Protein AF-0000000067930142 (afdb_homodimer)

Structure (mmCIF, N/CA/C/O backbone):
data_AF-0000000067930142-model_v1
#
loop_
_entity.id
_entity.type
_entity.pdbx_description
1 polymer 'Sugar ABC transporter, permease protein RbsC-2'
#
loop_
_atom_site.group_PDB
_atom_site.id
_atom_site.type_symbol
_atom_site.label_atom_id
_atom_site.label_alt_id
_atom_site.label_comp_id
_atom_site.label_asym_id
_atom_site.label_entity_id
_atom_site.label_seq_id
_atom_site.pdbx_PDB_ins_code
_atom_site.Cartn_x
_atom_site.Cartn_y
_atom_site.Cartn_z
_atom_site.occupancy
_atom_site.B_iso_or_equiv
_atom_site.auth_seq_id
_atom_site.auth_comp_id
_atom_site.auth_asym_id
_atom_site.auth_atom_id
_atom_site.pdbx_PDB_model_num
ATOM 1 N N . MET A 1 1 ? -19.399 26.118 -20.574 1 36.94 1 MET A N 1
ATOM 2 C CA . MET A 1 1 ? -18.032 26.537 -20.277 1 36.94 1 MET A CA 1
ATOM 3 C C . MET A 1 1 ? -18.01 27.556 -19.143 1 36.94 1 MET A C 1
ATOM 5 O O . MET A 1 1 ? -17.141 27.502 -18.271 1 36.94 1 MET A O 1
ATOM 9 N N . SER A 1 2 ? -19.06 28.448 -19.196 1 45.48 2 SER A N 1
ATOM 10 C CA . SER A 1 2 ? -19.175 29.546 -18.242 1 45.48 2 SER A CA 1
ATOM 11 C C . SER A 1 2 ? -19.59 29.04 -16.865 1 45.48 2 SER A C 1
ATOM 13 O O . SER A 1 2 ? -19.082 29.512 -15.845 1 45.48 2 SER A O 1
ATOM 15 N N . ALA A 1 3 ? -20.542 28.18 -16.907 1 46.44 3 ALA A N 1
ATOM 16 C CA . ALA A 1 3 ? -21.111 27.695 -15.652 1 46.44 3 ALA A CA 1
ATOM 17 C C . ALA A 1 3 ? -20.083 26.894 -14.858 1 46.44 3 ALA A C 1
ATOM 19 O O . ALA A 1 3 ? -20.02 26.997 -13.63 1 46.44 3 ALA A O 1
ATOM 20 N N . VAL A 1 4 ? -19.358 26.142 -15.58 1 47.72 4 VAL A N 1
ATOM 21 C CA . VAL A 1 4 ? -18.278 25.393 -14.946 1 47.72 4 VAL A CA 1
ATOM 22 C C . VAL A 1 4 ? -17.254 26.36 -14.357 1 47.72 4 VAL A C 1
ATOM 24 O O . VAL A 1 4 ? -16.775 26.161 -13.239 1 47.72 4 VAL A O 1
ATOM 27 N N . PHE A 1 5 ? -16.918 27.305 -15.131 1 48.71 5 PHE A N 1
ATOM 28 C CA . PHE A 1 5 ? -15.98 28.321 -14.67 1 48.71 5 PHE A CA 1
ATOM 29 C C . PHE A 1 5 ? -16.546 29.077 -13.474 1 48.71 5 PHE A C 1
ATOM 31 O O . PHE A 1 5 ? -15.817 29.391 -12.531 1 48.71 5 PHE A O 1
ATOM 38 N N . GLU A 1 6 ? -17.697 29.313 -13.568 1 51.81 6 GLU A N 1
ATOM 39 C CA . GLU A 1 6 ? -18.322 30.025 -12.457 1 51.81 6 GLU A CA 1
ATOM 40 C C . GLU A 1 6 ? -18.375 29.154 -11.205 1 51.81 6 GLU A C 1
ATOM 42 O O . GLU A 1 6 ? -18.284 29.662 -10.085 1 51.81 6 GLU A O 1
ATOM 47 N N . GLN A 1 7 ? -18.594 27.926 -11.43 1 51.37 7 GLN A N 1
ATOM 48 C CA . GLN A 1 7 ? -18.677 27.008 -10.298 1 51.37 7 GLN A CA 1
ATOM 49 C C . GLN A 1 7 ? -17.304 26.783 -9.672 1 51.37 7 GLN A C 1
ATOM 51 O O . GLN A 1 7 ? -17.188 26.633 -8.453 1 51.37 7 GLN A O 1
ATOM 56 N N . ILE A 1 8 ? -16.281 26.683 -10.484 1 53.83 8 ILE A N 1
ATOM 57 C CA . ILE A 1 8 ? -14.905 26.513 -10.032 1 53.83 8 ILE A CA 1
ATOM 58 C C . ILE A 1 8 ? -14.495 27.703 -9.167 1 53.83 8 ILE A C 1
ATOM 60 O O . ILE A 1 8 ? -13.808 27.536 -8.156 1 53.83 8 ILE A O 1
ATOM 64 N N . PHE A 1 9 ? -14.971 28.857 -9.594 1 55.3 9 PHE A N 1
ATOM 65 C CA . PHE A 1 9 ? -14.555 30.072 -8.905 1 55.3 9 PHE A CA 1
ATOM 66 C C . PHE A 1 9 ? -15.485 30.378 -7.737 1 55.3 9 PHE A C 1
ATOM 68 O O . PHE A 1 9 ? -15.381 31.437 -7.114 1 55.3 9 PHE A O 1
ATOM 75 N N . GLN A 1 10 ? -16.272 29.383 -7.467 1 60.59 10 GLN A N 1
ATOM 76 C CA . GLN A 1 10 ? -17.146 29.659 -6.332 1 60.59 10 GLN A CA 1
ATOM 77 C C . GLN A 1 10 ? -16.432 29.388 -5.01 1 60.59 10 GLN A C 1
ATOM 79 O O . GLN A 1 10 ? -15.533 28.548 -4.945 1 60.59 10 GLN A O 1
ATOM 84 N N . VAL A 1 11 ? -16.489 30.402 -4.135 1 63.43 11 VAL A N 1
ATOM 85 C CA . VAL A 1 11 ? -15.968 30.382 -2.772 1 63.43 11 VAL A CA 1
ATOM 86 C C . VAL A 1 11 ? -16.069 28.969 -2.201 1 63.43 11 VAL A C 1
ATOM 88 O O . VAL A 1 11 ? -15.158 28.506 -1.51 1 63.43 11 VAL A O 1
ATOM 91 N N . GLY A 1 12 ? -16.996 28.338 -2.648 1 74.54 12 GLY A N 1
ATOM 92 C CA . GLY A 1 12 ? -17.227 26.985 -2.168 1 74.54 12 GLY A CA 1
ATOM 93 C C . GLY A 1 12 ? -16.218 25.983 -2.696 1 74.54 12 GLY A C 1
ATOM 94 O O . GLY A 1 12 ? -15.816 25.063 -1.98 1 74.54 12 GLY A O 1
ATOM 95 N N . PHE A 1 13 ? -15.764 26.346 -3.854 1 80.44 13 PHE A N 1
ATOM 96 C CA . PHE A 1 13 ? -14.802 25.445 -4.478 1 80.44 13 PHE A CA 1
ATOM 97 C C . PHE A 1 13 ? -13.438 25.563 -3.81 1 80.44 13 PHE A C 1
ATOM 99 O O . PHE A 1 13 ? -12.81 24.552 -3.486 1 80.44 13 PHE A O 1
ATOM 106 N N . LEU A 1 14 ? -12.984 26.724 -3.551 1 81.77 14 LEU A N 1
ATOM 107 C CA . LEU A 1 14 ? -11.694 26.949 -2.908 1 81.77 14 LEU A CA 1
ATOM 108 C C . LEU A 1 14 ? -11.688 26.385 -1.491 1 81.77 14 LEU A C 1
ATOM 110 O O . LEU A 1 14 ? -10.684 25.822 -1.047 1 81.77 14 LEU A O 1
ATOM 114 N N . ALA A 1 15 ? -12.759 26.574 -0.812 1 83.63 15 ALA A N 1
ATOM 115 C CA . ALA A 1 15 ? -12.875 26.032 0.539 1 83.63 15 ALA A CA 1
ATOM 116 C C . ALA A 1 15 ? -12.783 24.509 0.529 1 83.63 15 ALA A C 1
ATOM 118 O O . ALA A 1 15 ? -12.163 23.912 1.413 1 83.63 15 ALA A O 1
ATOM 119 N N . ALA A 1 16 ? -13.386 23.982 -0.47 1 86.06 16 ALA A N 1
ATOM 120 C CA . ALA A 1 16 ? -13.356 22.527 -0.595 1 86.06 16 ALA A CA 1
ATOM 121 C C . ALA A 1 16 ? -11.939 22.028 -0.862 1 86.06 16 ALA A C 1
ATOM 123 O O . ALA A 1 16 ? -11.525 20.997 -0.325 1 86.06 16 ALA A O 1
ATOM 124 N N . ILE A 1 17 ? -11.205 22.714 -1.663 1 88.92 17 ILE A N 1
ATOM 125 C CA . ILE A 1 17 ? -9.83 22.346 -1.982 1 88.92 17 ILE A CA 1
ATOM 126 C C . ILE A 1 17 ? -8.992 22.328 -0.705 1 88.92 17 ILE A C 1
ATOM 128 O O . ILE A 1 17 ? -8.242 21.38 -0.461 1 88.92 17 ILE A O 1
ATOM 132 N N . ILE A 1 18 ? -9.169 23.292 0.079 1 91.04 18 ILE A N 1
ATOM 133 C CA . ILE A 1 18 ? -8.374 23.427 1.295 1 91.04 18 ILE A CA 1
ATOM 134 C C . ILE A 1 18 ? -8.74 22.316 2.276 1 91.04 18 ILE A C 1
ATOM 136 O O . ILE A 1 18 ? -7.864 21.739 2.925 1 91.04 18 ILE A O 1
ATOM 140 N N . ARG A 1 19 ? -9.991 22.024 2.332 1 91.36 19 ARG A N 1
ATOM 141 C CA . ARG A 1 19 ? -10.442 20.975 3.24 1 91.36 19 ARG A CA 1
ATOM 142 C C . ARG A 1 19 ? -9.926 19.61 2.799 1 91.36 19 ARG A C 1
ATOM 144 O O . ARG A 1 19 ? -9.516 18.797 3.63 1 91.36 19 ARG A O 1
ATOM 151 N N . ILE A 1 20 ? -9.909 19.416 1.517 1 91.85 20 ILE A N 1
ATOM 152 C CA . ILE A 1 20 ? -9.437 18.144 0.981 1 91.85 20 ILE A CA 1
ATOM 153 C C . ILE A 1 20 ? -7.92 18.052 1.13 1 91.85 20 ILE A C 1
ATOM 155 O O . ILE A 1 20 ? -7.38 16.977 1.402 1 91.85 20 ILE A O 1
ATOM 159 N N . ALA A 1 21 ? -7.279 19.136 1.064 1 95.39 21 ALA A N 1
ATOM 160 C CA . ALA A 1 21 ? -5.82 19.184 1.108 1 95.39 21 ALA A CA 1
ATOM 161 C C . ALA A 1 21 ? -5.307 18.98 2.53 1 95.39 21 ALA A C 1
ATOM 163 O O . ALA A 1 21 ? -4.163 18.565 2.73 1 95.39 21 ALA A O 1
ATOM 164 N N . THR A 1 22 ? -6.103 19.251 3.486 1 96.94 22 THR A N 1
ATOM 165 C CA . THR A 1 22 ? -5.647 19.34 4.869 1 96.94 22 THR A CA 1
ATOM 166 C C . THR A 1 22 ? -5.126 17.99 5.354 1 96.94 22 THR A C 1
ATOM 168 O O . THR A 1 22 ? -3.976 17.882 5.786 1 96.94 22 THR A O 1
ATOM 171 N N . PRO A 1 23 ? -5.928 16.897 5.302 1 97.89 23 PRO A N 1
ATOM 172 C CA . PRO A 1 23 ? -5.371 15.62 5.755 1 97.89 23 PRO A CA 1
ATOM 173 C C . PRO A 1 23 ? -4.191 15.155 4.904 1 97.89 23 PRO A C 1
ATOM 175 O O . PRO A 1 23 ? -3.264 14.526 5.419 1 97.89 23 PRO A O 1
ATOM 178 N N . LEU A 1 24 ? -4.195 15.509 3.665 1 96.72 24 LEU A N 1
ATOM 179 C CA . LEU A 1 24 ? -3.082 15.167 2.786 1 96.72 24 LEU A CA 1
ATOM 180 C C . LEU A 1 24 ? -1.812 15.899 3.207 1 96.72 24 LEU A C 1
ATOM 182 O O . LEU A 1 24 ? -0.723 15.321 3.189 1 96.72 24 LEU A O 1
ATOM 186 N N . ALA A 1 25 ? -2.01 17.122 3.521 1 98.11 25 ALA A N 1
ATOM 187 C CA . ALA A 1 25 ? -0.857 17.92 3.929 1 98.11 25 ALA A CA 1
ATOM 188 C C . ALA A 1 25 ? -0.226 17.361 5.202 1 98.11 25 ALA A C 1
ATOM 190 O O . ALA A 1 25 ? 0.996 17.218 5.285 1 98.11 25 ALA A O 1
ATOM 191 N N . PHE A 1 26 ? -1.035 17.036 6.208 1 98.74 26 PHE A N 1
ATOM 192 C CA . PHE A 1 26 ? -0.524 16.466 7.449 1 98.74 26 PHE A CA 1
ATOM 193 C C . PHE A 1 26 ? 0.233 15.171 7.178 1 98.74 26 PHE A C 1
ATOM 195 O O . PHE A 1 26 ? 1.371 15.007 7.622 1 98.74 26 PHE A O 1
ATOM 202 N N . ALA A 1 27 ? -0.401 14.284 6.47 1 98.5 27 ALA A N 1
ATOM 203 C CA . ALA A 1 27 ? 0.186 12.976 6.191 1 98.5 27 ALA A CA 1
ATOM 204 C C . ALA A 1 27 ? 1.47 13.114 5.377 1 98.5 27 ALA A C 1
ATOM 206 O O . ALA A 1 27 ? 2.458 12.425 5.643 1 98.5 27 ALA A O 1
ATOM 207 N N . THR A 1 28 ? 1.452 14.006 4.409 1 97.99 28 THR A N 1
ATOM 208 C CA . THR A 1 28 ? 2.608 14.203 3.541 1 97.99 28 THR A CA 1
ATOM 209 C C . THR A 1 28 ? 3.78 14.786 4.326 1 97.99 28 THR A C 1
ATOM 211 O O . THR A 1 28 ? 4.92 14.341 4.17 1 97.99 28 THR A O 1
ATOM 214 N N . LEU A 1 29 ? 3.481 15.767 5.124 1 98.69 29 LEU A N 1
ATOM 215 C CA . LEU A 1 29 ? 4.535 16.336 5.957 1 98.69 29 LEU A CA 1
ATOM 216 C C . LEU A 1 29 ? 5.115 15.282 6.895 1 98.69 29 LEU A C 1
ATOM 218 O O . LEU A 1 29 ? 6.331 15.224 7.094 1 98.69 29 LEU A O 1
ATOM 222 N N . GLY A 1 30 ? 4.226 14.516 7.508 1 98.65 30 GLY A N 1
ATOM 223 C CA . GLY A 1 30 ? 4.697 13.447 8.374 1 98.65 30 GLY A CA 1
ATOM 224 C C . GLY A 1 30 ? 5.615 12.467 7.668 1 98.65 30 GLY A C 1
ATOM 225 O O . GLY A 1 30 ? 6.698 12.154 8.166 1 98.65 30 GLY A O 1
ATOM 226 N N . GLU A 1 31 ? 5.186 11.991 6.559 1 98.22 31 GLU A N 1
ATOM 227 C CA . GLU A 1 31 ? 5.987 11.048 5.784 1 98.22 31 GLU A CA 1
ATOM 228 C C . GLU A 1 31 ? 7.283 11.692 5.299 1 98.22 31 GLU A C 1
ATOM 230 O O . GLU A 1 31 ? 8.313 11.024 5.194 1 98.22 31 GLU A O 1
ATOM 235 N N . MET A 1 32 ? 7.24 12.973 4.983 1 98.06 32 MET A N 1
ATOM 236 C CA . MET A 1 32 ? 8.422 13.702 4.533 1 98.06 32 MET A CA 1
ATOM 237 C C . MET A 1 32 ? 9.517 13.672 5.593 1 98.06 32 MET A C 1
ATOM 239 O O . MET A 1 32 ? 10.68 13.405 5.284 1 98.06 32 MET A O 1
ATOM 243 N N . PHE A 1 33 ? 9.164 13.916 6.828 1 98.68 33 PHE A N 1
ATOM 244 C CA . PHE A 1 33 ? 10.15 13.876 7.902 1 98.68 33 PHE A CA 1
ATOM 245 C C . PHE A 1 33 ? 10.772 12.489 8.014 1 98.68 33 PHE A C 1
ATOM 247 O O . PHE A 1 33 ? 11.985 12.359 8.189 1 98.68 33 PHE A O 1
ATOM 254 N N . SER A 1 34 ? 9.941 11.489 7.934 1 98.43 34 SER A N 1
ATOM 255 C CA . SER A 1 34 ? 10.428 10.116 8.011 1 98.43 34 SER A CA 1
ATOM 256 C C . SER A 1 34 ? 11.396 9.807 6.874 1 98.43 34 SER A C 1
ATOM 258 O O . SER A 1 34 ? 12.486 9.281 7.105 1 98.43 34 SER A O 1
ATOM 260 N N . GLU A 1 35 ? 10.997 10.188 5.707 1 97.4 35 GLU A N 1
ATOM 261 C CA . GLU A 1 35 ? 11.821 9.871 4.544 1 97.4 35 GLU A CA 1
ATOM 262 C C . GLU A 1 35 ? 13.099 10.705 4.529 1 97.4 35 GLU A C 1
ATOM 264 O O . GLU A 1 35 ? 14.153 10.228 4.103 1 97.4 35 GLU A O 1
ATOM 269 N N . ARG A 1 36 ? 12.983 11.924 4.966 1 97.8 36 ARG A N 1
ATOM 270 C CA . ARG A 1 36 ? 14.172 12.768 5.022 1 97.8 36 ARG A CA 1
ATOM 271 C C . ARG A 1 36 ? 15.216 12.183 5.966 1 97.8 36 ARG A C 1
ATOM 273 O O . ARG A 1 36 ? 16.414 12.423 5.802 1 97.8 36 ARG A O 1
ATOM 280 N N . ALA A 1 37 ? 14.732 11.418 6.887 1 98.32 37 ALA A N 1
ATOM 281 C CA . ALA A 1 37 ? 15.643 10.78 7.834 1 98.32 37 ALA A CA 1
ATOM 282 C C . ALA A 1 37 ? 16.135 9.437 7.301 1 98.32 37 ALA A C 1
ATOM 284 O O . ALA A 1 37 ? 16.974 8.785 7.926 1 98.32 37 ALA A O 1
ATOM 285 N N . GLY A 1 38 ? 15.582 9.031 6.199 1 96.92 38 GLY A N 1
ATOM 286 C CA . GLY A 1 38 ? 16.037 7.798 5.578 1 96.92 38 GLY A CA 1
ATOM 287 C C . GLY A 1 38 ? 15.099 6.629 5.814 1 96.92 38 GLY A C 1
ATOM 288 O O . GLY A 1 38 ? 15.444 5.482 5.524 1 96.92 38 GLY A O 1
ATOM 289 N N . VAL A 1 39 ? 13.901 6.879 6.299 1 97.22 39 VAL A N 1
ATOM 290 C CA . VAL A 1 39 ? 12.995 5.793 6.655 1 97.22 39 VAL A CA 1
ATOM 291 C C . VAL A 1 39 ? 11.668 5.964 5.919 1 97.22 39 VAL A C 1
ATOM 293 O O . VAL A 1 39 ? 10.985 6.977 6.086 1 97.22 39 VAL A O 1
ATOM 296 N N . LEU A 1 40 ? 11.336 5.035 5.078 1 96.03 40 LEU A N 1
ATOM 297 C CA . LEU A 1 40 ? 10.038 5.014 4.412 1 96.03 40 LEU A CA 1
ATOM 298 C C . LEU A 1 40 ? 8.988 4.344 5.291 1 96.03 40 LEU A C 1
ATOM 300 O O . LEU A 1 40 ? 9.171 3.204 5.724 1 96.03 40 LEU A O 1
ATOM 304 N N . ASN A 1 41 ? 7.936 5.038 5.563 1 96.95 41 ASN A N 1
ATOM 305 C CA . ASN A 1 41 ? 6.884 4.484 6.409 1 96.95 41 ASN A CA 1
ATOM 306 C C . ASN A 1 41 ? 5.648 4.113 5.595 1 96.95 41 ASN A C 1
ATOM 308 O O . ASN A 1 41 ? 4.694 4.889 5.519 1 96.95 41 ASN A O 1
ATOM 312 N N . LEU A 1 42 ? 5.59 2.861 5.16 1 94.17 42 LEU A N 1
ATOM 313 C CA . LEU A 1 42 ? 4.433 2.37 4.42 1 94.17 42 LEU A CA 1
ATOM 314 C C . LEU A 1 42 ? 3.29 2.021 5.366 1 94.17 42 LEU A C 1
ATOM 316 O O . LEU A 1 42 ? 2.269 1.476 4.94 1 94.17 42 LEU A O 1
ATOM 320 N N . GLY A 1 43 ? 3.467 2.276 6.622 1 95.44 43 GLY A N 1
ATOM 321 C CA . GLY A 1 43 ? 2.403 2.102 7.598 1 95.44 43 GLY A CA 1
ATOM 322 C C . GLY A 1 43 ? 1.409 3.248 7.607 1 95.44 43 GLY A C 1
ATOM 323 O O . GLY A 1 43 ? 0.382 3.18 8.285 1 95.44 43 GLY A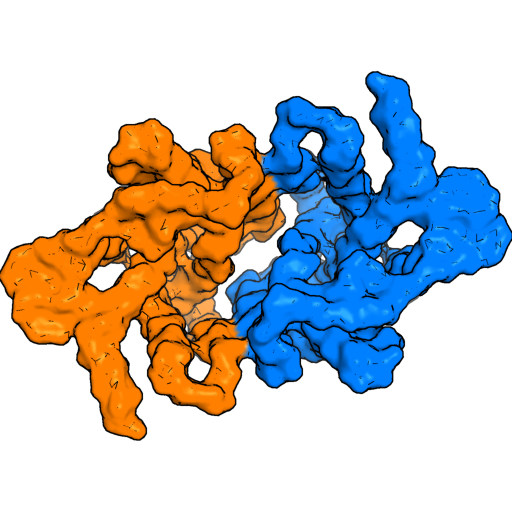 O 1
ATOM 324 N N . ILE A 1 44 ? 1.626 4.187 6.809 1 97.47 44 ILE A N 1
ATOM 325 C CA . ILE A 1 44 ? 0.957 5.482 6.88 1 97.47 44 ILE A CA 1
ATOM 326 C C . ILE A 1 44 ? -0.549 5.294 6.71 1 97.47 44 ILE A C 1
ATOM 328 O O . ILE A 1 44 ? -1.342 5.901 7.433 1 97.47 44 ILE A O 1
ATOM 332 N N . GLU A 1 45 ? -0.968 4.498 5.806 1 94.25 45 GLU A N 1
ATOM 333 C CA . GLU A 1 45 ? -2.393 4.282 5.577 1 94.25 45 GLU A CA 1
ATOM 334 C C . GLU A 1 45 ? -3.07 3.705 6.816 1 94.25 45 GLU A C 1
ATOM 336 O O . GLU A 1 45 ? -4.131 4.179 7.229 1 94.25 45 GLU A O 1
ATOM 341 N N . GLY A 1 46 ? -2.474 2.692 7.373 1 94.61 46 GLY A N 1
ATOM 342 C CA . GLY A 1 46 ? -3.018 2.061 8.565 1 94.61 46 GLY A CA 1
ATOM 343 C C . GLY A 1 46 ? -2.936 2.942 9.797 1 94.61 46 GLY A C 1
ATOM 344 O O . GLY A 1 46 ? -3.851 2.95 10.623 1 94.61 46 GLY A O 1
ATOM 345 N N . ILE A 1 47 ? -1.838 3.621 9.928 1 98.2 47 ILE A N 1
ATOM 346 C CA . ILE A 1 47 ? -1.655 4.507 11.073 1 98.2 47 ILE A CA 1
ATOM 347 C C . ILE A 1 47 ? -2.711 5.609 11.046 1 98.2 47 ILE A C 1
ATOM 349 O O . ILE A 1 47 ? -3.337 5.903 12.067 1 98.2 47 ILE A O 1
ATOM 353 N N . MET A 1 48 ? -2.945 6.185 9.903 1 98.6 48 MET A N 1
ATOM 354 C CA . MET A 1 48 ? -3.989 7.198 9.779 1 98.6 48 MET A CA 1
ATOM 355 C C . MET A 1 48 ? -5.346 6.633 10.183 1 98.6 48 MET A C 1
ATOM 357 O O . MET A 1 48 ? -6.114 7.292 10.886 1 98.6 48 MET A O 1
ATOM 361 N N . LEU A 1 49 ? -5.62 5.429 9.756 1 97.08 49 LEU A N 1
ATOM 362 C CA . LEU A 1 49 ? -6.905 4.804 10.048 1 97.08 49 LEU A CA 1
ATOM 363 C C . LEU A 1 49 ? -7.068 4.571 11.547 1 97.08 49 LEU A C 1
ATOM 365 O O . LEU A 1 49 ? -8.119 4.875 12.115 1 97.08 49 LEU A O 1
ATOM 369 N N . LEU A 1 50 ? -6.054 4.006 12.119 1 97.35 50 LEU A N 1
ATOM 370 C CA . LEU A 1 50 ? -6.11 3.742 13.552 1 97.35 50 LEU A CA 1
ATOM 371 C C . LEU A 1 50 ? -6.274 5.039 14.338 1 97.35 50 LEU A C 1
ATOM 373 O O . LEU A 1 50 ? -7.009 5.081 15.327 1 97.35 50 LEU A O 1
ATOM 377 N N . CYS A 1 51 ? -5.576 6.041 13.909 1 98.87 51 CYS A N 1
ATOM 378 C CA . CYS A 1 51 ? -5.668 7.333 14.579 1 98.87 51 CYS A CA 1
ATOM 379 C C . CYS A 1 51 ? -7.055 7.939 14.406 1 98.87 51 CYS A C 1
ATOM 381 O O . CYS A 1 51 ? -7.594 8.542 15.336 1 98.87 51 CYS A O 1
ATOM 383 N N . ALA A 1 52 ? -7.609 7.822 13.197 1 98.67 52 ALA A N 1
ATOM 384 C CA . ALA A 1 52 ? -8.978 8.274 12.962 1 98.67 52 ALA A CA 1
ATOM 385 C C . ALA A 1 52 ? -9.952 7.593 13.919 1 98.67 52 ALA A C 1
ATOM 387 O O . ALA A 1 52 ? -10.811 8.25 14.512 1 98.67 52 ALA A O 1
ATOM 388 N N . MET A 1 53 ? -9.797 6.318 14.08 1 97.6 53 MET A N 1
ATOM 389 C CA . MET A 1 53 ? -10.664 5.544 14.965 1 97.6 53 MET A CA 1
ATOM 390 C C . MET A 1 53 ? -10.466 5.957 16.419 1 97.6 53 MET A C 1
ATOM 392 O O . MET A 1 53 ? -11.436 6.196 17.139 1 97.6 53 MET A O 1
ATOM 396 N N . ALA A 1 54 ? -9.207 6.018 16.839 1 98.68 54 ALA A N 1
ATOM 397 C CA . ALA A 1 54 ? -8.89 6.321 18.232 1 98.68 54 ALA A CA 1
ATOM 398 C C . ALA A 1 54 ? -9.342 7.731 18.603 1 98.68 54 ALA A C 1
ATOM 400 O O . ALA A 1 54 ? -9.905 7.946 19.679 1 98.68 54 ALA A O 1
ATOM 401 N N . GLY A 1 55 ? -9.046 8.688 17.74 1 98.67 55 GLY A N 1
ATOM 402 C CA . GLY A 1 55 ? -9.495 10.048 17.992 1 98.67 55 GLY A CA 1
ATOM 403 C C . GLY A 1 55 ? -11.005 10.175 18.057 1 98.67 55 GLY A C 1
ATOM 404 O O . GLY A 1 55 ? -11.541 10.813 18.966 1 98.67 55 GLY A O 1
ATOM 405 N N . PHE A 1 56 ? -11.667 9.567 17.106 1 98.34 56 PHE A N 1
ATOM 406 C CA . PHE A 1 56 ? -13.124 9.573 17.077 1 98.34 56 PHE A CA 1
ATOM 407 C C . PHE A 1 56 ? -13.694 8.979 18.359 1 98.34 56 PHE A C 1
ATOM 409 O O . PHE A 1 56 ? -14.623 9.536 18.948 1 98.34 56 PHE A O 1
ATOM 416 N N . THR A 1 57 ? -13.142 7.836 18.736 1 97.93 57 THR A N 1
ATOM 417 C CA . THR A 1 57 ? -13.607 7.136 19.928 1 97.93 57 THR A CA 1
ATOM 418 C C . THR A 1 57 ? -13.431 8.006 21.169 1 97.93 57 THR A C 1
ATOM 420 O O . THR A 1 57 ? -14.349 8.127 21.984 1 97.93 57 THR A O 1
ATOM 423 N N . ALA A 1 58 ? -12.277 8.578 21.289 1 98.43 58 ALA A N 1
ATOM 424 C CA . ALA A 1 58 ? -12.02 9.436 22.442 1 98.43 58 ALA A CA 1
ATOM 425 C C . ALA A 1 58 ? -12.969 10.632 22.458 1 98.43 58 ALA A C 1
ATOM 427 O O . ALA A 1 58 ? -13.481 11.012 23.513 1 98.43 58 ALA A O 1
ATOM 428 N N . ALA A 1 59 ? -13.196 11.228 21.304 1 98.22 59 ALA A N 1
ATOM 429 C CA . ALA A 1 59 ? -14.118 12.357 21.21 1 98.22 59 ALA A CA 1
ATOM 430 C C . ALA A 1 59 ? -15.548 11.925 21.519 1 98.22 59 ALA A C 1
ATOM 432 O O . ALA A 1 59 ? -16.284 12.637 22.206 1 98.22 59 ALA A O 1
ATOM 433 N N . SER A 1 60 ? -15.913 10.803 21.006 1 96.91 60 SER A N 1
ATOM 434 C CA . SER A 1 60 ? -17.265 10.288 21.194 1 96.91 60 SER A CA 1
ATOM 435 C C . SER A 1 60 ? -17.54 9.977 22.661 1 96.91 60 SER A C 1
ATOM 437 O O . SER A 1 60 ? -18.626 10.263 23.169 1 96.91 60 SER A O 1
ATOM 439 N N . LEU A 1 61 ? -16.614 9.424 23.33 1 96.08 61 LEU A N 1
ATOM 440 C CA . LEU A 1 61 ? -16.813 8.975 24.704 1 96.08 61 LEU A CA 1
ATOM 441 C C . LEU A 1 61 ? -16.657 10.134 25.682 1 96.08 61 LEU A C 1
ATOM 443 O O . LEU A 1 61 ? -17.312 10.163 26.727 1 96.08 61 LEU A O 1
ATOM 447 N N . SER A 1 62 ? -15.803 11.078 25.381 1 96.77 62 SER A N 1
ATOM 448 C CA . SER A 1 62 ? -15.506 12.153 26.323 1 96.77 62 SER A CA 1
ATOM 449 C C . SER A 1 62 ? -16.311 13.407 26.001 1 96.77 62 SER A C 1
ATOM 451 O O . SER A 1 62 ? -16.467 14.286 26.852 1 96.77 62 SER A O 1
ATOM 453 N N . GLY A 1 63 ? -16.717 13.56 24.739 1 96.03 63 GLY A N 1
ATOM 454 C CA . GLY A 1 63 ? -17.375 14.778 24.293 1 96.03 63 GLY A CA 1
ATOM 455 C C . GLY A 1 63 ? -16.402 15.894 23.962 1 96.03 63 GLY A C 1
ATOM 456 O O . GLY A 1 63 ? -16.813 16.981 23.55 1 96.03 63 GLY A O 1
ATOM 457 N N . SER A 1 64 ? -15.122 15.601 24.082 1 98.08 64 SER A N 1
ATOM 458 C CA . SER A 1 64 ? -14.114 16.624 23.826 1 98.08 64 SER A CA 1
ATOM 459 C C . SER A 1 64 ? -13.365 16.35 22.526 1 98.08 64 SER A C 1
ATOM 461 O O . SER A 1 64 ? -12.656 15.347 22.412 1 98.08 64 SER A O 1
ATOM 463 N N . LEU A 1 65 ? -13.416 17.249 21.639 1 97.98 65 LEU A N 1
ATOM 464 C CA . LEU A 1 65 ? -12.741 17.109 20.354 1 97.98 65 LEU A CA 1
ATOM 465 C C . LEU A 1 65 ? -11.228 17.216 20.519 1 97.98 65 LEU A C 1
ATOM 467 O O . LEU A 1 65 ? -10.475 16.491 19.866 1 97.98 65 LEU A O 1
ATOM 471 N N . TRP A 1 66 ? -10.785 18.036 21.434 1 98.28 66 TRP A N 1
ATOM 472 C CA . TRP A 1 66 ? -9.351 18.248 21.602 1 98.28 66 TRP A CA 1
ATOM 473 C C . TRP A 1 66 ? -8.7 17.052 22.289 1 98.28 66 TRP A C 1
ATOM 475 O O . TRP A 1 66 ? -7.544 16.722 22.012 1 98.28 66 TRP A O 1
ATOM 485 N N . LEU A 1 67 ? -9.46 16.417 23.167 1 98.52 67 LEU A N 1
ATOM 486 C CA . LEU A 1 67 ? -8.953 15.154 23.692 1 98.52 67 LEU A CA 1
ATOM 487 C C . LEU A 1 67 ? -8.836 14.112 22.585 1 98.52 67 LEU A C 1
ATOM 489 O O . LEU A 1 67 ? -7.902 13.307 22.58 1 98.52 67 LEU A O 1
ATOM 493 N N . GLY A 1 68 ? -9.822 14.091 21.693 1 98.76 68 GLY A N 1
ATOM 494 C CA . GLY A 1 68 ? -9.728 13.22 20.533 1 98.76 68 GLY A CA 1
ATOM 495 C C . GLY A 1 68 ? -8.482 13.464 19.702 1 98.76 68 GLY A C 1
ATOM 496 O O . GLY A 1 68 ? -7.801 12.517 19.302 1 98.76 68 GLY A O 1
ATOM 497 N N . VAL A 1 69 ? -8.183 14.733 19.48 1 98.78 69 VAL A N 1
ATOM 498 C CA . VAL A 1 69 ? -7.002 15.097 18.703 1 98.78 69 VAL A CA 1
ATOM 499 C C . VAL A 1 69 ? -5.742 14.623 19.424 1 98.78 69 VAL A C 1
ATOM 501 O O . VAL A 1 69 ? -4.839 14.058 18.803 1 98.78 69 VAL A O 1
ATOM 504 N N . LEU A 1 70 ? -5.673 14.832 20.718 1 98.83 70 LEU A N 1
ATOM 505 C CA . LEU A 1 70 ? -4.516 14.418 21.504 1 98.83 70 LEU A CA 1
ATOM 506 C C . LEU A 1 70 ? -4.315 12.909 21.423 1 98.83 70 LEU A C 1
ATOM 508 O O . LEU A 1 70 ? -3.19 12.437 21.242 1 98.83 70 LEU A O 1
ATOM 512 N N . VAL A 1 71 ? -5.396 12.166 21.554 1 98.88 71 VAL A N 1
ATOM 513 C CA . VAL A 1 71 ? -5.322 10.71 21.493 1 98.88 71 VAL A CA 1
ATOM 514 C C . VAL A 1 71 ? -4.846 10.274 20.109 1 98.88 71 VAL A C 1
ATOM 516 O O . VAL A 1 71 ? -4.004 9.382 19.987 1 98.88 71 VAL A O 1
ATOM 519 N N . A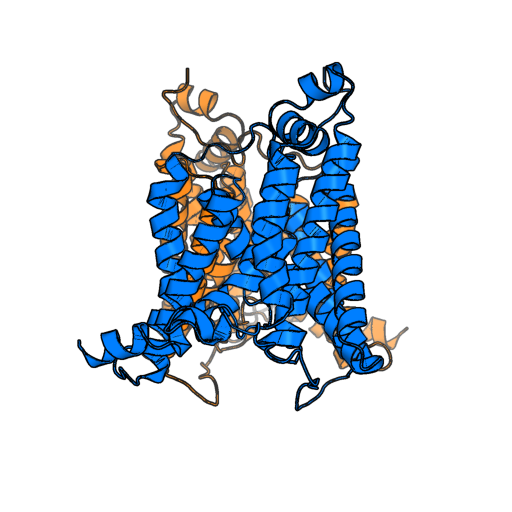LA A 1 72 ? -5.408 10.868 19.051 1 98.9 72 ALA A N 1
ATOM 520 C CA . ALA A 1 72 ? -4.99 10.543 17.689 1 98.9 72 ALA A CA 1
ATOM 521 C C . ALA A 1 72 ? -3.495 10.782 17.502 1 98.9 72 ALA A C 1
ATOM 523 O O . ALA A 1 72 ? -2.791 9.941 16.939 1 98.9 72 ALA A O 1
ATOM 524 N N . VAL A 1 73 ? -3.016 11.907 18.008 1 98.9 73 VAL A N 1
ATOM 525 C CA . VAL A 1 73 ? -1.611 12.274 17.872 1 98.9 73 VAL A CA 1
ATOM 526 C C . VAL A 1 73 ? -0.741 11.285 18.643 1 98.9 73 VAL A C 1
ATOM 528 O O . VAL A 1 73 ? 0.286 10.825 18.137 1 98.9 73 VAL A O 1
ATOM 531 N N . LEU A 1 74 ? -1.111 10.917 19.817 1 98.91 74 LEU A N 1
ATOM 532 C CA . LEU A 1 74 ? -0.339 10.004 20.654 1 98.91 74 LEU A CA 1
ATOM 533 C C . LEU A 1 74 ? -0.32 8.602 20.056 1 98.91 74 LEU A C 1
ATOM 535 O O . LEU A 1 74 ? 0.715 7.932 20.064 1 98.91 74 LEU A O 1
ATOM 539 N N . VAL A 1 75 ? -1.462 8.151 19.584 1 98.91 75 VAL A N 1
ATOM 540 C CA . VAL A 1 75 ? -1.533 6.84 18.948 1 98.91 75 VAL A CA 1
ATOM 541 C C . VAL A 1 75 ? -0.659 6.826 17.695 1 98.91 75 VAL A C 1
ATOM 543 O O . VAL A 1 75 ? 0.055 5.853 17.44 1 98.91 75 VAL A O 1
ATOM 546 N N . GLY A 1 76 ? -0.763 7.913 16.924 1 98.89 76 GLY A N 1
ATOM 547 C CA . GLY A 1 76 ? 0.103 8.027 15.76 1 98.89 76 GLY A CA 1
ATOM 548 C C . GLY A 1 76 ? 1.578 7.991 16.109 1 98.89 76 GLY A C 1
ATOM 549 O O . GLY A 1 76 ? 2.362 7.31 15.445 1 98.89 76 GLY A O 1
ATOM 550 N N . ALA A 1 77 ? 1.93 8.691 17.144 1 98.89 77 ALA A N 1
ATOM 551 C CA . ALA A 1 77 ? 3.313 8.693 17.615 1 98.89 77 ALA A CA 1
ATOM 552 C C . ALA A 1 77 ? 3.743 7.298 18.06 1 98.89 77 ALA A C 1
ATOM 554 O O . ALA A 1 77 ? 4.86 6.864 17.77 1 98.89 77 ALA A O 1
ATOM 555 N N . LEU A 1 78 ? 2.909 6.637 18.728 1 98.8 78 LEU A N 1
ATOM 556 C CA . LEU A 1 78 ? 3.202 5.295 19.217 1 98.8 78 LEU A CA 1
ATOM 557 C C . LEU A 1 78 ? 3.413 4.327 18.057 1 98.8 78 LEU A C 1
ATOM 559 O O . LEU A 1 78 ? 4.34 3.515 18.082 1 98.8 78 LEU A O 1
ATOM 563 N N . MET A 1 79 ? 2.563 4.406 17.094 1 97.9 79 MET A N 1
ATOM 564 C CA . MET A 1 79 ? 2.694 3.516 15.944 1 97.9 79 MET A CA 1
ATOM 565 C C . MET A 1 79 ? 3.921 3.876 15.114 1 97.9 79 MET A C 1
ATOM 567 O O . MET A 1 79 ? 4.557 2.999 14.526 1 97.9 79 MET A O 1
ATOM 571 N N . GLY A 1 80 ? 4.167 5.198 15.046 1 98.52 80 GLY A N 1
ATOM 572 C CA . GLY A 1 80 ? 5.442 5.582 14.46 1 98.52 80 GLY A CA 1
ATOM 573 C C . GLY A 1 80 ? 6.634 4.973 15.174 1 98.52 80 GLY A C 1
ATOM 574 O O . GLY A 1 80 ? 7.573 4.498 14.532 1 98.52 80 GLY A O 1
ATOM 575 N N . ALA A 1 81 ? 6.583 4.955 16.474 1 98.49 81 ALA A N 1
ATOM 576 C CA . ALA A 1 81 ? 7.647 4.344 17.267 1 98.49 81 ALA A CA 1
ATOM 577 C C . ALA A 1 81 ? 7.757 2.85 16.978 1 98.49 81 ALA A C 1
ATOM 579 O O . ALA A 1 81 ? 8.86 2.304 16.906 1 98.49 81 ALA A O 1
ATOM 580 N N . LEU A 1 82 ? 6.677 2.245 16.845 1 94.55 82 LEU A N 1
ATOM 581 C CA . LEU A 1 82 ? 6.663 0.822 16.524 1 94.55 82 LEU A CA 1
ATOM 582 C C . LEU A 1 82 ? 7.325 0.562 15.175 1 94.55 82 LEU A C 1
ATOM 584 O O . LEU A 1 82 ? 8.127 -0.365 15.04 1 94.55 82 LEU A O 1
ATOM 588 N N . HIS A 1 83 ? 6.926 1.319 14.222 1 95.2 83 HIS A N 1
ATOM 589 C CA . HIS A 1 83 ? 7.538 1.195 12.904 1 95.2 83 HIS A CA 1
ATOM 590 C C . HIS A 1 83 ? 9.048 1.396 12.976 1 95.2 83 HIS A C 1
ATOM 592 O O . HIS A 1 83 ? 9.808 0.654 12.35 1 95.2 83 HIS A O 1
ATOM 598 N N . ALA A 1 84 ? 9.449 2.404 13.749 1 97.06 84 ALA A N 1
ATOM 599 C CA . ALA A 1 84 ? 10.873 2.695 13.899 1 97.06 84 ALA A CA 1
ATOM 600 C C . ALA A 1 84 ? 11.591 1.562 14.626 1 97.06 84 ALA A C 1
ATOM 602 O O . ALA A 1 84 ? 12.755 1.272 14.339 1 97.06 84 ALA A O 1
ATOM 603 N N . LEU A 1 85 ? 10.91 0.99 15.559 1 93.62 85 LEU A N 1
ATOM 604 C CA . LEU A 1 85 ? 11.503 -0.145 16.258 1 93.62 85 LEU A CA 1
ATOM 605 C C . LEU A 1 85 ? 11.889 -1.247 15.277 1 93.62 85 LEU A C 1
ATOM 607 O O . LEU A 1 85 ? 12.99 -1.795 15.354 1 93.62 85 LEU A O 1
ATOM 611 N N . PHE A 1 86 ? 11.019 -1.491 14.345 1 89.33 86 PHE A N 1
ATOM 612 C CA . PHE A 1 86 ? 11.251 -2.57 13.391 1 89.33 86 PHE A CA 1
ATOM 613 C C . PHE A 1 86 ? 12.295 -2.163 12.358 1 89.33 86 PHE A C 1
ATOM 615 O O . PHE A 1 86 ? 13.204 -2.936 12.05 1 89.33 86 PHE A O 1
ATOM 622 N N . THR A 1 87 ? 12.265 -0.969 11.876 1 91.91 87 THR A N 1
ATOM 623 C CA . THR A 1 87 ? 13.053 -0.59 10.709 1 91.91 87 THR A CA 1
ATOM 624 C C . THR A 1 87 ? 14.393 0.006 11.131 1 91.91 87 THR A C 1
ATOM 626 O O . THR A 1 87 ? 15.411 -0.211 10.469 1 91.91 87 THR A O 1
ATOM 629 N N . VAL A 1 88 ? 14.393 0.745 12.253 1 94.11 88 VAL A N 1
ATOM 630 C CA . VAL A 1 88 ? 15.593 1.474 12.65 1 94.11 88 VAL A CA 1
ATOM 631 C C . VAL A 1 88 ? 16.399 0.64 13.643 1 94.11 88 VAL A C 1
ATOM 633 O O . VAL A 1 88 ? 17.598 0.423 13.451 1 94.11 88 VAL A O 1
ATOM 636 N N . ALA A 1 89 ? 15.739 0.198 14.621 1 91.69 89 ALA A N 1
ATOM 637 C CA . ALA A 1 89 ? 16.447 -0.546 15.66 1 91.69 89 ALA A CA 1
ATOM 638 C C . ALA A 1 89 ? 16.79 -1.956 15.188 1 91.69 89 ALA A C 1
ATOM 640 O O . ALA A 1 89 ? 17.927 -2.409 15.342 1 91.69 89 ALA A O 1
ATOM 641 N N . LEU A 1 90 ? 15.844 -2.597 14.561 1 87.22 90 LEU A N 1
ATOM 642 C CA . LEU A 1 90 ? 16.049 -3.995 14.2 1 87.22 90 LEU A CA 1
ATOM 643 C C . LEU A 1 90 ? 16.561 -4.118 12.769 1 87.22 90 LEU A C 1
ATOM 645 O O . LEU A 1 90 ? 16.992 -5.195 12.349 1 87.22 90 LEU A O 1
ATOM 649 N N . GLY A 1 91 ? 16.422 -3.022 12.022 1 87.01 91 GLY A N 1
ATOM 650 C CA . GLY A 1 91 ? 17 -2.989 10.688 1 87.01 91 GLY A CA 1
ATOM 651 C C . GLY A 1 91 ? 16.248 -3.849 9.69 1 87.01 91 GLY A C 1
ATOM 652 O O . GLY A 1 91 ? 16.834 -4.347 8.726 1 87.01 91 GLY A O 1
ATOM 653 N N . LEU A 1 92 ? 14.969 -4.056 9.979 1 83.83 92 LEU A N 1
ATOM 654 C CA . LEU A 1 92 ? 14.151 -4.866 9.081 1 83.83 92 LEU A CA 1
ATOM 655 C C . LEU A 1 92 ? 13.775 -4.078 7.831 1 83.83 92 LEU A C 1
ATOM 657 O O . LEU A 1 92 ? 13.937 -2.856 7.789 1 83.83 92 LEU A O 1
ATOM 661 N N . SER A 1 93 ? 13.315 -4.783 6.765 1 83.92 93 SER A N 1
ATOM 662 C CA . SER A 1 93 ? 12.9 -4.155 5.515 1 83.92 93 SER A CA 1
ATOM 663 C C . SER A 1 93 ? 11.78 -3.146 5.748 1 83.92 93 SER A C 1
ATOM 665 O O . SER A 1 93 ? 10.76 -3.473 6.358 1 83.92 93 SER A O 1
ATOM 667 N N . GLN A 1 94 ? 11.975 -1.989 5.338 1 88.54 94 GLN A N 1
ATOM 668 C CA . GLN A 1 94 ? 11.023 -0.907 5.569 1 88.54 94 GLN A CA 1
ATOM 669 C C . GLN A 1 94 ? 9.714 -1.159 4.826 1 88.54 94 GLN A C 1
ATOM 671 O O . GLN A 1 94 ? 8.641 -0.783 5.303 1 88.54 94 GLN A O 1
ATOM 676 N N . HIS A 1 95 ? 9.738 -1.809 3.676 1 84.79 95 HIS A N 1
ATOM 677 C CA . HIS A 1 95 ? 8.522 -2.077 2.918 1 84.79 95 HIS A CA 1
ATOM 678 C C . HIS A 1 95 ? 7.664 -3.132 3.607 1 84.79 95 HIS A C 1
ATOM 680 O O . HIS A 1 95 ? 6.448 -2.966 3.731 1 84.79 95 HIS A O 1
ATOM 686 N N . VAL A 1 96 ? 8.309 -4.138 4.036 1 81.32 96 VAL A N 1
ATOM 687 C CA . VAL A 1 96 ? 7.59 -5.233 4.679 1 81.32 96 VAL A CA 1
ATOM 688 C C . VAL A 1 96 ? 7.01 -4.758 6.01 1 81.32 96 VAL A C 1
ATOM 690 O O . VAL A 1 96 ? 5.838 -5.003 6.306 1 81.32 96 VAL A O 1
ATOM 693 N N . CYS A 1 97 ? 7.873 -4.109 6.758 1 86.51 97 CYS A N 1
ATOM 694 C CA . CYS A 1 97 ? 7.437 -3.623 8.062 1 86.51 97 CYS A CA 1
ATOM 695 C C . CYS A 1 97 ? 6.336 -2.579 7.916 1 86.51 97 CYS A C 1
ATOM 697 O O . CYS A 1 97 ? 5.379 -2.567 8.692 1 86.51 97 CYS A O 1
ATOM 699 N N . GLY A 1 98 ? 6.531 -1.714 6.976 1 90.49 98 GLY A N 1
ATOM 700 C CA . GLY A 1 98 ? 5.507 -0.708 6.739 1 90.49 98 GLY A CA 1
ATOM 701 C C . GLY A 1 98 ? 4.154 -1.302 6.396 1 90.49 98 GLY A C 1
ATOM 702 O O . GLY A 1 98 ? 3.131 -0.889 6.946 1 90.49 98 GLY A O 1
ATOM 703 N N . ILE A 1 99 ? 4.159 -2.233 5.508 1 86.36 99 ILE A N 1
ATOM 704 C CA . ILE A 1 99 ? 2.925 -2.91 5.125 1 86.36 99 ILE A CA 1
ATOM 705 C C . ILE A 1 99 ? 2.354 -3.659 6.327 1 86.36 99 ILE A C 1
ATOM 707 O O . ILE A 1 99 ? 1.144 -3.631 6.566 1 86.36 99 ILE A O 1
ATOM 711 N N . GLY A 1 100 ? 3.233 -4.364 7.03 1 84.98 100 GLY A N 1
ATOM 712 C CA . GLY A 1 100 ? 2.805 -5.019 8.255 1 84.98 100 GLY A CA 1
ATOM 713 C C . GLY A 1 100 ? 2.12 -4.078 9.228 1 84.98 100 GLY A C 1
ATOM 714 O O . GLY A 1 100 ? 1.075 -4.412 9.791 1 84.98 100 GLY A O 1
ATOM 715 N N . VAL A 1 101 ? 2.715 -2.95 9.397 1 90.58 101 VAL A N 1
ATOM 716 C CA . VAL A 1 101 ? 2.152 -1.955 10.304 1 90.58 101 VAL A CA 1
ATOM 717 C C . VAL A 1 101 ? 0.804 -1.474 9.771 1 90.58 101 VAL A C 1
ATOM 719 O O . VAL A 1 101 ? -0.13 -1.247 10.544 1 90.58 101 VAL A O 1
ATOM 722 N N . THR A 1 102 ? 0.722 -1.257 8.511 1 91.31 102 THR A N 1
ATOM 723 C CA . THR A 1 102 ? -0.552 -0.87 7.914 1 91.31 102 THR A CA 1
ATOM 724 C C . THR A 1 102 ? -1.626 -1.914 8.207 1 91.31 102 THR A C 1
ATOM 726 O O . THR A 1 102 ? -2.727 -1.574 8.645 1 91.31 102 THR A O 1
ATOM 729 N N . LEU A 1 103 ? -1.345 -3.138 7.953 1 84.25 103 LEU A N 1
ATOM 730 C CA . LEU A 1 103 ? -2.313 -4.21 8.16 1 84.25 103 LEU A CA 1
ATOM 731 C C . LEU A 1 103 ? -2.674 -4.339 9.636 1 84.25 103 LEU A C 1
ATOM 733 O O . LEU A 1 103 ? -3.846 -4.507 9.98 1 84.25 103 LEU A O 1
ATOM 737 N N . PHE A 1 104 ? -1.667 -4.254 10.444 1 85.91 104 PHE A N 1
ATOM 738 C CA . PHE A 1 104 ? -1.882 -4.341 11.883 1 85.91 104 PHE A CA 1
ATOM 739 C C . PHE A 1 104 ? -2.763 -3.197 12.37 1 85.91 104 PHE A C 1
ATOM 741 O O . PHE A 1 104 ? -3.722 -3.418 13.113 1 85.91 104 PHE A O 1
ATOM 748 N N . SER A 1 105 ? -2.367 -2.01 12.026 1 91.76 105 SER A N 1
ATOM 749 C CA . SER A 1 105 ? -3.114 -0.832 12.457 1 91.76 105 SER A CA 1
ATOM 750 C C . SER A 1 105 ? -4.551 -0.873 11.95 1 91.76 105 SER A C 1
ATOM 752 O O . SER A 1 105 ? -5.479 -0.493 12.667 1 91.76 105 SER A O 1
ATOM 754 N N . SER A 1 106 ? -4.78 -1.237 10.742 1 87.8 106 SER A N 1
ATOM 755 C CA . SER A 1 106 ? -6.126 -1.353 10.191 1 87.8 106 SER A CA 1
ATOM 756 C C . SER A 1 106 ? -6.947 -2.389 10.952 1 87.8 106 SER A C 1
ATOM 758 O O . SER A 1 106 ? -8.093 -2.128 11.324 1 87.8 106 SER A O 1
ATOM 760 N N . GLY A 1 107 ? -6.374 -3.591 11.143 1 83.21 107 GLY A N 1
ATOM 761 C CA . GLY A 1 107 ? -7.056 -4.62 11.912 1 83.21 107 GLY A CA 1
ATOM 762 C C . GLY A 1 107 ? -7.397 -4.182 13.324 1 83.21 107 GLY A C 1
ATOM 763 O O . GLY A 1 107 ? -8.489 -4.464 13.82 1 83.21 107 GLY A O 1
ATOM 764 N N . LEU A 1 108 ? -6.426 -3.526 13.926 1 87.63 108 LEU A N 1
ATOM 765 C CA . LEU A 1 108 ? -6.638 -3.043 15.287 1 87.63 108 LEU A CA 1
ATOM 766 C C . LEU A 1 108 ? -7.756 -2.007 15.328 1 87.63 108 LEU A C 1
ATOM 768 O O . LEU A 1 108 ? -8.561 -1.993 16.262 1 87.63 108 LEU A O 1
ATOM 772 N N . ALA A 1 109 ? -7.77 -1.122 14.344 1 91.08 109 ALA A N 1
ATOM 773 C CA . ALA A 1 109 ? -8.822 -0.112 14.265 1 91.08 109 ALA A CA 1
ATOM 774 C C . ALA A 1 109 ? -10.197 -0.761 14.142 1 91.08 109 ALA A C 1
ATOM 776 O O . ALA A 1 109 ? -11.132 -0.388 14.854 1 91.08 109 ALA A O 1
ATOM 777 N N . TYR A 1 110 ? -10.294 -1.672 13.279 1 82.84 110 TYR A N 1
ATOM 778 C CA . TYR A 1 110 ? -11.559 -2.366 13.068 1 82.84 110 TYR A CA 1
ATOM 779 C C . TYR A 1 110 ? -11.983 -3.121 14.322 1 82.84 110 TYR A C 1
ATOM 781 O O . TYR A 1 110 ? -13.144 -3.054 14.732 1 82.84 110 TYR A O 1
ATOM 789 N N . PHE A 1 111 ? -11.014 -3.773 14.925 1 81.29 111 PHE A N 1
ATOM 790 C CA . PHE A 1 111 ? -11.283 -4.576 16.113 1 81.29 111 PHE A CA 1
ATOM 791 C C . PHE A 1 111 ? -11.778 -3.7 17.257 1 81.29 111 PHE A C 1
ATOM 793 O O . PHE A 1 111 ? -12.814 -3.986 17.861 1 81.29 111 PHE A O 1
ATOM 800 N N . LEU A 1 112 ? -11.062 -2.693 17.519 1 88.18 112 LEU A N 1
ATOM 801 C CA . LEU A 1 112 ? -11.395 -1.834 18.65 1 88.18 112 LEU A CA 1
ATOM 802 C C . LEU A 1 112 ? -12.707 -1.096 18.405 1 88.18 112 LEU A C 1
ATOM 804 O O . LEU A 1 112 ? -13.48 -0.869 19.338 1 88.18 112 LEU A O 1
ATOM 808 N N . TYR A 1 113 ? -12.921 -0.701 17.191 1 89.17 113 TYR A N 1
ATOM 809 C CA . TYR A 1 113 ? -14.176 -0.026 16.879 1 89.17 113 TYR A CA 1
ATOM 810 C C . TYR A 1 113 ? -15.367 -0.936 17.153 1 89.17 113 TYR A C 1
ATOM 812 O O . TYR A 1 113 ? -16.352 -0.513 17.763 1 89.17 113 TYR A O 1
ATOM 820 N N . ARG A 1 114 ? -15.348 -2.03 16.717 1 82.84 114 ARG A N 1
ATOM 821 C CA . ARG A 1 114 ? -16.436 -2.984 16.906 1 82.84 114 ARG A CA 1
ATOM 822 C C . ARG A 1 114 ? -16.614 -3.326 18.382 1 82.84 114 ARG A C 1
ATOM 824 O O . ARG A 1 114 ? -17.734 -3.558 18.84 1 82.84 114 ARG A O 1
ATOM 831 N N . LEU A 1 115 ? -15.47 -3.484 19.07 1 81.53 115 LEU A N 1
ATOM 832 C CA . LEU A 1 115 ? -15.513 -3.785 20.497 1 81.53 115 LEU A CA 1
ATOM 833 C C . LEU A 1 115 ? -16.214 -2.67 21.266 1 81.53 115 LEU A C 1
ATOM 835 O O . LEU A 1 115 ? -16.973 -2.937 22.201 1 81.53 115 LEU A O 1
ATOM 839 N N . ILE A 1 116 ? -15.995 -1.49 20.84 1 88.71 116 ILE A N 1
ATOM 840 C CA . ILE A 1 116 ? -16.482 -0.343 21.598 1 88.71 116 ILE A CA 1
ATOM 841 C C . ILE A 1 116 ? -17.896 0.013 21.145 1 88.71 116 ILE A C 1
ATOM 843 O O . ILE A 1 116 ? -18.764 0.307 21.97 1 88.71 116 ILE A O 1
ATOM 847 N N . PHE A 1 117 ? -18.129 -0.004 19.821 1 88.91 117 PHE A N 1
ATOM 848 C CA . PHE A 1 117 ? -19.397 0.496 19.304 1 88.91 117 PHE A CA 1
ATOM 849 C C . PHE A 1 117 ? -20.268 -0.651 18.805 1 88.91 117 PHE A C 1
ATOM 851 O O . PHE A 1 117 ? -21.452 -0.459 18.519 1 88.91 117 PHE A O 1
ATOM 858 N N . GLY A 1 118 ? -19.771 -1.822 18.678 1 76.88 118 GLY A N 1
ATOM 859 C CA . GLY A 1 118 ? -20.531 -2.949 18.16 1 76.88 118 GLY A CA 1
ATOM 860 C C . GLY A 1 118 ? -20.803 -2.851 16.671 1 76.88 118 GLY A C 1
ATOM 861 O O . GLY A 1 118 ? -20.049 -2.209 15.937 1 76.88 118 GLY A O 1
ATOM 862 N N . GLN A 1 119 ? -21.707 -3.761 16.152 1 72.15 119 GLN A N 1
ATOM 863 C CA . GLN A 1 119 ? -22.143 -3.707 14.76 1 72.15 119 GLN A CA 1
ATOM 864 C C . GLN A 1 119 ? -23.357 -2.796 14.599 1 72.15 119 GLN A C 1
ATOM 866 O O . GLN A 1 119 ? -24.442 -3.105 15.097 1 72.15 119 GLN A O 1
ATOM 871 N N . GLN A 1 120 ? -23.073 -1.607 14.239 1 69.41 120 GLN A N 1
ATOM 872 C CA . GLN A 1 120 ? -24.163 -0.642 14.136 1 69.41 120 GLN A CA 1
ATOM 873 C C . GLN A 1 120 ? -24.665 -0.531 12.699 1 69.41 120 GLN A C 1
ATOM 875 O O . GLN A 1 120 ? -23.878 -0.613 11.753 1 69.41 120 GLN A O 1
ATOM 880 N N . SER A 1 121 ? -25.917 -0.576 12.562 1 68.41 121 SER A N 1
ATOM 881 C CA . SER A 1 121 ? -26.514 -0.344 11.25 1 68.41 121 SER A CA 1
ATOM 882 C C . SER A 1 121 ? -26.169 1.044 10.723 1 68.41 121 SER A C 1
ATOM 884 O O . SER A 1 121 ? -25.942 1.22 9.524 1 68.41 121 SER A O 1
ATOM 886 N N . VAL A 1 122 ? -26.236 2.015 11.745 1 77 122 VAL A N 1
ATOM 887 C CA . VAL A 1 122 ? -25.847 3.377 11.397 1 77 122 VAL A CA 1
ATOM 888 C C . VAL A 1 122 ? -24.596 3.774 12.177 1 77 122 VAL A C 1
ATOM 890 O O . VAL A 1 122 ? -24.552 3.64 13.402 1 77 122 VAL A O 1
ATOM 893 N N . PRO A 1 123 ? -23.618 4.171 11.527 1 79.06 123 PRO A N 1
ATOM 894 C CA . PRO A 1 123 ? -22.396 4.579 12.224 1 79.06 123 PRO A CA 1
ATOM 895 C C . PRO A 1 123 ? -22.625 5.748 13.18 1 79.06 123 PRO A C 1
ATOM 897 O O . PRO A 1 123 ? -23.337 6.697 12.841 1 79.06 123 PRO A O 1
ATOM 900 N N . PRO A 1 124 ? -22.143 5.572 14.326 1 89.55 124 PRO A N 1
ATOM 901 C CA . PRO A 1 124 ? -22.226 6.705 15.251 1 89.55 124 PRO A CA 1
ATOM 902 C C . PRO A 1 124 ? -21.573 7.969 14.696 1 89.55 124 PRO A C 1
ATOM 904 O O . PRO A 1 124 ? -20.635 7.884 13.9 1 89.55 124 PRO A O 1
ATOM 907 N N . SER A 1 125 ? -22.145 9.111 15.075 1 93.71 125 SER A N 1
ATOM 908 C CA . SER A 1 125 ? -21.6 10.396 14.649 1 93.71 125 SER A CA 1
ATOM 909 C C . SER A 1 125 ? -21.301 11.294 15.845 1 93.71 125 SER A C 1
ATOM 911 O O . SER A 1 125 ? -21.759 11.027 16.958 1 93.71 125 SER A O 1
ATOM 913 N N . ILE A 1 126 ? -20.483 12.224 15.685 1 95.5 126 ILE A N 1
ATOM 914 C CA . ILE A 1 126 ? -20.165 13.205 16.716 1 95.5 126 ILE A CA 1
ATOM 915 C C . ILE A 1 126 ? -20.441 14.612 16.193 1 95.5 126 ILE A C 1
ATOM 917 O O . ILE A 1 126 ? -20.648 14.805 14.993 1 95.5 126 ILE A O 1
ATOM 921 N N . ASP A 1 127 ? -20.571 15.574 17.195 1 94.07 127 ASP A N 1
ATOM 922 C CA . ASP A 1 127 ? -20.557 16.983 16.813 1 94.07 127 ASP A CA 1
ATOM 923 C C . ASP A 1 127 ? -19.139 17.454 16.499 1 94.07 127 ASP A C 1
ATOM 925 O O . ASP A 1 127 ? -18.379 17.801 17.405 1 94.07 127 ASP A O 1
ATOM 929 N N . GLY A 1 128 ? -18.775 17.433 15.301 1 94.35 128 GLY A N 1
ATOM 930 C CA . GLY A 1 128 ? -17.413 17.691 14.862 1 94.35 128 GLY A CA 1
ATOM 931 C C . GLY A 1 128 ? -17.021 19.153 14.961 1 94.35 128 GLY A C 1
ATOM 932 O O . GLY A 1 128 ? -17.786 19.973 15.473 1 94.35 128 GLY A O 1
ATOM 933 N N . PHE A 1 129 ? -15.802 19.472 14.611 1 94.25 129 PHE A N 1
ATOM 934 C CA . PHE A 1 129 ? -15.301 20.84 14.565 1 94.25 129 PHE A CA 1
ATOM 935 C C . PHE A 1 129 ? -16.163 21.702 13.65 1 94.25 129 PHE A C 1
ATOM 937 O O . PHE A 1 129 ? -16.611 21.243 12.597 1 94.25 129 PHE A O 1
ATOM 944 N N . LYS A 1 130 ? -16.466 22.876 14.048 1 89.27 130 LYS A N 1
ATOM 945 C CA . LYS A 1 130 ? -17.2 23.846 13.241 1 89.27 130 LYS A CA 1
ATOM 946 C C . LYS A 1 130 ? -16.26 24.891 12.647 1 89.27 130 LYS A C 1
ATOM 948 O O . LYS A 1 130 ? -15.187 25.151 13.195 1 89.27 130 LYS A O 1
ATOM 953 N N . PRO A 1 131 ? -16.639 25.364 11.453 1 86.29 131 PRO A N 1
ATOM 954 C CA . PRO A 1 131 ? -15.809 26.428 10.882 1 86.29 131 PRO A CA 1
ATOM 955 C C . PRO A 1 131 ? -15.676 27.634 11.808 1 86.29 131 PRO A C 1
ATOM 957 O O . PRO A 1 131 ? -16.636 28.002 12.49 1 86.29 131 PRO A O 1
ATOM 960 N N . VAL A 1 132 ? -14.492 28.096 11.971 1 81.86 132 VAL A N 1
ATOM 961 C CA . VAL A 1 132 ? -14.203 29.274 12.782 1 81.86 132 VAL A CA 1
ATOM 962 C C . VAL A 1 132 ? -13.768 30.428 11.881 1 81.86 132 VAL A C 1
ATOM 964 O O . VAL A 1 132 ? -12.648 30.432 11.365 1 81.86 132 VAL A O 1
ATOM 967 N N . PRO A 1 133 ? -14.697 31.234 11.654 1 73.34 133 PRO A N 1
ATOM 968 C CA . PRO A 1 133 ? -14.331 32.38 10.818 1 73.34 133 PRO A CA 1
ATOM 969 C C . PRO A 1 133 ? -13.284 33.277 11.473 1 73.34 133 PRO A C 1
ATOM 971 O O . PRO A 1 133 ? -13.339 33.515 12.683 1 73.34 133 PRO A O 1
ATOM 974 N N . ILE A 1 134 ? -12.172 33.517 10.818 1 66.03 134 ILE A N 1
ATOM 975 C CA . ILE A 1 134 ? -11.229 34.521 11.298 1 66.03 134 ILE A CA 1
ATOM 976 C C . ILE A 1 134 ? -11.761 35.919 10.987 1 66.03 134 ILE A C 1
ATOM 978 O O . ILE A 1 134 ? -11.967 36.267 9.822 1 66.03 134 ILE A O 1
ATOM 982 N N . PRO A 1 135 ? -12 36.594 12.088 1 63.92 135 PRO A N 1
ATOM 983 C CA . PRO A 1 135 ? -12.582 37.92 11.872 1 63.92 135 PRO A CA 1
ATOM 984 C C . PRO A 1 135 ? -11.733 38.795 10.952 1 63.92 135 PRO A C 1
ATOM 986 O O . PRO A 1 135 ? -10.503 38.713 10.98 1 63.92 135 PRO A O 1
ATOM 989 N N . LEU A 1 136 ? -12.313 39.571 10.051 1 59.31 136 LEU A N 1
ATOM 990 C CA . LEU A 1 136 ? -11.736 40.541 9.127 1 59.31 136 LEU A CA 1
ATOM 991 C C . LEU A 1 136 ? -11.264 39.859 7.847 1 59.31 136 LEU A C 1
ATOM 993 O O . LEU A 1 136 ? -11.572 40.318 6.745 1 59.31 136 LEU A O 1
ATOM 997 N N . LEU A 1 137 ? -10.639 38.735 7.999 1 57.15 137 LEU A N 1
ATOM 998 C CA . LEU A 1 137 ? -10.075 38.1 6.814 1 57.15 137 LEU A CA 1
ATOM 999 C C . LEU A 1 137 ? -11.122 37.249 6.103 1 57.15 137 LEU A C 1
ATOM 1001 O O . LEU A 1 137 ? -11.05 37.057 4.887 1 57.15 137 LEU A O 1
ATOM 1005 N N . ALA A 1 138 ? -12.075 36.854 6.881 1 57.42 138 ALA A N 1
ATOM 1006 C CA . ALA A 1 138 ? -13.138 36.016 6.333 1 57.42 138 ALA A CA 1
ATOM 1007 C C . ALA A 1 138 ? -14.005 36.801 5.353 1 57.42 138 ALA A C 1
ATOM 1009 O O . ALA A 1 138 ? -14.682 36.215 4.505 1 57.42 138 ALA A O 1
ATOM 1010 N N . ASP A 1 139 ? -13.848 38.121 5.51 1 55.85 139 ASP A N 1
ATOM 1011 C CA . ASP A 1 139 ? -14.704 38.983 4.701 1 55.85 139 ASP A CA 1
ATOM 1012 C C . ASP A 1 139 ? -14.039 39.323 3.369 1 55.85 139 ASP A C 1
ATOM 1014 O O . ASP A 1 139 ? -14.64 39.984 2.519 1 55.85 139 ASP A O 1
ATOM 1018 N N . ILE A 1 140 ? -12.711 38.937 3.244 1 55.15 140 ILE A N 1
ATOM 1019 C CA . ILE A 1 140 ? -12.069 39.203 1.962 1 55.15 140 ILE A CA 1
ATOM 1020 C C . ILE A 1 140 ? -12.724 38.358 0.871 1 55.15 140 ILE A C 1
ATOM 1022 O O . ILE A 1 140 ? -12.881 37.145 1.027 1 55.15 140 ILE A O 1
ATOM 1026 N N . PRO A 1 141 ? -13.235 39.043 -0.176 1 58.88 141 PRO A N 1
ATOM 1027 C CA . PRO A 1 141 ? -13.944 38.317 -1.232 1 58.88 141 PRO A CA 1
ATOM 1028 C C . PRO A 1 141 ? -13.13 37.155 -1.798 1 58.88 141 PRO A C 1
ATOM 1030 O O . PRO 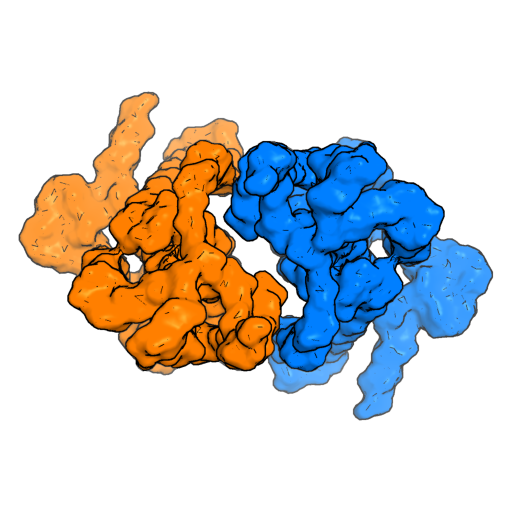A 1 141 ? -11.916 37.277 -1.98 1 58.88 141 PRO A O 1
ATOM 1033 N N . VAL A 1 142 ? -13.607 36.041 -2.057 1 56.51 142 VAL A N 1
ATOM 1034 C CA . VAL A 1 142 ? -13.111 34.81 -2.665 1 56.51 142 VAL A CA 1
ATOM 1035 C C . VAL A 1 142 ? -12.161 34.104 -1.701 1 56.51 142 VAL A C 1
ATOM 1037 O O . VAL A 1 142 ? -12.418 32.971 -1.285 1 56.51 142 VAL A O 1
ATOM 1040 N N . LEU A 1 143 ? -11.114 34.89 -1.275 1 57.69 143 LEU A N 1
ATOM 1041 C CA . LEU A 1 143 ? -10.086 34.268 -0.447 1 57.69 143 LEU A CA 1
ATOM 1042 C C . LEU A 1 143 ? -10.587 34.062 0.979 1 57.69 143 LEU A C 1
ATOM 1044 O O . LEU A 1 143 ? -10.191 33.105 1.648 1 57.69 143 LEU A O 1
ATOM 1048 N N . GLY A 1 144 ? -11.396 35.023 1.436 1 54.87 144 GLY A N 1
ATOM 1049 C CA . GLY A 1 144 ? -11.875 35.021 2.809 1 54.87 144 GLY A CA 1
ATOM 1050 C C . GLY A 1 144 ? -12.671 33.779 3.161 1 54.87 144 GLY A C 1
ATOM 1051 O O . GLY A 1 144 ? -12.218 32.948 3.952 1 54.87 144 GLY A O 1
ATOM 1052 N N . PRO A 1 145 ? -13.794 33.678 2.461 1 56.88 145 PRO A N 1
ATOM 1053 C CA . PRO A 1 145 ? -14.612 32.501 2.766 1 56.88 145 PRO A CA 1
ATOM 1054 C C . PRO A 1 145 ? -13.903 31.189 2.437 1 56.88 145 PRO A C 1
ATOM 1056 O O . PRO A 1 145 ? -14.182 30.16 3.059 1 56.88 145 PRO A O 1
ATOM 1059 N N . ALA A 1 146 ? -12.95 31.279 1.656 1 64.84 146 ALA A N 1
ATOM 1060 C CA . ALA A 1 146 ? -12.287 30.051 1.225 1 64.84 146 ALA A CA 1
ATOM 1061 C C . ALA A 1 146 ? -11.223 29.621 2.231 1 64.84 146 ALA A C 1
ATOM 1063 O O . ALA A 1 146 ? -11.095 28.433 2.539 1 64.84 146 ALA A O 1
ATOM 1064 N N . VAL A 1 147 ? -10.612 30.593 2.834 1 69.11 147 VAL A N 1
ATOM 1065 C CA . VAL A 1 147 ? -9.454 30.263 3.657 1 69.11 147 VAL A CA 1
ATOM 1066 C C . VAL A 1 147 ? -9.737 30.619 5.115 1 69.11 147 VAL A C 1
ATOM 1068 O O . VAL A 1 147 ? -9.181 30.005 6.029 1 69.11 147 VAL A O 1
ATOM 1071 N N . PHE A 1 148 ? -10.656 31.49 5.294 1 71.49 148 PHE A N 1
ATOM 1072 C CA . PHE A 1 148 ? -10.744 32.043 6.64 1 71.49 148 PHE A CA 1
ATOM 1073 C C . PHE A 1 148 ? -12.05 31.631 7.309 1 71.49 148 PHE A C 1
ATOM 1075 O O . PHE A 1 148 ? -12.493 32.273 8.264 1 71.49 148 PHE A O 1
ATOM 1082 N N . ASN A 1 149 ? -12.762 30.738 6.852 1 76.49 149 ASN A N 1
ATOM 1083 C CA . ASN A 1 149 ? -13.907 30.067 7.457 1 76.49 149 ASN A CA 1
ATOM 1084 C C . ASN A 1 149 ? -13.762 28.549 7.399 1 76.49 149 ASN A C 1
ATOM 1086 O O . ASN A 1 149 ? -14.602 27.863 6.814 1 76.49 149 ASN A O 1
ATOM 1090 N N . GLN A 1 150 ? -12.635 28.229 8.033 1 87.29 150 GLN A N 1
ATOM 1091 C CA . GLN A 1 150 ? -12.275 26.817 7.961 1 87.29 150 GLN A CA 1
ATOM 1092 C C . GLN A 1 150 ? -12.233 26.188 9.351 1 87.29 150 GLN A C 1
ATOM 1094 O O . GLN A 1 150 ? -12.368 26.886 10.358 1 87.29 150 GLN A O 1
ATOM 1099 N N . PHE A 1 151 ? -12.148 24.969 9.41 1 90.65 151 PHE A N 1
ATOM 1100 C CA . PHE A 1 151 ? -11.981 24.237 10.66 1 90.65 151 PHE A CA 1
ATOM 1101 C C . PHE A 1 151 ? -10.666 24.608 11.334 1 90.65 151 PHE A C 1
ATOM 1103 O O . PHE A 1 151 ? -9.698 24.969 10.661 1 90.65 151 PHE A O 1
ATOM 1110 N N . THR A 1 152 ? -10.616 24.586 12.574 1 91.96 152 THR A N 1
ATOM 1111 C CA . THR A 1 152 ? -9.421 24.889 13.354 1 91.96 152 THR A CA 1
ATOM 1112 C C . THR A 1 152 ? -8.242 24.038 12.889 1 91.96 152 THR A C 1
ATOM 1114 O O . THR A 1 152 ? -7.111 24.523 12.816 1 91.96 152 THR A O 1
ATOM 1117 N N . LEU A 1 153 ? -8.533 22.767 12.526 1 94.72 153 LEU A N 1
ATOM 1118 C CA . LEU A 1 153 ? -7.464 21.862 12.118 1 94.72 153 LEU A CA 1
ATOM 1119 C C . LEU A 1 153 ? -6.883 22.28 10.771 1 94.72 153 LEU A C 1
ATOM 1121 O O . LEU A 1 153 ? -5.733 21.962 10.461 1 94.72 153 LEU A O 1
ATOM 1125 N N . VAL A 1 154 ? -7.651 22.963 9.993 1 95.11 154 VAL A N 1
ATOM 1126 C CA . VAL A 1 154 ? -7.144 23.494 8.732 1 95.11 154 VAL A CA 1
ATOM 1127 C C . VAL A 1 154 ? -6.07 24.544 9.007 1 95.11 154 VAL A C 1
ATOM 1129 O O . VAL A 1 154 ? -5.018 24.549 8.364 1 95.11 154 VAL A O 1
ATOM 1132 N N . TYR A 1 155 ? -6.336 25.421 9.965 1 93.57 155 TYR A N 1
ATOM 1133 C CA . TYR A 1 155 ? -5.361 26.442 10.328 1 93.57 155 TYR A CA 1
ATOM 1134 C C . TYR A 1 155 ? -4.087 25.81 10.877 1 93.57 155 TYR A C 1
ATOM 1136 O O . TYR A 1 155 ? -2.986 26.313 10.641 1 93.57 155 TYR A O 1
ATOM 1144 N N . LEU A 1 156 ? -4.259 24.72 11.627 1 95.94 156 LEU A N 1
ATOM 1145 C CA . LEU A 1 156 ? -3.088 24.009 12.129 1 95.94 156 LEU A CA 1
ATOM 1146 C C . LEU A 1 156 ? -2.245 23.468 10.979 1 95.94 156 LEU A C 1
ATOM 1148 O O . LEU A 1 156 ? -1.014 23.476 11.049 1 95.94 156 LEU A O 1
ATOM 1152 N N . ALA A 1 157 ? -2.925 22.966 9.952 1 96.56 157 ALA A N 1
ATOM 1153 C CA . ALA A 1 157 ? -2.21 22.447 8.789 1 96.56 157 ALA A CA 1
ATOM 1154 C C . ALA A 1 157 ? -1.465 23.561 8.06 1 96.56 157 ALA A C 1
ATOM 1156 O O . ALA A 1 157 ? -0.342 23.363 7.591 1 96.56 157 ALA A O 1
ATOM 1157 N N . ILE A 1 158 ? -2.077 24.714 7.915 1 95 158 ILE A N 1
ATOM 1158 C CA . ILE A 1 158 ? -1.466 25.856 7.244 1 95 158 ILE A CA 1
ATOM 1159 C C . ILE A 1 158 ? -0.219 26.296 8.007 1 95 158 ILE A C 1
ATOM 1161 O O . ILE A 1 158 ? 0.81 26.607 7.402 1 95 158 ILE A O 1
ATOM 1165 N N . ILE A 1 159 ? -0.264 26.256 9.314 1 96.75 159 ILE A N 1
ATOM 1166 C CA . ILE A 1 159 ? 0.861 26.659 10.15 1 96.75 159 ILE A CA 1
ATOM 1167 C C . ILE A 1 159 ? 1.927 25.566 10.142 1 96.75 159 ILE A C 1
ATOM 1169 O O . ILE A 1 159 ? 3.123 25.855 10.234 1 96.75 159 ILE A O 1
ATOM 1173 N N . ALA A 1 160 ? 1.457 24.333 9.997 1 98.03 160 ALA A N 1
ATOM 1174 C CA . ALA A 1 160 ? 2.378 23.2 10.047 1 98.03 160 ALA A CA 1
ATOM 1175 C C . ALA A 1 160 ? 3.382 23.258 8.9 1 98.03 160 ALA A C 1
ATOM 1177 O O . ALA A 1 160 ? 4.517 22.796 9.037 1 98.03 160 ALA A O 1
ATOM 1178 N N . VAL A 1 161 ? 2.962 23.842 7.781 1 98.25 161 VAL A N 1
ATOM 1179 C CA . VAL A 1 161 ? 3.826 23.866 6.604 1 98.25 161 VAL A CA 1
ATOM 1180 C C . VAL A 1 161 ? 5.031 24.767 6.866 1 98.25 161 VAL A C 1
ATOM 1182 O O . VAL A 1 161 ? 6.178 24.323 6.769 1 98.25 161 VAL A O 1
ATOM 1185 N N . PRO A 1 162 ? 4.818 26.044 7.216 1 98.14 162 PRO A N 1
ATOM 1186 C CA . PRO A 1 162 ? 5.988 26.87 7.524 1 98.14 162 PRO A CA 1
ATOM 1187 C C . PRO A 1 162 ? 6.744 26.385 8.759 1 98.14 162 PRO A C 1
ATOM 1189 O O . PRO A 1 162 ? 7.966 26.535 8.838 1 98.14 162 PRO A O 1
ATOM 1192 N N . LEU A 1 163 ? 6.079 25.828 9.728 1 98.54 163 LEU A N 1
ATOM 1193 C CA . LEU A 1 163 ? 6.755 25.279 10.898 1 98.54 163 LEU A CA 1
ATOM 1194 C C . LEU A 1 163 ? 7.659 24.115 10.508 1 98.54 163 LEU A C 1
ATOM 1196 O O . LEU A 1 163 ? 8.781 24.002 11.007 1 98.54 163 LEU A O 1
ATOM 1200 N N . ALA A 1 164 ? 7.15 23.231 9.714 1 98.69 164 ALA A N 1
ATOM 1201 C CA . ALA A 1 164 ? 7.958 22.114 9.231 1 98.69 164 ALA A CA 1
ATOM 1202 C C . ALA A 1 164 ? 9.183 22.612 8.47 1 98.69 164 ALA A C 1
ATOM 1204 O O . ALA A 1 164 ? 10.281 22.074 8.628 1 98.69 164 ALA A O 1
ATOM 1205 N N . ALA A 1 165 ? 8.959 23.65 7.649 1 98.42 165 ALA A N 1
ATOM 1206 C CA . ALA A 1 165 ? 10.074 24.241 6.912 1 98.42 165 ALA A CA 1
ATOM 1207 C C . ALA A 1 165 ? 11.109 24.833 7.864 1 98.42 165 ALA A C 1
ATOM 1209 O O . ALA A 1 165 ? 12.313 24.646 7.676 1 98.42 165 ALA A O 1
ATOM 1210 N N . PHE A 1 166 ? 10.643 25.541 8.835 1 98.37 166 PHE A N 1
ATOM 1211 C CA . PHE A 1 166 ? 11.53 26.136 9.827 1 98.37 166 PHE A CA 1
ATOM 1212 C C . PHE A 1 166 ? 12.315 25.059 10.566 1 98.37 166 PHE A C 1
ATOM 1214 O O . PHE A 1 166 ? 13.535 25.163 10.713 1 98.37 166 PHE A O 1
ATOM 1221 N N . VAL A 1 167 ? 11.651 23.975 11.019 1 98.33 167 VAL A N 1
ATOM 1222 C CA . VAL A 1 167 ? 12.274 22.901 11.786 1 98.33 167 VAL A CA 1
ATOM 1223 C C . VAL A 1 167 ? 13.307 22.181 10.922 1 98.33 167 VAL A C 1
ATOM 1225 O O . VAL A 1 167 ? 14.418 21.899 11.378 1 98.33 167 VAL A O 1
ATOM 1228 N N . LEU A 1 168 ? 12.977 21.93 9.683 1 98.09 168 LEU A N 1
ATOM 1229 C CA . LEU A 1 168 ? 13.82 21.12 8.81 1 98.09 168 LEU A CA 1
ATOM 1230 C C . LEU A 1 168 ? 15.042 21.908 8.351 1 98.09 168 LEU A C 1
ATOM 1232 O O . LEU A 1 168 ? 16.139 21.354 8.244 1 98.09 168 LEU A O 1
ATOM 1236 N N . TYR A 1 169 ? 14.882 23.306 8.172 1 97.97 169 TYR A N 1
ATOM 1237 C CA . TYR A 1 169 ? 15.957 24.02 7.492 1 97.97 169 TYR A CA 1
ATOM 1238 C C . TYR A 1 169 ? 16.661 24.981 8.443 1 97.97 169 TYR A C 1
ATOM 1240 O O . TYR A 1 169 ? 17.761 25.457 8.152 1 97.97 169 TYR A O 1
ATOM 1248 N N . ARG A 1 170 ? 16.041 25.23 9.575 1 98.15 170 ARG A N 1
ATOM 1249 C CA . ARG A 1 170 ? 16.606 26.302 10.388 1 98.15 170 ARG A CA 1
ATOM 1250 C C . ARG A 1 170 ? 16.958 25.803 11.785 1 98.15 170 ARG A C 1
ATOM 1252 O O . ARG A 1 170 ? 17.394 26.58 12.637 1 98.15 170 ARG A O 1
ATOM 1259 N N . THR A 1 171 ? 16.803 24.588 12.081 1 98.24 171 THR A N 1
ATOM 1260 C CA . THR A 1 171 ? 17.137 24.068 13.402 1 98.24 171 THR A CA 1
ATOM 1261 C C . THR A 1 171 ? 18.23 23.008 13.305 1 98.24 171 THR A C 1
ATOM 1263 O O . THR A 1 171 ? 18.403 22.38 12.258 1 98.24 171 THR A O 1
ATOM 1266 N N . PRO A 1 172 ? 18.96 22.806 14.383 1 97.89 172 PRO A N 1
ATOM 1267 C CA . PRO A 1 172 ? 19.972 21.748 14.409 1 97.89 172 PRO A CA 1
ATOM 1268 C C . PRO A 1 172 ? 19.374 20.353 14.238 1 97.89 172 PRO A C 1
ATOM 1270 O O . PRO A 1 172 ? 20.005 19.475 13.646 1 97.89 172 PRO A O 1
ATOM 1273 N N . TRP A 1 173 ? 18.213 20.218 14.718 1 98.23 173 TRP A N 1
ATOM 1274 C CA . TRP A 1 173 ? 17.557 18.924 14.567 1 98.23 173 TRP A CA 1
ATOM 1275 C C . TRP A 1 173 ? 17.262 18.631 13.1 1 98.23 173 TRP A C 1
ATOM 1277 O O . TRP A 1 173 ? 17.46 17.506 12.633 1 98.23 173 TRP A O 1
ATOM 1287 N N . GLY A 1 174 ? 16.766 19.639 12.449 1 98.45 174 GLY A N 1
ATOM 1288 C CA . GLY A 1 174 ? 16.525 19.477 11.024 1 98.45 174 GLY A CA 1
ATOM 1289 C C . GLY A 1 174 ? 17.78 19.144 10.241 1 98.45 174 GLY A C 1
ATOM 1290 O O . GLY A 1 174 ? 17.738 18.349 9.3 1 98.45 174 GLY A O 1
ATOM 1291 N N . LEU A 1 175 ? 18.877 19.722 10.608 1 97.89 175 LEU A N 1
ATOM 1292 C CA . LEU A 1 175 ? 20.155 19.4 9.982 1 97.89 175 LEU A CA 1
ATOM 1293 C C . LEU A 1 175 ? 20.528 17.942 10.229 1 97.89 175 LEU A C 1
ATOM 1295 O O . LEU A 1 175 ? 20.989 17.252 9.317 1 97.89 175 LEU A O 1
ATOM 1299 N N . SER A 1 176 ? 20.32 17.543 11.456 1 98.39 176 SER A N 1
ATOM 1300 C CA . SER A 1 176 ? 20.61 16.153 11.793 1 98.39 176 SER A CA 1
ATOM 1301 C C . SER A 1 176 ? 19.763 15.194 10.964 1 98.39 176 SER A C 1
ATOM 1303 O O . SER A 1 176 ? 20.256 14.163 10.502 1 98.39 176 SER A O 1
ATOM 1305 N N . VAL A 1 177 ? 18.496 15.514 10.782 1 98.53 177 VAL A N 1
ATOM 1306 C CA . VAL A 1 177 ? 17.573 14.683 10.017 1 98.53 177 VAL A CA 1
ATOM 1307 C C . VAL A 1 177 ? 18.055 14.57 8.572 1 98.53 177 VAL A C 1
ATOM 1309 O O . VAL A 1 177 ? 18.118 13.471 8.016 1 98.53 177 VAL A O 1
ATOM 1312 N N . ARG A 1 178 ? 18.445 15.648 8.001 1 97.92 178 ARG A N 1
ATOM 1313 C CA . ARG A 1 178 ? 18.896 15.661 6.613 1 97.92 178 ARG A CA 1
ATOM 1314 C C . ARG A 1 178 ? 20.226 14.931 6.463 1 97.92 178 ARG A C 1
ATOM 1316 O O . ARG A 1 178 ? 20.438 14.211 5.484 1 97.92 178 ARG A O 1
ATOM 1323 N N . MET A 1 179 ? 21.082 15.02 7.433 1 97.47 179 MET A N 1
ATOM 1324 C CA . MET A 1 179 ? 22.385 14.365 7.377 1 97.47 179 MET A CA 1
ATOM 1325 C C . MET A 1 179 ? 22.237 12.849 7.466 1 97.47 179 MET A C 1
ATOM 1327 O O . MET A 1 179 ? 22.863 12.114 6.7 1 97.47 179 MET A O 1
ATOM 1331 N N . VAL A 1 180 ? 21.394 12.469 8.381 1 97.54 180 VAL A N 1
ATOM 1332 C CA . VAL A 1 180 ? 21.232 11.033 8.585 1 97.54 180 VAL A CA 1
ATOM 1333 C C . VAL A 1 180 ? 20.557 10.411 7.365 1 97.54 180 VAL A C 1
ATOM 1335 O O . VAL A 1 180 ? 20.785 9.24 7.052 1 97.54 180 VAL A O 1
ATOM 1338 N N . GLY A 1 181 ? 19.705 11.24 6.747 1 96.64 181 GLY A N 1
ATOM 1339 C CA . GLY A 1 181 ? 19.05 10.757 5.542 1 96.64 181 GLY A CA 1
ATOM 1340 C C . GLY A 1 181 ? 19.977 10.695 4.342 1 96.64 181 GLY A C 1
ATOM 1341 O O . GLY A 1 181 ? 19.754 9.908 3.419 1 96.64 181 GLY A O 1
ATOM 1342 N N . GLU A 1 182 ? 21.079 11.448 4.344 1 95.89 182 GLU A N 1
ATOM 1343 C CA . GLU A 1 182 ? 21.992 11.5 3.207 1 95.89 182 GLU A CA 1
ATOM 1344 C C . GLU A 1 182 ? 23.2 10.593 3.427 1 95.89 182 GLU A C 1
ATOM 1346 O O . GLU A 1 182 ? 23.571 9.818 2.542 1 95.89 182 GLU A O 1
ATOM 1351 N N . ASN A 1 183 ? 23.83 10.79 4.59 1 96.16 183 ASN A N 1
ATO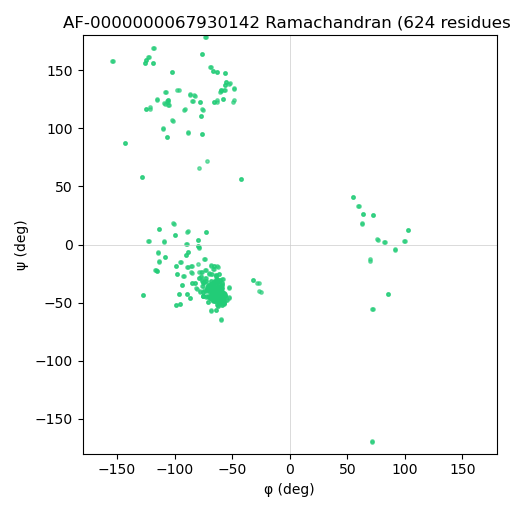M 1352 C CA . ASN A 1 183 ? 25.023 10.021 4.926 1 96.16 183 ASN A CA 1
ATOM 1353 C C . ASN A 1 183 ? 25.073 9.685 6.414 1 96.16 183 ASN A C 1
ATOM 1355 O O . ASN A 1 183 ? 25.788 10.336 7.178 1 96.16 183 ASN A O 1
ATOM 1359 N N . PRO A 1 184 ? 24.451 8.59 6.734 1 96.36 184 PRO A N 1
ATOM 1360 C CA . PRO A 1 184 ? 24.391 8.228 8.152 1 96.36 184 PRO A CA 1
ATOM 1361 C C . PRO A 1 184 ? 25.773 7.99 8.759 1 96.36 184 PRO A C 1
ATOM 1363 O O . PRO A 1 184 ? 26 8.305 9.93 1 96.36 184 PRO A O 1
ATOM 1366 N N . ARG A 1 185 ? 26.661 7.434 8.023 1 95.14 185 ARG A N 1
ATOM 1367 C CA . ARG A 1 185 ? 28.003 7.165 8.529 1 95.14 185 ARG A CA 1
ATOM 1368 C C . ARG A 1 185 ? 28.729 8.462 8.873 1 95.14 185 ARG A C 1
ATOM 1370 O O . ARG A 1 185 ? 29.379 8.557 9.916 1 95.14 185 ARG A O 1
ATOM 1377 N N . ALA A 1 186 ? 28.629 9.35 7.966 1 95.19 186 ALA A N 1
ATOM 1378 C CA . ALA A 1 186 ? 29.235 10.656 8.213 1 95.19 186 ALA A CA 1
ATOM 1379 C C . ALA A 1 186 ? 28.589 11.342 9.414 1 95.19 186 ALA A C 1
ATOM 1381 O O . ALA A 1 186 ? 29.272 11.993 10.207 1 95.19 186 ALA A O 1
ATOM 1382 N N . ALA A 1 187 ? 27.306 11.233 9.538 1 96.11 187 ALA A N 1
ATOM 1383 C CA . ALA A 1 187 ? 26.589 11.816 10.669 1 96.11 187 ALA A CA 1
ATOM 1384 C C . ALA A 1 187 ? 27.057 11.207 11.988 1 96.11 187 ALA A C 1
ATOM 1386 O O . ALA A 1 187 ? 27.296 11.927 12.961 1 96.11 187 ALA A O 1
ATOM 1387 N N . ASP A 1 188 ? 27.175 9.95 12.018 1 95.43 188 ASP A N 1
ATOM 1388 C CA . ASP A 1 188 ? 27.625 9.254 13.219 1 95.43 188 ASP A CA 1
ATOM 1389 C C . ASP A 1 188 ? 29.033 9.692 13.612 1 95.43 188 ASP A C 1
ATOM 1391 O O . ASP A 1 188 ? 29.325 9.872 14.797 1 95.43 188 ASP A O 1
ATOM 1395 N N . SER A 1 189 ? 29.826 9.825 12.629 1 95.06 189 SER A N 1
ATOM 1396 C CA . SER A 1 189 ? 31.198 10.261 12.869 1 95.06 189 SER A CA 1
ATOM 1397 C C . SER A 1 189 ? 31.237 11.677 13.436 1 95.06 189 SER A C 1
ATOM 1399 O O . SER A 1 189 ? 32.164 12.034 14.165 1 95.06 189 SER A O 1
ATOM 1401 N N . ALA A 1 190 ? 30.256 12.416 13.117 1 96.01 190 ALA A N 1
ATOM 1402 C CA . ALA A 1 190 ? 30.19 13.805 13.566 1 96.01 190 ALA A CA 1
ATOM 1403 C C . ALA A 1 190 ? 29.486 13.912 14.916 1 96.01 190 ALA A C 1
ATOM 1405 O O . ALA A 1 190 ? 29.229 15.015 15.403 1 96.01 190 ALA A O 1
ATOM 1406 N N . GLY A 1 191 ? 29.055 12.779 15.483 1 95.19 191 GLY A N 1
ATOM 1407 C CA . GLY A 1 191 ? 28.504 12.776 16.829 1 95.19 191 GLY A CA 1
ATOM 1408 C C . GLY A 1 191 ? 26.987 12.763 16.853 1 95.19 191 GLY A C 1
ATOM 1409 O O . GLY A 1 191 ? 26.377 12.867 17.919 1 95.19 191 GLY A O 1
ATOM 1410 N N . VAL A 1 192 ? 26.38 12.698 15.751 1 96.76 192 VAL A N 1
ATOM 1411 C CA . VAL A 1 192 ? 24.924 12.642 15.675 1 96.76 192 VAL A CA 1
ATOM 1412 C C . VAL A 1 192 ? 24.456 11.193 15.786 1 96.76 192 VAL A C 1
ATOM 1414 O O . VAL A 1 192 ? 24.962 10.314 15.084 1 96.76 192 VAL A O 1
ATOM 1417 N N . SER A 1 193 ? 23.501 10.986 16.702 1 97.39 193 SER A N 1
ATOM 1418 C CA . SER A 1 193 ? 22.961 9.636 16.829 1 97.39 193 SER A CA 1
ATOM 1419 C C . SER A 1 193 ? 21.977 9.326 15.706 1 97.39 193 SER A C 1
ATOM 1421 O O . SER A 1 193 ? 20.844 9.813 15.715 1 97.39 193 SER A O 1
ATOM 1423 N N . VAL A 1 194 ? 22.395 8.472 14.878 1 97.65 194 VAL A N 1
ATOM 1424 C CA . VAL A 1 194 ? 21.582 8.133 13.715 1 97.65 194 VAL A CA 1
ATOM 1425 C C . VAL A 1 194 ? 20.284 7.468 14.168 1 97.65 194 VAL A C 1
ATOM 1427 O O . VAL A 1 194 ? 19.198 7.845 13.722 1 97.65 194 VAL A O 1
ATOM 1430 N N . ILE A 1 195 ? 20.336 6.568 15.122 1 97.4 195 ILE A N 1
ATOM 1431 C CA . ILE A 1 195 ? 19.19 5.799 15.597 1 97.4 195 ILE A CA 1
ATOM 1432 C C . ILE A 1 195 ? 18.188 6.73 16.274 1 97.4 195 ILE A C 1
ATOM 1434 O O . ILE A 1 195 ? 16.999 6.715 15.949 1 97.4 195 ILE A O 1
ATOM 1438 N N . ALA A 1 196 ? 18.657 7.546 17.082 1 98.2 196 ALA A N 1
ATOM 1439 C CA . ALA A 1 196 ? 17.773 8.447 17.817 1 98.2 196 ALA A CA 1
ATOM 1440 C C . ALA A 1 196 ? 17.09 9.434 16.875 1 98.2 196 ALA A C 1
ATOM 1442 O O . ALA A 1 196 ? 15.897 9.712 17.017 1 98.2 196 ALA A O 1
ATOM 1443 N N . THR A 1 197 ? 17.862 9.973 15.988 1 98.5 197 THR A N 1
ATOM 1444 C CA . THR A 1 197 ? 17.323 10.958 15.057 1 98.5 197 THR A CA 1
ATOM 1445 C C . THR A 1 197 ? 16.252 10.333 14.168 1 98.5 197 THR A C 1
ATOM 1447 O O . THR A 1 197 ? 15.192 10.925 13.954 1 98.5 197 THR A O 1
ATOM 1450 N N . ARG A 1 198 ? 16.491 9.134 13.666 1 98.6 198 ARG A N 1
ATOM 1451 C CA . ARG A 1 198 ? 15.511 8.446 12.832 1 98.6 198 ARG A CA 1
ATOM 1452 C C . ARG A 1 198 ? 14.25 8.119 13.626 1 98.6 198 ARG A C 1
ATOM 1454 O O . ARG A 1 198 ? 13.135 8.296 13.131 1 98.6 198 ARG A O 1
ATOM 1461 N N . PHE A 1 199 ? 14.463 7.704 14.87 1 98.59 199 PHE A N 1
ATOM 1462 C CA . PHE A 1 199 ? 13.317 7.445 15.732 1 98.59 199 PHE A CA 1
ATOM 1463 C C . PHE A 1 199 ? 12.46 8.697 15.885 1 98.59 199 PHE A C 1
ATOM 1465 O O . PHE A 1 199 ? 11.24 8.645 15.716 1 98.59 199 PHE A O 1
ATOM 1472 N N . GLN A 1 200 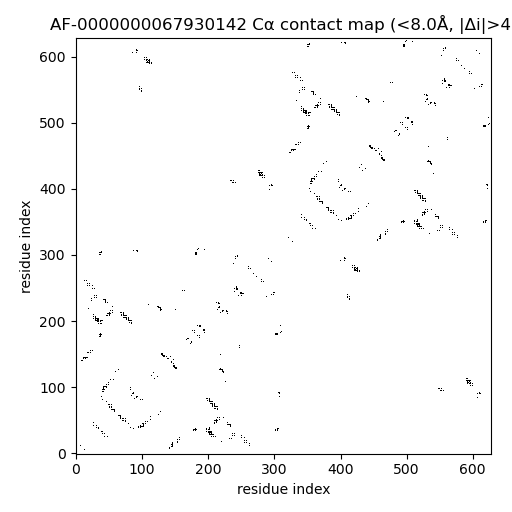? 13.094 9.737 16.206 1 98.79 200 GLN A N 1
ATOM 1473 C CA . GLN A 1 200 ? 12.379 10.985 16.449 1 98.79 200 GLN A CA 1
ATOM 1474 C C . GLN A 1 200 ? 11.622 11.437 15.204 1 98.79 200 GLN A C 1
ATOM 1476 O O . GLN A 1 200 ? 10.469 11.865 15.292 1 98.79 200 GLN A O 1
ATOM 1481 N N . ALA A 1 201 ? 12.269 11.349 14.059 1 98.81 201 ALA A N 1
ATOM 1482 C CA . ALA A 1 201 ? 11.646 11.769 12.807 1 98.81 201 ALA A CA 1
ATOM 1483 C C . ALA A 1 201 ? 10.429 10.907 12.483 1 98.81 201 ALA A C 1
ATOM 1485 O O . ALA A 1 201 ? 9.386 11.424 12.077 1 98.81 201 ALA A O 1
ATOM 1486 N N . VAL A 1 202 ? 10.532 9.607 12.703 1 98.8 202 VAL A N 1
ATOM 1487 C CA . VAL A 1 202 ? 9.45 8.68 12.386 1 98.8 202 VAL A CA 1
ATOM 1488 C C . VAL A 1 202 ? 8.302 8.867 13.375 1 98.8 202 VAL A C 1
ATOM 1490 O O . VAL A 1 202 ? 7.13 8.803 12.995 1 98.8 202 VAL A O 1
ATOM 1493 N N . ILE A 1 203 ? 8.61 9.121 14.626 1 98.88 203 ILE A N 1
ATOM 1494 C CA . ILE A 1 203 ? 7.6 9.363 15.651 1 98.88 203 ILE A CA 1
ATOM 1495 C C . ILE A 1 203 ? 6.843 10.651 15.336 1 98.88 203 ILE A C 1
ATOM 1497 O O . ILE A 1 203 ? 5.612 10.686 15.396 1 98.88 203 ILE A O 1
ATOM 1501 N N . LEU A 1 204 ? 7.61 11.671 14.988 1 98.84 204 LEU A N 1
ATOM 1502 C CA . LEU A 1 204 ? 6.973 12.915 14.569 1 98.84 204 LEU A CA 1
ATOM 1503 C C . LEU A 1 204 ? 6.073 12.684 13.36 1 98.84 204 LEU A C 1
ATOM 1505 O O . LEU A 1 204 ? 4.97 13.231 13.288 1 98.84 204 LEU A O 1
ATOM 1509 N N . GLY A 1 205 ? 6.589 11.922 12.427 1 98.77 205 GLY A N 1
ATOM 1510 C CA . GLY A 1 205 ? 5.779 11.562 11.274 1 98.77 205 GLY A CA 1
ATOM 1511 C C . GLY A 1 205 ? 4.466 10.902 11.65 1 98.77 205 GLY A C 1
ATOM 1512 O O . GLY A 1 205 ? 3.407 11.287 11.152 1 98.77 205 GLY A O 1
ATOM 1513 N N . GLY A 1 206 ? 4.563 9.929 12.544 1 98.82 206 GLY A N 1
ATOM 1514 C CA . GLY A 1 206 ? 3.363 9.266 13.026 1 98.82 206 GLY A CA 1
ATOM 1515 C C . GLY A 1 206 ? 2.381 10.215 13.687 1 98.82 206 GLY A C 1
ATOM 1516 O O . GLY A 1 206 ? 1.169 10.097 13.494 1 98.82 206 GLY A O 1
ATOM 1517 N N . ALA A 1 207 ? 2.891 11.124 14.454 1 98.88 207 ALA A N 1
ATOM 1518 C CA . ALA A 1 207 ? 2.045 12.112 15.118 1 98.88 207 ALA A CA 1
ATOM 1519 C C . ALA A 1 207 ? 1.277 12.95 14.1 1 98.88 207 ALA A C 1
ATOM 1521 O O . ALA A 1 207 ? 0.087 13.219 14.279 1 98.88 207 ALA A O 1
ATOM 1522 N N . LEU A 1 208 ? 1.94 13.361 13.076 1 98.87 208 LEU A N 1
ATOM 1523 C CA . LEU A 1 208 ? 1.3 14.152 12.032 1 98.87 208 LEU A CA 1
ATOM 1524 C C . LEU A 1 208 ? 0.276 13.319 11.268 1 98.87 208 LEU A C 1
ATOM 1526 O O . LEU A 1 208 ? -0.765 13.833 10.855 1 98.87 208 LEU A O 1
ATOM 1530 N N . MET A 1 209 ? 0.557 12.036 11.071 1 98.74 209 MET A N 1
ATOM 1531 C CA . MET A 1 209 ? -0.436 11.128 10.504 1 98.74 209 MET A CA 1
ATOM 1532 C C . MET A 1 209 ? -1.673 11.051 11.393 1 98.74 209 MET A C 1
ATOM 1534 O O . MET A 1 209 ? -2.791 10.901 10.896 1 98.74 209 MET A O 1
ATOM 1538 N N . GLY A 1 210 ? -1.4 11.14 12.69 1 98.85 210 GLY A N 1
ATOM 1539 C CA . GLY A 1 210 ? -2.503 11.173 13.637 1 98.85 210 GLY A CA 1
ATOM 1540 C C . GLY A 1 210 ? -3.415 12.371 13.449 1 98.85 210 GLY A C 1
ATOM 1541 O O . GLY A 1 210 ? -4.64 12.239 13.5 1 98.85 210 GLY A O 1
ATOM 1542 N N . LEU A 1 211 ? -2.846 13.515 13.191 1 98.78 211 LEU A N 1
ATOM 1543 C CA . LEU A 1 211 ? -3.631 14.715 12.923 1 98.78 211 LEU A CA 1
ATOM 1544 C C . LEU A 1 211 ? -4.464 14.548 11.656 1 98.78 211 LEU A C 1
ATOM 1546 O O . LEU A 1 211 ? -5.608 15.003 11.596 1 98.78 211 LEU A O 1
ATOM 1550 N N . ALA A 1 212 ? -3.855 13.936 10.647 1 98.76 212 ALA A N 1
ATOM 1551 C CA . ALA A 1 212 ? -4.582 13.662 9.411 1 98.76 212 ALA A CA 1
ATOM 1552 C C . ALA A 1 212 ? -5.814 12.801 9.678 1 98.76 212 ALA A C 1
ATOM 1554 O O . ALA A 1 212 ? -6.903 13.094 9.18 1 98.76 212 ALA A O 1
ATOM 1555 N N . GLY A 1 213 ? -5.641 11.765 10.472 1 98.61 213 GLY A N 1
ATOM 1556 C CA . GLY A 1 213 ? -6.757 10.909 10.84 1 98.61 213 GLY A CA 1
ATOM 1557 C C . GLY A 1 213 ? -7.832 11.635 11.628 1 98.61 213 GLY A C 1
ATOM 1558 O O . GLY A 1 213 ? -9.024 11.468 11.361 1 98.61 213 GLY A O 1
ATOM 1559 N N . ALA A 1 214 ? -7.378 12.43 12.549 1 98.66 214 ALA A N 1
ATOM 1560 C CA . ALA A 1 214 ? -8.312 13.205 13.361 1 98.66 214 ALA A CA 1
ATOM 1561 C C . ALA A 1 214 ? -9.156 14.133 12.491 1 98.66 214 ALA A C 1
ATOM 1563 O O . ALA A 1 214 ? -10.36 14.276 12.713 1 98.66 214 ALA A O 1
ATOM 1564 N N . PHE A 1 215 ? -8.562 14.766 11.547 1 98.49 215 PHE A N 1
ATOM 1565 C CA . PHE A 1 215 ? -9.287 15.673 10.664 1 98.49 215 PHE A CA 1
ATOM 1566 C C . PHE A 1 215 ? -10.402 14.937 9.93 1 98.49 215 PHE A C 1
ATOM 1568 O O . PHE A 1 215 ? -11.511 15.458 9.794 1 98.49 215 PHE A O 1
ATOM 1575 N N . LEU A 1 216 ? -10.152 13.779 9.451 1 97.69 216 LEU A N 1
ATOM 1576 C CA . LEU A 1 216 ? -11.11 13.04 8.636 1 97.69 216 LEU A CA 1
ATOM 1577 C C . LEU A 1 216 ? -12.361 12.702 9.44 1 97.69 216 LEU A C 1
ATOM 1579 O O . LEU A 1 216 ? -13.481 12.86 8.949 1 97.69 216 LEU A O 1
ATOM 1583 N N . THR A 1 217 ? -12.185 12.333 10.693 1 97.78 217 THR A N 1
ATOM 1584 C CA . THR A 1 217 ? -13.337 11.803 11.413 1 97.78 217 THR A CA 1
ATOM 1585 C C . THR A 1 217 ? -13.965 12.878 12.296 1 97.78 217 THR A C 1
ATOM 1587 O O . THR A 1 217 ? -15.121 12.755 12.706 1 97.78 217 THR A O 1
ATOM 1590 N N . MET A 1 218 ? -13.233 13.975 12.613 1 97.77 218 MET A N 1
ATOM 1591 C CA . MET A 1 218 ? -13.77 14.923 13.584 1 97.77 218 MET A CA 1
ATOM 1592 C C . MET A 1 218 ? -14.052 16.272 12.93 1 97.77 218 MET A C 1
ATOM 1594 O O . MET A 1 218 ? -14.602 17.173 13.566 1 97.77 218 MET A O 1
ATOM 1598 N N . ALA A 1 219 ? -13.651 16.415 11.686 1 95.45 219 ALA A N 1
ATOM 1599 C CA . ALA A 1 219 ? -13.914 17.667 10.982 1 95.45 219 ALA A CA 1
ATOM 1600 C C . ALA A 1 219 ? -14.614 17.411 9.65 1 95.45 219 ALA A C 1
ATOM 1602 O O . ALA A 1 219 ? -15.682 17.967 9.386 1 95.45 219 ALA A O 1
ATOM 1603 N N . GLN A 1 220 ? -14.157 16.461 8.967 1 93.44 220 GLN A N 1
ATOM 1604 C CA . GLN A 1 220 ? -14.652 16.272 7.607 1 93.44 220 GLN A CA 1
ATOM 1605 C C . GLN A 1 220 ? -15.918 15.42 7.596 1 93.44 220 GLN A C 1
ATOM 1607 O O . GLN A 1 220 ? -16.9 15.767 6.936 1 93.44 220 GLN A O 1
ATOM 1612 N N . PHE A 1 221 ? -15.929 14.318 8.317 1 93.1 221 PHE A N 1
ATOM 1613 C CA . PHE A 1 221 ? -17.034 13.378 8.173 1 93.1 221 PHE A CA 1
ATOM 1614 C C . PHE A 1 221 ? -17.839 13.287 9.464 1 93.1 221 PHE A C 1
ATOM 1616 O O . PHE A 1 221 ? -18.976 12.811 9.46 1 93.1 221 PHE A O 1
ATOM 1623 N N . ASN A 1 222 ? -17.278 13.618 10.581 1 94.84 222 ASN A N 1
ATOM 1624 C CA . ASN A 1 222 ? -17.893 13.578 11.903 1 94.84 222 ASN A CA 1
ATOM 1625 C C . ASN A 1 222 ? -18.284 12.157 12.298 1 94.84 222 ASN A C 1
ATOM 1627 O O . ASN A 1 222 ? -19.165 11.961 13.136 1 94.84 222 ASN A O 1
ATOM 1631 N N . ALA A 1 223 ? -17.716 11.208 11.633 1 95.62 223 ALA A N 1
ATOM 1632 C CA . ALA A 1 223 ? -17.948 9.788 11.883 1 95.62 223 ALA A CA 1
ATOM 1633 C C . ALA A 1 223 ? -16.751 8.95 11.444 1 95.62 223 ALA A C 1
ATOM 1635 O O . ALA A 1 223 ? -15.934 9.399 10.637 1 95.62 223 ALA A O 1
ATOM 1636 N N . PHE A 1 224 ? -16.686 7.789 12.027 1 95.37 224 PHE A N 1
ATOM 1637 C CA . PHE A 1 224 ? -15.664 6.836 11.611 1 95.37 224 PHE A CA 1
ATOM 1638 C C . PHE A 1 224 ? -16.276 5.715 10.78 1 95.37 224 PHE A C 1
ATOM 1640 O O . PHE A 1 224 ? -17.284 5.124 11.172 1 95.37 224 PHE A O 1
ATOM 1647 N N . THR A 1 225 ? -15.748 5.552 9.621 1 90.1 225 THR A N 1
ATOM 1648 C CA . THR A 1 225 ? -16.037 4.389 8.79 1 90.1 225 THR A CA 1
ATOM 1649 C C . THR A 1 225 ? -14.747 3.686 8.376 1 90.1 225 THR A C 1
ATOM 1651 O O . THR A 1 225 ? -13.673 4.291 8.386 1 90.1 225 THR A O 1
ATOM 1654 N N . PHE A 1 226 ? -14.746 2.479 8.059 1 82.27 226 PHE A N 1
ATOM 1655 C CA . PHE A 1 226 ? -13.557 1.692 7.753 1 82.27 226 PHE A CA 1
ATOM 1656 C C . PHE A 1 226 ? -12.896 2.187 6.472 1 82.27 226 PHE A C 1
ATOM 1658 O O . PHE A 1 226 ? -11.693 2 6.276 1 82.27 226 PHE A O 1
ATOM 1665 N N . GLY A 1 227 ? -13.546 2.837 5.649 1 82.21 227 GLY A N 1
ATOM 1666 C CA . GLY A 1 227 ? -12.988 3.363 4.413 1 82.21 227 GLY A CA 1
ATOM 1667 C C . GLY A 1 227 ? -12.652 4.841 4.492 1 82.21 227 GLY A C 1
ATOM 1668 O O . GLY A 1 227 ? -12.384 5.477 3.47 1 82.21 227 GLY A O 1
ATOM 1669 N N . VAL A 1 228 ? -12.551 5.341 5.678 1 90.99 228 VAL A N 1
ATOM 1670 C CA . VAL A 1 228 ? -12.504 6.788 5.857 1 90.99 228 VAL A CA 1
ATOM 1671 C C . VAL A 1 228 ? -11.208 7.34 5.269 1 90.99 228 VAL A C 1
ATOM 1673 O O . VAL A 1 228 ? -11.18 8.463 4.758 1 90.99 228 VAL A O 1
ATOM 1676 N N . VAL A 1 229 ? -10.079 6.618 5.341 1 92.69 229 VAL A N 1
ATOM 1677 C CA . VAL A 1 229 ? -8.809 7.105 4.813 1 92.69 229 VAL A CA 1
ATOM 1678 C C . VAL A 1 229 ? -8.784 6.942 3.295 1 92.69 229 VAL A C 1
ATOM 1680 O O . VAL A 1 229 ? -8.238 7.788 2.582 1 92.69 229 VAL A O 1
ATOM 1683 N N . SER A 1 230 ? -9.268 5.897 2.834 1 85.36 230 SER A N 1
ATOM 1684 C CA . SER A 1 230 ? -9.575 5.644 1.429 1 85.36 230 SER A CA 1
ATOM 1685 C C . SER A 1 230 ? -8.353 5.874 0.547 1 85.36 230 SER A C 1
ATOM 1687 O O . SER A 1 230 ? -8.443 6.545 -0.484 1 85.36 230 SER A O 1
ATOM 1689 N N . GLY A 1 231 ? -7.116 5.461 0.959 1 85.4 231 GLY A N 1
ATOM 1690 C CA . GLY A 1 231 ? -5.933 5.492 0.113 1 85.4 231 GLY A CA 1
ATOM 1691 C C . GLY A 1 231 ? -5.145 6.783 0.235 1 85.4 231 GLY A C 1
ATOM 1692 O O . GLY A 1 231 ? -4.06 6.91 -0.336 1 85.4 231 GLY A O 1
ATOM 1693 N N . ARG A 1 232 ? -5.589 7.71 0.945 1 90.97 232 ARG A N 1
ATOM 1694 C CA . ARG A 1 232 ? -4.924 9.001 1.09 1 90.97 232 ARG A CA 1
ATOM 1695 C C . ARG A 1 232 ? -3.516 8.832 1.649 1 90.97 232 ARG A C 1
ATOM 1697 O O . ARG A 1 232 ? -2.61 9.596 1.308 1 90.97 232 ARG A O 1
ATOM 1704 N N . GLY A 1 233 ? -3.349 7.872 2.507 1 93.31 233 GLY A N 1
ATOM 1705 C CA . GLY A 1 233 ? -2.004 7.596 2.985 1 93.31 233 GLY A CA 1
ATOM 1706 C C . GLY A 1 233 ? -1.038 7.234 1.873 1 93.31 233 GLY A C 1
ATOM 1707 O O . GLY A 1 233 ? 0.098 7.712 1.85 1 93.31 233 GLY A O 1
ATOM 1708 N N . TRP A 1 234 ? -1.457 6.431 0.98 1 89.01 234 TRP A N 1
ATOM 1709 C CA . TRP A 1 234 ? -0.648 6.044 -0.171 1 89.01 234 TRP A CA 1
ATOM 1710 C C . TRP A 1 234 ? -0.352 7.249 -1.058 1 89.01 234 TRP A C 1
ATOM 1712 O O . TRP A 1 234 ? 0.768 7.406 -1.549 1 89.01 234 TRP A O 1
ATOM 1722 N N . VAL A 1 235 ? -1.36 8.025 -1.2 1 88.26 235 VAL A N 1
ATOM 1723 C CA . VAL A 1 235 ? -1.204 9.23 -2.009 1 88.26 235 VAL A CA 1
ATOM 1724 C C . VAL A 1 235 ? -0.13 10.127 -1.398 1 88.26 235 VAL A C 1
ATOM 1726 O O . VAL A 1 235 ? 0.664 10.735 -2.12 1 88.26 235 VAL A O 1
ATOM 1729 N N . ALA A 1 236 ? -0.158 10.178 -0.136 1 93.93 236 ALA A N 1
ATOM 1730 C CA . ALA A 1 236 ? 0.798 11.03 0.566 1 93.93 236 ALA A CA 1
ATOM 1731 C C . ALA A 1 236 ? 2.234 10.625 0.244 1 93.93 236 ALA A C 1
ATOM 1733 O O . ALA A 1 236 ? 3.123 11.477 0.165 1 93.93 236 ALA A O 1
ATOM 1734 N N . ILE A 1 237 ? 2.504 9.412 0.105 1 91.48 237 ILE A N 1
ATOM 1735 C CA . ILE A 1 237 ? 3.84 8.937 -0.238 1 91.48 237 ILE A CA 1
ATOM 1736 C C . ILE A 1 237 ? 4.255 9.499 -1.596 1 91.48 237 ILE A C 1
ATOM 1738 O O . ILE A 1 237 ? 5.379 9.981 -1.758 1 91.48 237 ILE A O 1
ATOM 1742 N N . ALA A 1 238 ? 3.345 9.451 -2.497 1 86.34 238 ALA A N 1
ATOM 1743 C CA . ALA A 1 238 ? 3.62 9.996 -3.824 1 86.34 238 ALA A CA 1
ATOM 1744 C C . ALA A 1 238 ? 3.848 11.503 -3.762 1 86.34 238 ALA A C 1
ATOM 1746 O O . ALA A 1 238 ? 4.704 12.038 -4.471 1 86.34 238 ALA A O 1
ATOM 1747 N N . LEU A 1 239 ? 3.09 12.138 -2.941 1 90.89 239 LEU A N 1
ATOM 1748 C CA . LEU A 1 239 ? 3.172 13.592 -2.855 1 90.89 239 LEU A CA 1
ATOM 1749 C C . LEU A 1 239 ? 4.51 14.027 -2.266 1 90.89 239 LEU A C 1
ATOM 1751 O O . LEU A 1 239 ? 5.041 15.079 -2.63 1 90.89 239 LEU A O 1
ATOM 1755 N N . VAL A 1 240 ? 5.051 13.211 -1.351 1 93.05 240 VAL A N 1
ATOM 1756 C CA . VAL A 1 240 ? 6.374 13.508 -0.812 1 93.05 240 VAL A CA 1
ATOM 1757 C C . VAL A 1 240 ? 7.402 13.515 -1.94 1 93.05 240 VAL A C 1
ATOM 1759 O O . VAL A 1 240 ? 8.263 14.397 -1.999 1 93.05 240 VAL A O 1
ATOM 1762 N N . VAL A 1 241 ? 7.297 12.559 -2.776 1 87.42 241 VAL A N 1
ATOM 1763 C CA . VAL A 1 241 ? 8.24 12.425 -3.88 1 87.42 241 VAL A CA 1
ATOM 1764 C C . VAL A 1 241 ? 8.051 13.577 -4.865 1 87.42 241 VAL A C 1
ATOM 1766 O O . VAL A 1 241 ? 9.026 14.182 -5.316 1 87.42 241 VAL A O 1
ATOM 1769 N N . PHE A 1 242 ? 6.846 13.862 -5.067 1 85.21 242 PHE A N 1
ATOM 1770 C CA . PHE A 1 242 ? 6.55 14.974 -5.963 1 85.21 242 PHE A CA 1
ATOM 1771 C C . PHE A 1 242 ? 7.053 16.289 -5.379 1 85.21 242 PHE A C 1
ATOM 1773 O O . PHE A 1 242 ? 7.472 17.182 -6.117 1 85.21 242 PHE A O 1
ATOM 1780 N N . GLY A 1 243 ? 6.897 16.398 -4.148 1 90.02 243 GLY A N 1
ATOM 1781 C CA . GLY A 1 243 ? 7.329 17.604 -3.46 1 90.02 243 GLY A CA 1
ATOM 1782 C C . GLY A 1 243 ? 8.823 17.642 -3.202 1 90.02 243 GLY A C 1
ATOM 1783 O O . GLY A 1 243 ? 9.334 18.601 -2.62 1 90.02 243 GLY A O 1
ATOM 1784 N N . ARG A 1 244 ? 9.542 16.559 -3.583 1 91.12 244 ARG A N 1
ATOM 1785 C CA . ARG A 1 244 ? 10.994 16.47 -3.467 1 91.12 244 ARG A CA 1
ATOM 1786 C C . ARG A 1 244 ? 11.438 16.629 -2.017 1 91.12 244 ARG A C 1
ATOM 1788 O O . ARG A 1 244 ? 12.427 17.31 -1.737 1 91.12 244 ARG A O 1
ATOM 1795 N N . TRP A 1 245 ? 10.665 16.175 -1.127 1 95.05 245 TRP A N 1
ATOM 1796 C CA . TRP A 1 245 ? 10.97 16.134 0.299 1 95.05 245 TRP A CA 1
ATOM 1797 C C . TRP A 1 245 ? 11.137 17.542 0.861 1 95.05 245 TRP A C 1
ATOM 1799 O O . TRP A 1 245 ? 11.921 17.758 1.788 1 95.05 245 TRP A O 1
ATOM 1809 N N . ASP A 1 246 ? 10.479 18.483 0.212 1 96.76 246 ASP A N 1
ATOM 1810 C CA . ASP A 1 246 ? 10.412 19.865 0.675 1 96.76 246 ASP A CA 1
ATOM 1811 C C . ASP A 1 246 ? 9.021 20.199 1.209 1 96.76 246 ASP A C 1
ATOM 1813 O O . ASP A 1 246 ? 8.014 19.894 0.566 1 96.76 246 ASP A O 1
ATOM 1817 N N . PRO A 1 247 ? 9.011 20.8 2.394 1 98.08 247 PRO A N 1
ATOM 1818 C CA . PRO A 1 247 ? 7.707 21.049 3.012 1 98.08 247 PRO A CA 1
ATOM 1819 C C . PRO A 1 247 ? 6.799 21.916 2.143 1 98.08 247 PRO A C 1
ATOM 1821 O O . PRO A 1 247 ? 5.603 21.636 2.022 1 98.08 247 PRO A O 1
ATOM 1824 N N . TRP A 1 248 ? 7.318 22.905 1.515 1 97.21 248 TRP A N 1
ATOM 1825 C CA . TRP A 1 248 ? 6.521 23.807 0.69 1 97.21 248 TRP A CA 1
ATOM 1826 C C . TRP A 1 248 ? 6.024 23.1 -0.566 1 97.21 248 TRP A C 1
ATOM 1828 O O . TRP A 1 248 ? 4.849 23.21 -0.924 1 97.21 248 TRP A O 1
ATOM 1838 N N . ARG A 1 249 ? 6.858 22.43 -1.178 1 93.16 249 ARG A N 1
ATOM 1839 C CA . ARG A 1 249 ? 6.5 21.717 -2.4 1 93.16 249 ARG A CA 1
ATOM 1840 C C . ARG A 1 249 ? 5.539 20.571 -2.104 1 93.16 249 ARG A C 1
ATOM 1842 O O . ARG A 1 249 ? 4.659 20.267 -2.912 1 93.16 249 ARG A O 1
ATOM 1849 N N . SER A 1 250 ? 5.796 19.972 -0.984 1 94.53 250 SER A N 1
ATOM 1850 C CA . SER A 1 250 ? 4.882 18.913 -0.565 1 94.53 250 SER A CA 1
ATOM 1851 C C . SER A 1 250 ? 3.476 19.455 -0.337 1 94.53 250 SER A C 1
ATOM 1853 O O . SER A 1 250 ? 2.49 18.823 -0.723 1 94.53 250 SER A O 1
ATOM 1855 N N . ALA A 1 251 ? 3.427 20.58 0.295 1 95.84 251 ALA A N 1
ATOM 1856 C CA . ALA A 1 251 ? 2.133 21.229 0.493 1 95.84 251 ALA A CA 1
ATOM 1857 C C . ALA A 1 251 ? 1.502 21.615 -0.842 1 95.84 251 ALA A C 1
ATOM 1859 O O . ALA A 1 251 ? 0.287 21.501 -1.018 1 95.84 251 ALA A O 1
ATOM 1860 N N . GLY A 1 252 ? 2.291 22.12 -1.757 1 92.99 252 GLY A N 1
ATOM 1861 C CA . GLY A 1 252 ? 1.81 22.42 -3.096 1 92.99 252 GLY A CA 1
ATOM 1862 C C . GLY A 1 252 ? 1.267 21.203 -3.822 1 92.99 252 GLY A C 1
ATOM 1863 O O . GLY A 1 252 ? 0.239 21.284 -4.497 1 92.99 252 GLY A O 1
ATOM 1864 N N . ALA A 1 253 ? 2.005 20.132 -3.668 1 90.24 253 ALA A N 1
ATOM 1865 C CA . ALA A 1 253 ? 1.555 18.883 -4.277 1 90.24 253 ALA A CA 1
ATOM 1866 C C . ALA A 1 253 ? 0.217 18.44 -3.693 1 90.24 253 ALA A C 1
ATOM 1868 O O . ALA A 1 253 ? -0.66 17.97 -4.421 1 90.24 253 ALA A O 1
ATOM 1869 N N . ALA A 1 254 ? 0.084 18.553 -2.415 1 93.63 254 ALA A N 1
ATOM 1870 C CA . ALA A 1 254 ? -1.173 18.211 -1.753 1 93.63 254 ALA A CA 1
ATOM 1871 C C . ALA A 1 254 ? -2.317 19.081 -2.265 1 93.63 254 ALA A C 1
ATOM 1873 O O . ALA A 1 254 ? -3.425 18.59 -2.491 1 93.63 254 ALA A O 1
ATOM 1874 N N . LEU A 1 255 ? -2.059 20.346 -2.45 1 91.78 255 LEU A N 1
ATOM 1875 C CA . LEU A 1 255 ? -3.065 21.274 -2.957 1 91.78 255 LEU A CA 1
ATOM 1876 C C . LEU A 1 255 ? -3.46 20.919 -4.386 1 91.78 255 LEU A C 1
ATOM 1878 O O . LEU A 1 255 ? -4.635 21.012 -4.751 1 91.78 255 LEU A O 1
ATOM 1882 N N . LEU A 1 256 ? -2.502 20.596 -5.124 1 86.67 256 LEU A N 1
ATOM 1883 C CA . LEU A 1 256 ? -2.777 20.215 -6.505 1 86.67 256 LEU A CA 1
ATOM 1884 C C . LEU A 1 256 ? -3.663 18.975 -6.56 1 86.67 256 LEU A C 1
ATOM 1886 O O . LEU A 1 256 ? -4.613 18.92 -7.344 1 86.67 256 LEU A O 1
ATOM 1890 N N . PHE A 1 257 ? -3.268 18.029 -5.805 1 87.93 257 PHE A N 1
ATOM 1891 C CA . PHE A 1 257 ? -4.083 16.822 -5.756 1 87.93 257 PHE A CA 1
ATOM 1892 C C . PHE A 1 257 ? -5.501 17.144 -5.3 1 87.93 257 PHE A C 1
ATOM 1894 O O . PHE A 1 257 ? -6.471 16.627 -5.859 1 87.93 257 PHE A O 1
ATOM 1901 N N . ALA A 1 258 ? -5.582 17.938 -4.273 1 89.86 258 ALA A N 1
ATOM 1902 C CA . ALA A 1 258 ? -6.885 18.332 -3.744 1 89.86 258 ALA A CA 1
ATOM 1903 C C . ALA A 1 258 ? -7.698 19.085 -4.793 1 89.86 258 ALA A C 1
ATOM 1905 O O . ALA A 1 258 ? -8.924 18.965 -4.842 1 89.86 258 ALA A O 1
ATOM 1906 N N . PHE A 1 259 ? -7.063 19.859 -5.561 1 86.32 259 PHE A N 1
ATOM 1907 C CA . PHE A 1 259 ? -7.724 20.583 -6.641 1 86.32 259 PHE A CA 1
ATOM 1908 C C . PHE A 1 259 ? -8.371 19.615 -7.625 1 86.32 259 PHE A C 1
ATOM 1910 O O . PHE A 1 259 ? -9.534 19.785 -7.997 1 86.32 259 PHE A O 1
ATOM 1917 N N . VAL A 1 260 ? -7.646 18.645 -7.949 1 80.99 260 VAL A N 1
ATOM 1918 C CA . VAL A 1 260 ? -8.155 17.665 -8.903 1 80.99 260 VAL A CA 1
ATOM 1919 C C . VAL A 1 260 ? -9.31 16.886 -8.277 1 80.99 260 VAL A C 1
ATOM 1921 O O . VAL A 1 260 ? -10.317 16.619 -8.937 1 80.99 260 VAL A O 1
ATOM 1924 N N . ASP A 1 261 ? -9.113 16.571 -7.047 1 82.18 261 ASP A N 1
ATOM 1925 C CA . ASP A 1 261 ? -10.15 15.847 -6.317 1 82.18 261 ASP A CA 1
ATOM 1926 C C . ASP A 1 261 ? -11.422 16.683 -6.195 1 82.18 261 ASP A C 1
ATOM 1928 O O . ASP A 1 261 ? -12.527 16.172 -6.388 1 82.18 261 ASP A O 1
ATOM 1932 N N . ALA A 1 262 ? -11.282 17.95 -5.837 1 82.52 262 ALA A N 1
ATOM 1933 C CA . ALA A 1 262 ? -12.425 18.851 -5.712 1 82.52 262 ALA A CA 1
ATOM 1934 C C . ALA A 1 262 ? -13.126 19.037 -7.055 1 82.52 262 ALA A C 1
ATOM 1936 O O . ALA A 1 262 ? -14.354 19.137 -7.112 1 82.52 262 ALA A O 1
ATOM 1937 N N . LEU A 1 263 ? -12.33 19.142 -8.044 1 76.11 263 LEU A N 1
ATOM 1938 C CA . LEU A 1 263 ? -12.884 19.293 -9.385 1 76.11 263 LEU A CA 1
ATOM 1939 C C . LEU A 1 263 ? -13.737 18.085 -9.76 1 76.11 263 LEU A C 1
ATOM 1941 O O . LEU A 1 263 ? -14.801 18.235 -10.365 1 76.11 263 LEU A O 1
ATOM 1945 N N . GLN A 1 264 ? -13.251 16.989 -9.361 1 72.66 264 GLN A N 1
ATOM 1946 C CA . GLN A 1 264 ? -13.993 15.759 -9.617 1 72.66 264 GLN A CA 1
ATOM 1947 C C . GLN A 1 264 ? -15.339 15.768 -8.899 1 72.66 264 GLN A C 1
ATOM 1949 O O . GLN A 1 264 ? -16.359 15.385 -9.476 1 72.66 264 GLN A O 1
ATOM 1954 N N . LEU A 1 265 ? -15.377 16.163 -7.728 1 70.67 265 LEU A N 1
ATOM 1955 C CA . LEU A 1 265 ? -16.595 16.199 -6.928 1 70.67 265 LEU A CA 1
ATOM 1956 C C . LEU A 1 265 ? -17.598 17.192 -7.507 1 70.67 265 LEU A C 1
ATOM 1958 O O . LEU A 1 265 ? -18.803 16.931 -7.514 1 70.67 265 LEU A O 1
ATOM 1962 N N . ARG A 1 266 ? -17.1 18.241 -7.923 1 71.33 266 ARG A N 1
ATOM 1963 C CA . ARG A 1 266 ? -17.971 19.266 -8.489 1 71.33 266 ARG A CA 1
ATOM 1964 C C . ARG A 1 266 ? -18.563 18.808 -9.818 1 71.33 266 ARG A C 1
ATOM 1966 O O . ARG A 1 266 ? -19.722 19.101 -10.122 1 71.33 266 ARG A O 1
ATOM 1973 N N . MET A 1 267 ? -17.67 18.309 -10.524 1 68.63 267 MET A N 1
ATOM 1974 C CA . MET A 1 267 ? -18.155 17.811 -11.808 1 68.63 267 MET A CA 1
ATOM 1975 C C . MET A 1 267 ? -19.227 16.745 -11.609 1 68.63 267 MET A C 1
ATOM 1977 O O . MET A 1 267 ? -20.181 16.665 -12.384 1 68.63 267 MET A O 1
ATOM 1981 N N . GLN A 1 268 ? -19.111 16.06 -10.531 1 63.63 268 GLN A N 1
ATOM 1982 C CA . GLN A 1 268 ? -20.118 15.064 -10.182 1 63.63 268 GLN A CA 1
ATOM 1983 C C . GLN A 1 268 ? -21.425 15.728 -9.758 1 63.63 268 GLN A C 1
ATOM 1985 O O . GLN A 1 268 ? -22.509 15.256 -10.108 1 63.63 268 GLN A O 1
ATOM 1990 N N . ALA A 1 269 ? -21.309 16.765 -9.052 1 61.3 269 ALA A N 1
ATOM 1991 C CA . ALA A 1 269 ? -22.486 17.455 -8.532 1 61.3 269 ALA A CA 1
ATOM 1992 C C . ALA A 1 269 ? -23.204 18.225 -9.637 1 61.3 269 ALA A C 1
ATOM 1994 O O . ALA A 1 269 ? -24.416 18.443 -9.564 1 61.3 269 ALA A O 1
ATOM 1995 N N . SER A 1 270 ? -22.48 18.823 -10.498 1 58.55 270 SER A N 1
ATOM 1996 C CA . SER A 1 270 ? -23.096 19.658 -11.524 1 58.55 270 SER A CA 1
ATOM 1997 C C . SER A 1 270 ? -23.791 18.81 -12.584 1 58.55 270 SER A C 1
ATOM 1999 O O . SER A 1 270 ? -24.43 19.344 -13.492 1 58.55 270 SER A O 1
ATOM 2001 N N . GLY A 1 271 ? -23.938 17.612 -12.369 1 51.09 271 GLY A N 1
ATOM 2002 C CA . GLY A 1 271 ? -24.696 16.859 -13.355 1 51.09 271 GLY A CA 1
ATOM 2003 C C . GLY A 1 271 ? -23.968 16.707 -14.678 1 51.09 271 GLY A C 1
ATOM 2004 O O . GLY A 1 271 ? -24.592 16.453 -15.71 1 51.09 271 GLY A O 1
ATOM 2005 N N . LEU A 1 272 ? -22.981 17.432 -14.779 1 49.02 272 LEU A N 1
ATOM 2006 C CA . LEU A 1 272 ? -22.406 17.193 -16.098 1 49.02 272 LEU A CA 1
ATOM 2007 C C . LEU A 1 272 ? -22.402 15.704 -16.428 1 49.02 272 LEU A C 1
ATOM 2009 O O . LEU A 1 272 ? -21.596 14.945 -15.885 1 49.02 272 LEU A O 1
ATOM 2013 N N . GLY A 1 273 ? -23.498 15.182 -16.378 1 45.72 273 GLY A N 1
ATOM 2014 C CA . GLY A 1 273 ? -24.294 13.967 -16.439 1 45.72 273 GLY A CA 1
ATOM 2015 C C . GLY A 1 273 ? -23.628 12.856 -17.228 1 45.72 273 GLY A C 1
ATOM 2016 O O . GLY A 1 273 ? -24.043 11.698 -17.151 1 45.72 273 GLY A O 1
ATOM 2017 N N . HIS A 1 274 ? -23.056 13.272 -18.265 1 50.79 274 HIS A N 1
ATOM 2018 C CA . HIS A 1 274 ? -22.857 12.129 -19.149 1 50.79 274 HIS A CA 1
ATOM 2019 C C . HIS A 1 274 ? -21.568 11.388 -18.81 1 50.79 274 HIS A C 1
ATOM 2021 O O . HIS A 1 274 ? -21.295 10.323 -19.367 1 50.79 274 HIS A O 1
ATOM 2027 N N . ILE A 1 275 ? -20.775 12.119 -18.104 1 53.57 275 ILE A N 1
ATOM 2028 C CA . ILE A 1 275 ? -19.542 11.378 -17.863 1 53.57 275 ILE A CA 1
ATOM 2029 C C . ILE A 1 275 ? -19.652 10.607 -16.549 1 53.57 275 ILE A C 1
ATOM 2031 O O . ILE A 1 275 ? -19.933 11.192 -15.5 1 53.57 275 ILE A O 1
ATOM 2035 N N . PRO A 1 276 ? -19.612 9.367 -16.655 1 52.2 276 PRO A N 1
ATOM 2036 C CA . PRO A 1 276 ? -19.752 8.504 -15.48 1 52.2 276 PRO A CA 1
ATOM 2037 C C . PRO A 1 276 ? -18.846 8.927 -14.326 1 52.2 276 PRO A C 1
ATOM 2039 O O . PRO A 1 276 ? -17.733 9.407 -14.554 1 52.2 276 PRO A O 1
ATOM 2042 N N . TYR A 1 277 ? -19.336 9.206 -13.094 1 53.24 277 TYR A N 1
ATOM 2043 C CA . TYR A 1 277 ? -18.731 9.515 -11.802 1 53.24 277 TYR A CA 1
ATOM 2044 C C . TYR A 1 277 ? -17.354 8.875 -11.678 1 53.24 277 TYR A C 1
ATOM 2046 O O . TYR A 1 277 ? -16.419 9.495 -11.166 1 53.24 277 TYR A O 1
ATOM 2054 N N . GLU A 1 278 ? -17.272 7.814 -12.266 1 51.21 278 GLU A N 1
ATOM 2055 C CA . GLU A 1 278 ? -16.119 6.946 -12.048 1 51.21 278 GLU A CA 1
ATOM 2056 C C . GLU A 1 278 ? -14.896 7.452 -12.807 1 51.21 278 GLU A C 1
ATOM 2058 O O . GLU A 1 278 ? -13.76 7.244 -12.373 1 51.21 278 GLU A O 1
ATOM 2063 N N . ALA A 1 279 ? -15.188 8.141 -13.888 1 57.94 279 ALA A N 1
ATOM 2064 C CA . ALA A 1 279 ? -14.059 8.704 -14.623 1 57.94 279 ALA A CA 1
ATOM 2065 C C . ALA A 1 279 ? -13.331 9.754 -13.789 1 57.94 279 ALA A C 1
ATOM 2067 O O . ALA A 1 279 ? -12.1 9.834 -13.816 1 57.94 279 ALA A O 1
ATOM 2068 N N . PHE A 1 280 ? -14.111 10.324 -13.041 1 58.57 280 PHE A N 1
ATOM 2069 C CA . PHE A 1 280 ? -13.544 11.422 -12.267 1 58.57 280 PHE A CA 1
ATOM 2070 C C . PHE A 1 280 ? -12.762 10.894 -11.07 1 58.57 280 PHE A C 1
ATOM 2072 O O . PHE A 1 280 ? -11.78 11.506 -10.644 1 58.57 280 PHE A O 1
ATOM 2079 N N . LEU A 1 281 ? -13.172 9.766 -10.602 1 56.86 281 LEU A N 1
ATOM 2080 C CA . LEU A 1 281 ? -12.457 9.173 -9.477 1 56.86 281 LEU A CA 1
ATOM 2081 C C . LEU A 1 281 ? -11.04 8.779 -9.881 1 56.86 281 LEU A C 1
ATOM 2083 O O . LEU A 1 281 ? -10.14 8.734 -9.039 1 56.86 281 LEU A O 1
ATOM 2087 N N . MET A 1 282 ? -10.918 8.688 -11.254 1 61.85 282 MET A N 1
ATOM 2088 C CA . MET A 1 282 ? -9.627 8.219 -11.752 1 61.85 282 MET A CA 1
ATOM 2089 C C . MET A 1 282 ? -8.666 9.386 -11.952 1 61.85 282 MET A C 1
ATOM 2091 O O . MET A 1 282 ? -7.448 9.196 -11.972 1 61.85 282 MET A O 1
ATOM 2095 N N . LEU A 1 283 ? -9.234 10.571 -12.047 1 67.28 283 LEU A N 1
ATOM 2096 C CA . LEU A 1 283 ? -8.423 11.706 -12.473 1 67.28 283 LEU A CA 1
ATOM 2097 C C . LEU A 1 283 ? -7.274 11.95 -11.501 1 67.28 283 LEU A C 1
ATOM 2099 O O . LEU A 1 283 ? -6.125 12.109 -11.919 1 67.28 283 LEU A O 1
ATOM 2103 N N . PRO A 1 284 ? -7.618 11.911 -10.207 1 64.06 284 PRO A N 1
ATOM 2104 C CA . PRO A 1 284 ? -6.493 12.116 -9.291 1 64.06 284 PRO A CA 1
ATOM 2105 C C . PRO A 1 284 ? -5.405 11.057 -9.447 1 64.06 284 PRO A C 1
ATOM 2107 O O . PRO A 1 284 ? -4.215 11.371 -9.358 1 64.06 284 PRO A O 1
ATOM 2110 N N . PHE A 1 285 ? -5.828 9.945 -9.817 1 64.54 285 PHE A N 1
ATOM 2111 C CA . PHE A 1 285 ? -4.877 8.844 -9.914 1 64.54 285 PHE A CA 1
ATOM 2112 C C . PHE A 1 285 ? -4.102 8.912 -11.224 1 64.54 285 PHE A C 1
ATOM 2114 O O . PHE A 1 285 ? -2.903 8.625 -11.259 1 64.54 285 PHE A O 1
ATOM 2121 N N . ILE A 1 286 ? -4.812 9.311 -12.289 1 68.82 286 ILE A N 1
ATOM 2122 C CA . ILE A 1 286 ? -4.145 9.521 -13.57 1 68.82 286 ILE A CA 1
ATOM 2123 C C . ILE A 1 286 ? -3.116 10.642 -13.438 1 68.82 286 ILE A C 1
ATOM 2125 O O . ILE A 1 286 ? -1.983 10.51 -13.906 1 68.82 286 ILE A O 1
ATOM 2129 N N . PHE A 1 287 ? -3.519 11.698 -12.817 1 67.85 287 PHE A N 1
ATOM 2130 C CA . PHE A 1 287 ? -2.617 12.828 -12.622 1 67.85 287 PHE A CA 1
ATOM 2131 C C . PHE A 1 287 ? -1.389 12.409 -11.823 1 67.85 287 PHE A C 1
ATOM 2133 O O . PHE A 1 287 ? -0.271 12.826 -12.129 1 67.85 287 PHE A O 1
ATOM 2140 N N . THR A 1 288 ? -1.669 11.606 -10.809 1 63.05 288 THR A N 1
ATOM 2141 C CA . THR A 1 288 ? -0.549 11.147 -9.995 1 63.05 288 THR A CA 1
ATOM 2142 C C . THR A 1 288 ? 0.44 10.347 -10.838 1 63.05 288 THR A C 1
ATOM 2144 O O . THR A 1 288 ? 1.652 10.548 -10.74 1 63.05 288 THR A O 1
ATOM 2147 N N . ILE A 1 289 ? -0.015 9.552 -11.757 1 63.86 289 ILE A N 1
ATOM 2148 C CA . ILE A 1 289 ? 0.832 8.721 -12.605 1 63.86 289 ILE A CA 1
ATOM 2149 C C . ILE A 1 289 ? 1.589 9.601 -13.598 1 63.86 289 ILE A C 1
ATOM 2151 O O . ILE A 1 289 ? 2.796 9.436 -13.788 1 63.86 289 ILE A O 1
ATOM 2155 N N . VAL A 1 290 ? 0.804 10.465 -14.242 1 69.49 290 VAL A N 1
ATOM 2156 C CA . VAL A 1 290 ? 1.416 11.334 -15.242 1 69.49 290 VAL A CA 1
ATOM 2157 C C . VAL A 1 290 ? 2.476 12.214 -14.584 1 69.49 290 VAL A C 1
ATOM 2159 O O . VAL A 1 290 ? 3.578 12.371 -15.114 1 69.49 290 VAL A O 1
ATOM 2162 N N . ALA A 1 291 ? 2.057 12.771 -13.459 1 67.09 291 ALA A N 1
ATOM 2163 C CA . ALA A 1 291 ? 3.012 13.601 -12.728 1 67.09 291 ALA A CA 1
ATOM 2164 C C . ALA A 1 291 ? 4.243 12.795 -12.324 1 67.09 291 ALA A C 1
ATOM 2166 O O . ALA A 1 291 ? 5.371 13.284 -12.417 1 67.09 291 ALA A O 1
ATOM 2167 N N . MET A 1 292 ? 4.013 11.592 -11.932 1 63.43 292 MET A N 1
ATOM 2168 C CA . MET A 1 292 ? 5.113 10.712 -11.549 1 63.43 292 MET A CA 1
ATOM 2169 C C . MET A 1 292 ? 6.03 10.438 -12.736 1 63.43 292 MET A C 1
ATOM 2171 O O . MET A 1 292 ? 7.253 10.41 -12.588 1 63.43 292 MET A O 1
ATOM 2175 N N . ALA A 1 293 ? 5.435 10.141 -13.842 1 62.36 293 ALA A N 1
ATOM 2176 C CA . ALA A 1 293 ? 6.195 9.851 -15.055 1 62.36 293 ALA A CA 1
ATOM 2177 C C . ALA A 1 293 ? 7.08 11.032 -15.443 1 62.36 293 ALA A C 1
ATOM 2179 O O . ALA A 1 293 ? 8.193 10.845 -15.94 1 62.36 293 ALA A O 1
ATOM 2180 N N . PHE A 1 294 ? 6.573 12.203 -15.152 1 65.8 294 PHE A N 1
ATOM 2181 C CA . PHE A 1 294 ? 7.307 13.372 -15.622 1 65.8 294 PHE A CA 1
ATOM 2182 C C . PHE A 1 294 ? 8.219 13.915 -14.528 1 65.8 294 PHE A C 1
ATOM 2184 O O . PHE A 1 294 ? 9.325 14.381 -14.809 1 65.8 294 PHE A O 1
ATOM 2191 N N . MET A 1 295 ? 7.698 13.954 -13.35 1 60.63 295 MET A N 1
ATOM 2192 C CA . MET A 1 295 ? 8.403 14.698 -12.31 1 60.63 295 MET A CA 1
ATOM 2193 C C . MET A 1 295 ? 9.341 13.784 -11.528 1 60.63 295 MET A C 1
ATOM 2195 O O . MET A 1 295 ? 10.323 14.248 -10.946 1 60.63 295 MET A O 1
ATOM 2199 N N . SER A 1 296 ? 9.063 12.487 -11.436 1 59.67 296 SER A N 1
ATOM 2200 C CA . SER A 1 296 ? 9.862 11.611 -10.585 1 59.67 296 SER A CA 1
ATOM 2201 C C . SER A 1 296 ? 11.229 11.336 -11.203 1 59.67 296 SER A C 1
ATOM 2203 O O . SER A 1 296 ? 12.161 10.929 -10.505 1 59.67 296 SER A O 1
ATOM 2205 N N . ARG A 1 297 ? 11.35 11.686 -12.4 1 61.52 297 ARG A N 1
ATOM 2206 C CA . ARG A 1 297 ? 12.62 11.395 -13.056 1 61.52 297 ARG A CA 1
ATOM 2207 C C . ARG A 1 297 ? 13.747 12.236 -12.465 1 61.52 297 ARG A C 1
ATOM 2209 O O . ARG A 1 297 ? 14.908 11.821 -12.473 1 61.52 297 ARG A O 1
ATOM 2216 N N . ASN A 1 298 ? 13.33 13.313 -11.941 1 66.04 298 ASN A N 1
ATOM 2217 C CA . ASN A 1 298 ? 14.378 14.204 -11.456 1 66.04 298 ASN A CA 1
ATOM 2218 C C . ASN A 1 298 ? 14.414 14.25 -9.931 1 66.04 298 ASN A C 1
ATOM 2220 O O . ASN A 1 298 ? 15.182 15.016 -9.346 1 66.04 298 ASN A O 1
ATOM 2224 N N . ALA A 1 299 ? 13.532 13.438 -9.362 1 71.25 299 ALA A N 1
ATOM 2225 C CA . ALA A 1 299 ? 13.522 13.442 -7.901 1 71.25 299 ALA A CA 1
ATOM 2226 C C . ALA A 1 299 ? 14.678 12.617 -7.342 1 71.25 299 ALA A C 1
ATOM 2228 O O . ALA A 1 299 ? 14.909 11.486 -7.777 1 71.25 299 ALA A O 1
ATOM 2229 N N . VAL A 1 300 ? 15.454 13.383 -6.535 1 76.55 300 VAL A N 1
ATOM 2230 C CA . VAL A 1 300 ? 16.562 12.686 -5.889 1 76.55 300 VAL A CA 1
ATOM 2231 C C . VAL A 1 300 ? 16.198 12.369 -4.44 1 76.55 300 VAL A C 1
ATOM 2233 O O . VAL A 1 300 ? 16.097 13.273 -3.607 1 76.55 300 VAL A O 1
ATOM 2236 N N . ALA A 1 301 ? 15.925 11.138 -4.207 1 83.27 301 ALA A N 1
ATOM 2237 C CA . ALA A 1 301 ? 15.597 10.689 -2.856 1 83.27 301 ALA A CA 1
ATOM 2238 C C . ALA A 1 301 ? 16.815 10.768 -1.941 1 83.27 301 ALA A C 1
ATOM 2240 O O . ALA A 1 301 ? 17.955 10.719 -2.408 1 83.27 301 ALA A O 1
ATOM 2241 N N . PRO A 1 302 ? 16.496 10.953 -0.62 1 86.32 302 PRO A N 1
ATOM 2242 C CA . PRO A 1 302 ? 17.63 10.805 0.295 1 86.32 302 PRO A CA 1
ATOM 2243 C C . PRO A 1 302 ? 18.435 9.534 0.037 1 86.32 302 PRO A C 1
ATOM 2245 O O . PRO A 1 302 ? 17.857 8.462 -0.158 1 86.32 302 PRO A O 1
ATOM 2248 N N . SER A 1 303 ? 19.725 9.622 0.006 1 86.77 303 SER A N 1
ATOM 2249 C CA . SER A 1 303 ? 20.6 8.55 -0.457 1 86.77 303 SER A CA 1
ATOM 2250 C C . SER A 1 303 ? 20.498 7.324 0.444 1 86.77 303 SER A C 1
ATOM 2252 O O . SER A 1 303 ? 20.723 6.198 -0.004 1 86.77 303 SER A O 1
ATOM 2254 N N . ALA A 1 304 ? 20.134 7.561 1.682 1 88.62 304 ALA A N 1
ATOM 2255 C CA . ALA A 1 304 ? 20.118 6.448 2.628 1 88.62 304 ALA A CA 1
ATOM 2256 C C . ALA A 1 304 ? 18.702 5.911 2.818 1 88.62 304 ALA A C 1
ATOM 2258 O O . ALA A 1 304 ? 18.457 5.089 3.705 1 88.62 304 ALA A O 1
ATOM 2259 N N . LEU A 1 305 ? 17.83 6.425 1.996 1 89.75 305 LEU A N 1
ATOM 2260 C CA . LEU A 1 305 ? 16.447 5.975 2.104 1 89.75 305 LEU A CA 1
ATOM 2261 C C . LEU A 1 305 ? 16.347 4.469 1.886 1 89.75 305 LEU A C 1
ATOM 2263 O O . LEU A 1 305 ? 16.966 3.928 0.967 1 89.75 305 LEU A O 1
ATOM 2267 N N . LEU A 1 306 ? 15.596 3.738 2.785 1 84.67 306 LEU A N 1
ATOM 2268 C CA . LEU A 1 306 ? 15.283 2.315 2.708 1 84.67 306 LEU A CA 1
ATOM 2269 C C . LEU A 1 306 ? 16.485 1.471 3.12 1 84.67 306 LEU A C 1
ATOM 2271 O O . LEU A 1 306 ? 16.442 0.242 3.038 1 84.67 306 LEU A O 1
ATOM 2275 N N . LYS A 1 307 ? 17.614 2.114 3.564 1 82.25 307 LYS A N 1
ATOM 2276 C CA . LYS A 1 307 ? 18.813 1.383 3.963 1 82.25 307 LYS A CA 1
ATOM 2277 C C . LYS A 1 307 ? 18.971 1.372 5.481 1 82.25 307 LYS A C 1
ATOM 2279 O O . LYS A 1 307 ? 18.983 2.428 6.116 1 82.25 307 LYS A O 1
ATOM 2284 N N . PRO A 1 308 ? 19.041 0.2 6.016 1 81.15 308 PRO A N 1
ATOM 2285 C CA . PRO A 1 308 ? 19.297 0.15 7.458 1 81.15 308 PRO A CA 1
ATOM 2286 C C . PRO A 1 308 ? 20.685 0.669 7.828 1 81.15 308 PRO A C 1
ATOM 2288 O O . PRO A 1 308 ? 21.621 0.561 7.033 1 81.15 308 PRO A O 1
ATOM 2291 N N . PHE A 1 309 ? 20.788 1.216 8.963 1 84.29 309 PHE A N 1
ATOM 2292 C CA . PHE A 1 309 ? 22.074 1.677 9.473 1 84.29 309 PHE A CA 1
ATOM 2293 C C . PHE A 1 309 ? 22.597 0.737 10.552 1 84.29 309 PHE A C 1
ATOM 2295 O O . PHE A 1 309 ? 21.888 0.432 11.514 1 84.29 309 PHE A O 1
ATOM 2302 N N . ARG A 1 310 ? 23.748 0.187 10.291 1 82.44 310 ARG A N 1
ATOM 2303 C CA . ARG A 1 310 ? 24.469 -0.626 11.265 1 82.44 310 ARG A CA 1
ATOM 2304 C C . ARG A 1 310 ? 25.849 -0.044 11.551 1 82.44 310 ARG A C 1
ATOM 2306 O O . ARG A 1 310 ? 26.699 0.019 10.66 1 82.44 310 ARG A O 1
ATOM 2313 N N . ARG A 1 311 ? 25.998 0.317 12.677 1 76.04 311 ARG A N 1
ATOM 2314 C CA . ARG A 1 311 ? 27.262 0.944 13.053 1 76.04 311 ARG A CA 1
ATOM 2315 C C . ARG A 1 311 ? 28.43 -0.015 12.851 1 76.04 311 ARG A C 1
ATOM 2317 O O . ARG A 1 311 ? 29.543 0.411 12.536 1 76.04 311 ARG A O 1
ATOM 2324 N N . GLU A 1 312 ? 28.123 -1.275 13.023 1 68.08 312 GLU A N 1
ATOM 2325 C CA . GLU A 1 312 ? 29.204 -2.255 12.979 1 68.08 312 GLU A CA 1
ATOM 2326 C C . GLU A 1 312 ? 29.592 -2.584 11.54 1 68.08 312 GLU A C 1
ATOM 2328 O O . GLU A 1 312 ? 30.635 -3.194 11.297 1 68.08 312 GLU A O 1
ATOM 2333 N N . GLU A 1 313 ? 28.805 -2.278 10.571 1 62.91 313 GLU A N 1
ATOM 2334 C CA . GLU A 1 313 ? 29.155 -2.669 9.208 1 62.91 313 GLU A CA 1
ATOM 2335 C C . GLU A 1 313 ? 30.199 -1.727 8.615 1 62.91 313 GLU A C 1
ATOM 2337 O O . GLU A 1 313 ? 29.899 -0.569 8.315 1 62.91 313 GLU A O 1
ATOM 2342 N N . ARG A 1 314 ? 31.443 -1.633 9.086 1 46.96 314 ARG A N 1
ATOM 2343 C CA . ARG A 1 314 ? 32.583 -0.901 8.544 1 46.96 314 ARG A CA 1
ATOM 2344 C C . ARG A 1 314 ? 32.959 -1.42 7.16 1 46.96 314 ARG A C 1
ATOM 2346 O O . ARG A 1 314 ? 32.788 -2.605 6.868 1 46.96 314 ARG A O 1
ATOM 2353 N N . MET B 1 1 ? -13.233 -27.008 24.355 1 36.9 1 MET B N 1
ATOM 2354 C CA . MET B 1 1 ? -11.948 -27.385 23.773 1 36.9 1 MET B CA 1
ATOM 2355 C C . MET B 1 1 ? -12.134 -28.412 22.662 1 36.9 1 MET B C 1
ATOM 2357 O O . MET B 1 1 ? -11.473 -28.338 21.625 1 36.9 1 MET B O 1
ATOM 2361 N N . SER B 1 2 ? -13.1 -29.332 22.949 1 45.48 2 SER B N 1
ATOM 2362 C CA . SER B 1 2 ? -13.385 -30.448 22.054 1 45.48 2 SER B CA 1
ATOM 2363 C C . SER B 1 2 ? -14.11 -29.979 20.797 1 45.48 2 SER B C 1
ATOM 2365 O O . SER B 1 2 ? -13.822 -30.45 19.695 1 45.48 2 SER B O 1
ATOM 2367 N N . ALA B 1 3 ? -15.066 -29.169 21.031 1 46.3 3 ALA B N 1
ATOM 2368 C CA . ALA B 1 3 ? -15.91 -28.724 19.925 1 46.3 3 ALA B CA 1
ATOM 2369 C C . ALA B 1 3 ? -15.112 -27.889 18.928 1 46.3 3 ALA B C 1
ATOM 2371 O O . ALA B 1 3 ? -15.307 -28.004 17.716 1 46.3 3 ALA B O 1
ATOM 2372 N N . VAL B 1 4 ? -14.273 -27.087 19.476 1 47.72 4 VAL B N 1
ATOM 2373 C CA . VAL B 1 4 ? -13.383 -26.304 18.626 1 47.72 4 VAL B CA 1
ATOM 2374 C C . VAL B 1 4 ? -12.475 -27.238 17.829 1 47.72 4 VAL B C 1
ATOM 2376 O O . VAL B 1 4 ? -12.255 -27.029 16.634 1 47.72 4 VAL B O 1
ATOM 2379 N N . PHE B 1 5 ? -11.939 -28.182 18.502 1 48.85 5 PHE B N 1
ATOM 2380 C CA . PHE B 1 5 ? -11.081 -29.164 17.851 1 48.85 5 PHE B CA 1
ATOM 2381 C C . PHE B 1 5 ? -11.858 -29.951 16.802 1 48.85 5 PHE B C 1
ATOM 2383 O O . PHE B 1 5 ? -11.335 -30.245 15.725 1 48.85 5 PHE B O 1
ATOM 2390 N N . GLU B 1 6 ? -12.974 -30.242 17.142 1 51.94 6 GLU B N 1
ATOM 2391 C CA . GLU B 1 6 ? -13.793 -30.983 16.187 1 51.94 6 GLU B CA 1
ATOM 2392 C C . GLU B 1 6 ? -14.141 -30.123 14.976 1 51.94 6 GLU B C 1
ATOM 2394 O O . GLU B 1 6 ? -14.27 -30.635 13.861 1 51.94 6 GLU B O 1
ATOM 2399 N N . GLN B 1 7 ? -14.337 -28.881 15.243 1 51.57 7 GLN B N 1
ATOM 2400 C CA . GLN B 1 7 ? -14.689 -27.969 14.16 1 51.57 7 GLN B CA 1
ATOM 2401 C C . GLN B 1 7 ? -13.491 -27.704 13.253 1 51.57 7 GLN B C 1
ATOM 2403 O O . GLN B 1 7 ? -13.646 -27.556 12.039 1 51.57 7 GLN B O 1
ATOM 2408 N N . ILE B 1 8 ? -12.331 -27.584 13.827 1 53.82 8 ILE B N 1
ATOM 2409 C CA . ILE B 1 8 ? -11.095 -27.368 13.083 1 53.82 8 ILE B CA 1
ATOM 2410 C C . ILE B 1 8 ? -10.842 -28.55 12.149 1 53.82 8 ILE B C 1
ATOM 2412 O O . ILE B 1 8 ? -10.384 -28.368 11.019 1 53.82 8 ILE B O 1
ATOM 2416 N N . PHE B 1 9 ? -11.181 -29.707 12.656 1 55.5 9 PHE B N 1
ATOM 2417 C CA . PHE B 1 9 ? -10.88 -30.912 11.891 1 55.5 9 PHE B CA 1
ATOM 2418 C C . PHE B 1 9 ? -12.027 -31.255 10.948 1 55.5 9 PHE B C 1
ATOM 2420 O O . PHE B 1 9 ? -12.022 -32.314 10.317 1 55.5 9 PHE B O 1
ATOM 2427 N N . GLN B 1 10 ? -12.905 -30.29 10.859 1 60.45 10 GLN B N 1
ATOM 2428 C CA . GLN B 1 10 ? -13.992 -30.599 9.936 1 60.45 10 GLN B CA 1
ATOM 2429 C C . GLN B 1 10 ? -13.587 -30.311 8.493 1 60.45 10 GLN B C 1
ATOM 2431 O O . GLN B 1 10 ? -12.757 -29.436 8.239 1 60.45 10 GLN B O 1
ATOM 2436 N N . VAL B 1 11 ? -13.785 -31.328 7.646 1 63.28 11 VAL B N 1
ATOM 2437 C CA . VAL B 1 11 ? -13.568 -31.292 6.204 1 63.28 11 VAL B CA 1
ATOM 2438 C C . VAL B 1 11 ? -13.852 -29.888 5.673 1 63.28 11 VAL B C 1
ATOM 2440 O O . VAL B 1 11 ? -13.132 -29.388 4.806 1 63.28 11 VAL B O 1
ATOM 2443 N N . GLY B 1 12 ? -14.688 -29.29 6.297 1 74.36 12 GLY B N 1
ATOM 2444 C CA . GLY B 1 12 ? -15.076 -27.952 5.883 1 74.36 12 GLY B CA 1
ATOM 2445 C C . GLY B 1 12 ? -14.022 -26.904 6.185 1 74.36 12 GLY B C 1
ATOM 2446 O O . GLY B 1 12 ? -13.826 -25.969 5.405 1 74.36 12 GLY B O 1
ATOM 2447 N N . PHE B 1 13 ? -13.308 -27.245 7.221 1 80.24 13 PHE B N 1
ATOM 2448 C CA . PHE B 1 13 ? -12.275 -26.3 7.627 1 80.24 13 PHE B CA 1
ATOM 2449 C C . PHE B 1 13 ? -11.084 -26.359 6.678 1 80.24 13 PHE B C 1
ATOM 2451 O O . PHE B 1 13 ? -10.586 -25.323 6.232 1 80.24 13 PHE B O 1
ATOM 2458 N N . LEU B 1 14 ? -10.65 -27.502 6.32 1 81.56 14 LEU B N 1
ATOM 2459 C CA . LEU B 1 14 ? -9.523 -27.671 5.409 1 81.56 14 LEU B CA 1
ATOM 2460 C C . LEU B 1 14 ? -9.852 -27.112 4.029 1 81.56 14 LEU B C 1
ATOM 2462 O O . LEU B 1 14 ? -8.996 -26.505 3.38 1 81.56 14 LEU B O 1
ATOM 2466 N N . ALA B 1 15 ? -11.04 -27.36 3.598 1 83.5 15 ALA B N 1
ATOM 2467 C CA . ALA B 1 15 ? -11.472 -26.828 2.309 1 83.5 15 ALA B CA 1
ATOM 2468 C C . ALA B 1 15 ? -11.448 -25.302 2.31 1 83.5 15 ALA B C 1
ATOM 2470 O O . ALA B 1 15 ? -11.061 -24.68 1.318 1 83.5 15 ALA B O 1
ATOM 2471 N N . ALA B 1 16 ? -11.842 -24.793 3.419 1 85.87 16 ALA B N 1
ATOM 2472 C CA . ALA B 1 16 ? -11.851 -23.338 3.546 1 85.87 16 ALA B CA 1
ATOM 2473 C C . ALA B 1 16 ? -10.433 -22.775 3.502 1 85.87 16 ALA B C 1
ATOM 2475 O O . ALA B 1 16 ? -10.191 -21.732 2.891 1 85.87 16 ALA B O 1
ATOM 2476 N N . ILE B 1 17 ? -9.514 -23.432 4.119 1 88.78 17 ILE B N 1
ATOM 2477 C CA . ILE B 1 17 ? -8.12 -23 4.135 1 88.78 17 ILE B CA 1
ATOM 2478 C C . ILE B 1 17 ? -7.58 -22.949 2.707 1 88.78 17 ILE B C 1
ATOM 2480 O O . ILE B 1 17 ? -6.946 -21.969 2.312 1 88.78 17 ILE B O 1
ATOM 2484 N N . ILE B 1 18 ? -7.876 -23.921 1.973 1 90.89 18 ILE B N 1
ATOM 2485 C CA . ILE B 1 18 ? -7.356 -24.025 0.614 1 90.89 18 ILE B CA 1
ATOM 2486 C C . ILE B 1 18 ? -7.977 -22.938 -0.26 1 90.89 18 ILE B C 1
ATOM 2488 O O . ILE B 1 18 ? -7.29 -22.327 -1.082 1 90.89 18 ILE B O 1
ATOM 2492 N N . ARG B 1 19 ? -9.223 -22.698 -0.039 1 91.24 19 ARG B N 1
ATOM 2493 C CA . ARG B 1 19 ? -9.907 -21.675 -0.825 1 91.24 19 ARG B CA 1
ATOM 2494 C C . ARG B 1 19 ? -9.372 -20.285 -0.498 1 91.24 19 ARG B C 1
ATOM 2496 O O . ARG B 1 19 ? -9.187 -19.459 -1.394 1 91.24 19 ARG B O 1
ATOM 2503 N N . ILE B 1 20 ? -9.09 -20.085 0.755 1 91.77 20 ILE B N 1
ATOM 2504 C CA . ILE B 1 20 ? -8.572 -18.79 1.184 1 91.77 20 ILE B CA 1
ATOM 2505 C C . ILE B 1 20 ? -7.13 -18.629 0.71 1 91.77 20 ILE B C 1
ATOM 2507 O O . ILE B 1 20 ? -6.712 -17.531 0.334 1 91.77 20 ILE B O 1
ATOM 2511 N N . ALA B 1 21 ? -6.444 -19.685 0.62 1 95.33 21 ALA B N 1
ATOM 2512 C CA . ALA B 1 21 ? -5.028 -19.665 0.262 1 95.33 21 ALA B CA 1
ATOM 2513 C C . ALA B 1 21 ? -4.845 -19.445 -1.237 1 95.33 21 ALA B C 1
ATOM 2515 O O . ALA B 1 21 ? -3.792 -18.978 -1.679 1 95.33 21 ALA B O 1
ATOM 2516 N N . THR B 1 22 ? -5.817 -19.759 -1.997 1 96.92 22 THR B N 1
ATOM 2517 C CA . THR B 1 22 ? -5.667 -19.833 -3.446 1 96.92 22 THR B CA 1
ATOM 2518 C C . THR B 1 22 ? -5.326 -18.463 -4.025 1 96.92 22 THR B C 1
ATOM 2520 O O . THR B 1 22 ? -4.303 -18.303 -4.695 1 96.92 22 THR B O 1
ATOM 2523 N N . PRO B 1 23 ? -6.144 -17.406 -3.793 1 97.86 23 PRO B N 1
ATOM 2524 C CA . PRO B 1 23 ? -5.757 -16.107 -4.348 1 97.86 23 PRO B CA 1
ATOM 2525 C C . PRO B 1 23 ? -4.443 -15.586 -3.771 1 97.86 23 PRO B C 1
ATOM 2527 O O . PRO B 1 23 ? -3.678 -14.919 -4.472 1 97.86 23 PRO B O 1
ATOM 2530 N N . LEU B 1 24 ? -4.162 -15.927 -2.565 1 96.7 24 LEU B N 1
ATOM 2531 C CA . LEU B 1 24 ? -2.902 -15.53 -1.947 1 96.7 24 LEU B CA 1
ATOM 2532 C C . LEU B 1 24 ? -1.722 -16.207 -2.636 1 96.7 24 LEU B C 1
ATOM 2534 O O . LEU B 1 24 ? -0.682 -15.58 -2.855 1 96.7 24 LEU B O 1
ATOM 2538 N N . ALA B 1 25 ? -1.929 -17.446 -2.908 1 98.09 25 ALA B N 1
ATOM 2539 C CA . ALA B 1 25 ? -0.857 -18.193 -3.561 1 98.09 25 ALA B CA 1
ATOM 2540 C C . ALA B 1 25 ? -0.543 -17.614 -4.937 1 98.09 25 ALA B C 1
ATOM 2542 O O . ALA B 1 25 ? 0.624 -17.414 -5.282 1 98.09 25 ALA B O 1
ATOM 2543 N N . PHE B 1 26 ? -1.558 -17.327 -5.738 1 98.74 26 PHE B N 1
ATOM 2544 C CA . PHE B 1 26 ? -1.355 -16.74 -7.057 1 98.74 26 PHE B CA 1
ATOM 2545 C C . PHE B 1 26 ? -0.617 -15.411 -6.951 1 98.74 26 PHE B C 1
ATOM 2547 O O . PHE B 1 26 ? 0.389 -15.197 -7.629 1 98.74 26 PHE B O 1
ATOM 2554 N N . ALA B 1 27 ? -1.128 -14.551 -6.116 1 98.49 27 ALA B N 1
ATOM 2555 C CA . ALA B 1 27 ? -0.556 -13.216 -5.963 1 98.49 27 ALA B CA 1
ATOM 2556 C C . ALA B 1 27 ? 0.878 -13.29 -5.447 1 98.49 27 ALA B C 1
ATOM 2558 O O . ALA B 1 27 ? 1.753 -12.558 -5.918 1 98.49 27 ALA B O 1
ATOM 2559 N N . THR B 1 28 ? 1.112 -14.18 -4.509 1 97.98 28 THR B N 1
ATOM 2560 C CA . THR B 1 28 ? 2.435 -14.32 -3.913 1 97.98 28 THR B CA 1
ATOM 2561 C C . THR B 1 28 ? 3.436 -14.851 -4.935 1 97.98 28 THR B C 1
ATOM 2563 O O . THR B 1 28 ? 4.559 -14.352 -5.03 1 97.98 28 THR B O 1
ATOM 2566 N N . LEU B 1 29 ? 3.015 -15.851 -5.649 1 98.68 29 LEU B N 1
ATOM 2567 C CA . LEU B 1 29 ? 3.89 -16.374 -6.693 1 98.68 29 LEU B CA 1
ATOM 2568 C C . LEU B 1 29 ? 4.203 -15.3 -7.729 1 98.68 29 LEU B C 1
ATOM 2570 O O . LEU B 1 29 ? 5.343 -15.185 -8.185 1 98.68 29 LEU B O 1
ATOM 2574 N N . GLY B 1 30 ? 3.17 -14.576 -8.135 1 98.64 30 GLY B N 1
ATOM 2575 C CA . GLY B 1 30 ? 3.392 -13.491 -9.077 1 98.64 30 GLY B CA 1
ATOM 2576 C C . GLY B 1 30 ? 4.394 -12.466 -8.58 1 98.64 30 GLY B C 1
ATOM 2577 O O . GLY B 1 30 ? 5.33 -12.106 -9.298 1 98.64 30 GLY B O 1
ATOM 2578 N N . GLU B 1 31 ? 4.194 -12.004 -7.397 1 98.24 31 GLU B N 1
ATOM 2579 C CA . GLU B 1 31 ? 5.098 -11.02 -6.809 1 98.24 31 GLU B CA 1
ATOM 2580 C C . GLU B 1 31 ? 6.497 -11.601 -6.62 1 98.24 31 GLU B C 1
ATOM 2582 O O . GLU B 1 31 ? 7.493 -10.884 -6.739 1 98.24 31 GLU B O 1
ATOM 2587 N N . MET B 1 32 ? 6.582 -12.879 -6.318 1 98.06 32 MET B N 1
ATOM 2588 C CA . MET B 1 32 ? 7.866 -13.551 -6.137 1 98.06 32 MET B CA 1
ATOM 2589 C C . MET B 1 32 ? 8.703 -13.476 -7.41 1 98.06 32 MET B C 1
ATOM 2591 O O . MET B 1 32 ? 9.89 -13.15 -7.359 1 98.06 32 MET B O 1
ATOM 2595 N N . PHE B 1 33 ? 8.107 -13.748 -8.537 1 98.67 33 PHE B N 1
ATOM 2596 C CA . PHE B 1 33 ? 8.833 -13.668 -9.799 1 98.67 33 PHE B CA 1
ATOM 2597 C C . PHE B 1 33 ? 9.35 -12.254 -10.038 1 98.67 33 PHE B C 1
ATOM 2599 O O . PHE B 1 33 ? 10.489 -12.07 -10.47 1 98.67 33 PHE B O 1
ATOM 2606 N N . SER B 1 34 ? 8.517 -11.288 -9.774 1 98.43 34 SER B N 1
ATOM 2607 C CA . SER B 1 34 ? 8.912 -9.894 -9.948 1 98.43 34 SER B CA 1
ATOM 2608 C C . SER B 1 34 ? 10.087 -9.536 -9.045 1 98.43 34 SER B C 1
ATOM 2610 O O . SER B 1 34 ? 11.077 -8.961 -9.504 1 98.43 34 SER B O 1
ATOM 2612 N N . GLU B 1 35 ? 9.965 -9.938 -7.825 1 97.41 35 GLU B N 1
ATOM 2613 C CA . GLU B 1 35 ? 11.006 -9.579 -6.867 1 97.41 35 GLU B CA 1
ATOM 2614 C C . GLU B 1 35 ? 12.294 -10.352 -7.136 1 97.41 35 GLU B C 1
ATOM 2616 O O . GLU B 1 35 ? 13.392 -9.823 -6.95 1 97.41 35 GLU B O 1
ATOM 2621 N N . ARG B 1 36 ? 12.144 -11.574 -7.536 1 97.81 36 ARG B N 1
ATOM 2622 C CA . ARG B 1 36 ? 13.33 -12.363 -7.853 1 97.81 36 ARG B CA 1
ATOM 2623 C C . ARG B 1 36 ? 14.116 -11.733 -8.998 1 97.81 36 ARG B C 1
ATOM 2625 O O . ARG B 1 36 ? 15.333 -11.907 -9.093 1 97.81 36 ARG B O 1
ATOM 2632 N N . ALA B 1 37 ? 13.404 -10.996 -9.791 1 98.33 37 ALA B N 1
ATOM 2633 C CA . ALA B 1 37 ? 14.057 -10.322 -10.911 1 98.33 37 ALA B CA 1
ATOM 2634 C C . ALA B 1 37 ? 14.59 -8.954 -10.493 1 98.33 37 ALA B C 1
ATOM 2636 O O . ALA B 1 37 ? 15.24 -8.267 -11.283 1 98.33 37 ALA B O 1
ATOM 2637 N N . GLY B 1 38 ? 14.266 -8.568 -9.287 1 96.92 38 GLY B N 1
ATOM 2638 C CA . GLY B 1 38 ? 14.787 -7.309 -8.778 1 96.92 38 GLY B CA 1
ATOM 2639 C C . GLY B 1 38 ? 13.765 -6.187 -8.802 1 96.92 38 GLY B C 1
ATOM 2640 O O . GLY B 1 38 ? 14.111 -5.021 -8.598 1 96.92 38 GLY B O 1
ATOM 2641 N N . VAL B 1 39 ? 12.506 -6.501 -9.017 1 97.22 39 VAL B N 1
ATOM 2642 C CA . VAL B 1 39 ? 11.493 -5.461 -9.164 1 97.22 39 VAL B CA 1
ATOM 2643 C C . VAL B 1 39 ? 10.369 -5.688 -8.155 1 97.22 39 VAL B C 1
ATOM 2645 O O . VAL B 1 39 ? 9.712 -6.732 -8.174 1 97.22 39 VAL B O 1
ATOM 2648 N N . LEU B 1 40 ? 10.193 -4.772 -7.253 1 96.04 40 LEU B N 1
ATOM 2649 C CA . LEU B 1 40 ? 9.071 -4.805 -6.322 1 96.04 40 LEU B CA 1
ATOM 2650 C C . LEU B 1 40 ? 7.825 -4.191 -6.95 1 96.04 40 LEU B C 1
ATOM 2652 O O . LEU B 1 40 ? 7.855 -3.047 -7.409 1 96.04 40 LEU B O 1
ATOM 2656 N N . ASN B 1 41 ? 6.776 -4.934 -6.996 1 96.93 41 ASN B N 1
ATOM 2657 C CA . ASN B 1 41 ? 5.542 -4.433 -7.591 1 96.93 41 ASN B CA 1
ATOM 2658 C C . ASN B 1 41 ? 4.496 -4.113 -6.527 1 96.93 41 ASN B C 1
ATOM 2660 O O . ASN B 1 41 ? 3.619 -4.931 -6.245 1 96.93 41 ASN B O 1
ATOM 2664 N N . LEU B 1 42 ? 4.474 -2.861 -6.085 1 94.16 42 LEU B N 1
ATOM 2665 C CA . LEU B 1 42 ? 3.484 -2.418 -5.11 1 94.16 42 LEU B CA 1
ATOM 2666 C C . LEU B 1 42 ? 2.147 -2.129 -5.785 1 94.16 42 LEU B C 1
ATOM 2668 O O . LEU B 1 42 ? 1.218 -1.633 -5.145 1 94.16 42 LEU B O 1
ATOM 2672 N N . GLY B 1 43 ? 2.061 -2.384 -7.047 1 95.46 43 GLY B N 1
ATOM 2673 C CA . GLY B 1 43 ? 0.804 -2.268 -7.769 1 95.46 43 GLY B CA 1
ATOM 2674 C C . GLY B 1 43 ? -0.114 -3.458 -7.566 1 95.46 43 GLY B C 1
ATOM 2675 O O . GLY B 1 43 ? -1.266 -3.443 -8.004 1 95.46 43 GLY B O 1
ATOM 2676 N N . ILE B 1 44 ? 0.319 -4.379 -6.84 1 97.47 44 ILE B N 1
ATOM 2677 C CA . ILE B 1 44 ? -0.289 -5.703 -6.77 1 97.47 44 ILE B CA 1
ATOM 2678 C C . ILE B 1 44 ? -1.729 -5.583 -6.275 1 97.47 44 ILE B C 1
ATOM 2680 O O . ILE B 1 44 ? -2.632 -6.228 -6.812 1 97.47 44 ILE B O 1
ATOM 2684 N N . GLU B 1 45 ? -1.979 -4.804 -5.292 1 94.31 45 GLU B N 1
ATOM 2685 C CA . GLU B 1 45 ? -3.329 -4.653 -4.758 1 94.31 45 GLU B CA 1
ATOM 2686 C C . GLU B 1 45 ? -4.285 -4.111 -5.817 1 94.31 45 GLU B C 1
ATOM 2688 O O . GLU B 1 45 ? -5.387 -4.634 -5.992 1 94.31 45 GLU B O 1
ATOM 2693 N N . GLY B 1 46 ? -3.868 -3.077 -6.49 1 94.58 46 GLY B N 1
ATOM 2694 C CA . GLY B 1 46 ? -4.685 -2.476 -7.532 1 94.58 46 GLY B CA 1
ATOM 2695 C C . GLY B 1 46 ? -4.831 -3.357 -8.758 1 94.58 46 GLY B C 1
ATOM 2696 O O . GLY B 1 46 ? -5.903 -3.411 -9.366 1 94.58 46 GLY B O 1
ATOM 2697 N N . ILE B 1 47 ? -3.758 -3.985 -9.132 1 98.19 47 ILE B N 1
ATOM 2698 C CA . ILE B 1 47 ? -3.789 -4.865 -10.294 1 98.19 47 ILE B CA 1
ATOM 2699 C C . ILE B 1 47 ? -4.762 -6.016 -10.045 1 98.19 47 ILE B C 1
ATOM 2701 O O . ILE B 1 47 ? -5.581 -6.342 -10.907 1 98.19 47 ILE B O 1
ATOM 2705 N N . MET B 1 48 ? -4.713 -6.6 -8.88 1 98.59 48 MET B N 1
ATOM 2706 C CA . MET B 1 48 ? -5.658 -7.66 -8.538 1 98.59 48 MET B CA 1
ATOM 2707 C C . MET B 1 48 ? -7.095 -7.16 -8.635 1 98.59 48 MET B C 1
ATOM 2709 O O . MET B 1 48 ? -7.965 -7.858 -9.159 1 98.59 48 MET B O 1
ATOM 2713 N N . LEU B 1 49 ? -7.326 -5.969 -8.151 1 97.13 49 LEU B N 1
ATOM 2714 C CA . LEU B 1 49 ? -8.671 -5.405 -8.155 1 97.13 49 LEU B CA 1
ATOM 2715 C C . LEU B 1 49 ? -9.165 -5.187 -9.581 1 97.13 49 LEU B C 1
ATOM 2717 O O . LEU B 1 49 ? -10.299 -5.543 -9.911 1 97.13 49 LEU B O 1
ATOM 2721 N N . LEU B 1 50 ? -8.328 -4.572 -10.359 1 97.33 50 LEU B N 1
ATOM 2722 C CA . LEU B 1 50 ? -8.706 -4.318 -11.745 1 97.33 50 LEU B CA 1
ATOM 2723 C C . LEU B 1 50 ? -8.976 -5.625 -12.483 1 97.33 50 LEU B C 1
ATOM 2725 O O . LEU B 1 50 ? -9.905 -5.707 -13.289 1 97.33 50 LEU B O 1
ATOM 2729 N N . CYS B 1 51 ? -8.157 -6.594 -12.22 1 98.87 51 CYS B N 1
ATOM 2730 C CA . CYS B 1 51 ? -8.333 -7.893 -12.861 1 98.87 51 CYS B CA 1
ATOM 2731 C C . CYS B 1 51 ? -9.621 -8.561 -12.394 1 98.87 51 CYS B C 1
ATOM 2733 O O . CYS B 1 51 ? -10.321 -9.192 -13.188 1 98.87 51 CYS B O 1
ATOM 2735 N N . ALA B 1 52 ? -9.912 -8.465 -11.089 1 98.67 52 ALA B N 1
ATOM 2736 C CA . ALA B 1 52 ? -11.176 -8.977 -10.565 1 98.67 52 ALA B CA 1
ATOM 2737 C C . ALA B 1 52 ? -12.364 -8.345 -11.285 1 98.67 52 ALA B C 1
ATOM 2739 O O . ALA B 1 52 ? -13.3 -9.044 -11.681 1 98.67 52 ALA B O 1
ATOM 2740 N N . MET B 1 53 ? -12.297 -7.058 -11.469 1 97.58 53 MET B N 1
ATOM 2741 C CA . MET B 1 53 ? -13.369 -6.33 -12.142 1 97.58 53 MET B CA 1
ATOM 2742 C C . MET B 1 53 ? -13.472 -6.743 -13.606 1 97.58 53 MET B C 1
ATOM 2744 O O . MET B 1 53 ? -14.565 -7.028 -14.1 1 97.58 53 MET B O 1
ATOM 2748 N N . ALA B 1 54 ? -12.334 -6.752 -14.293 1 98.69 54 ALA B N 1
ATOM 2749 C CA . ALA B 1 54 ? -12.314 -7.05 -15.723 1 98.69 54 ALA B CA 1
ATOM 2750 C C . ALA B 1 54 ? -12.773 -8.48 -15.992 1 98.69 54 ALA B C 1
ATOM 2752 O O . ALA B 1 54 ? -13.547 -8.725 -16.921 1 98.69 54 ALA B O 1
ATOM 2753 N N . GLY B 1 55 ? -12.254 -9.421 -15.218 1 98.68 55 GLY B N 1
ATOM 2754 C CA . GLY B 1 55 ? -12.687 -10.801 -15.374 1 98.68 55 GLY B CA 1
ATOM 2755 C C . GLY B 1 55 ? -14.168 -10.995 -15.11 1 98.68 55 GLY B C 1
ATOM 2756 O O . GLY B 1 55 ? -14.86 -11.659 -15.886 1 98.68 55 GLY B O 1
ATOM 2757 N N . PHE B 1 56 ? -14.634 -10.42 -14.028 1 98.33 56 PHE B N 1
ATOM 2758 C CA . PHE B 1 56 ? -16.05 -10.49 -13.683 1 98.33 56 PHE B CA 1
ATOM 2759 C C . PHE B 1 56 ? -16.909 -9.927 -14.809 1 98.33 56 PHE B C 1
ATOM 2761 O O . PHE B 1 56 ? -17.917 -10.528 -15.187 1 98.33 56 PHE B O 1
ATOM 2768 N N . THR B 1 57 ? -16.502 -8.75 -15.289 1 97.95 57 THR B N 1
ATOM 2769 C CA . THR B 1 57 ? -17.245 -8.076 -16.348 1 97.95 57 THR B CA 1
ATOM 2770 C C . THR B 1 57 ? -17.305 -8.943 -17.602 1 97.95 57 THR B C 1
ATOM 2772 O O . THR B 1 57 ? -18.371 -9.108 -18.198 1 97.95 57 THR B O 1
ATOM 2775 N N . ALA B 1 58 ? -16.177 -9.472 -17.973 1 98.44 58 ALA B N 1
ATOM 2776 C CA . ALA B 1 58 ? -16.141 -10.326 -19.157 1 98.44 58 ALA B CA 1
ATOM 2777 C C . ALA B 1 58 ? -17.017 -11.561 -18.97 1 98.44 58 ALA B C 1
ATOM 2779 O O . ALA B 1 58 ? -17.731 -11.969 -19.889 1 98.44 58 ALA B O 1
ATOM 2780 N N . ALA B 1 59 ? -16.968 -12.158 -17.803 1 98.22 59 ALA B N 1
ATOM 2781 C CA . ALA B 1 59 ? -17.797 -13.326 -17.516 1 98.22 59 ALA B CA 1
ATOM 2782 C C . ALA B 1 59 ? -19.278 -12.959 -17.504 1 98.22 59 ALA B C 1
ATOM 2784 O O . ALA B 1 59 ? -20.113 -13.706 -18.018 1 98.22 59 ALA B O 1
ATOM 2785 N N . SER B 1 60 ? -19.572 -11.852 -16.92 1 96.92 60 SER B N 1
ATOM 2786 C CA . SER B 1 60 ? -20.954 -11.399 -16.806 1 96.92 60 SER B CA 1
ATOM 2787 C C . SER B 1 60 ? -21.556 -11.108 -18.176 1 96.92 60 SER B C 1
ATOM 2789 O O . SER B 1 60 ? -22.711 -11.451 -18.439 1 96.92 60 SER B O 1
ATOM 2791 N N . LEU B 1 61 ? -20.818 -10.519 -19.021 1 96.09 61 LEU B N 1
ATOM 2792 C CA . LEU B 1 61 ? -21.332 -10.087 -20.317 1 96.09 61 LEU B CA 1
ATOM 2793 C C . LEU B 1 61 ? -21.338 -11.243 -21.312 1 96.09 61 LEU B C 1
ATOM 2795 O O . LEU B 1 61 ? -22.208 -11.313 -22.182 1 96.09 61 LEU B O 1
ATOM 2799 N N . SER B 1 62 ? -20.397 -12.143 -21.218 1 96.77 62 SER B N 1
ATOM 2800 C CA . SER B 1 62 ? -20.263 -13.208 -22.207 1 96.77 62 SER B CA 1
ATOM 2801 C C . SER B 1 62 ? -20.921 -14.496 -21.724 1 96.77 62 SER B C 1
ATOM 2803 O O . SER B 1 62 ? -21.222 -15.384 -22.524 1 96.77 62 SER B O 1
ATOM 2805 N N . GLY B 1 63 ? -21.029 -14.67 -20.418 1 96.01 63 GLY B N 1
ATOM 2806 C CA . GLY B 1 63 ? -21.519 -15.913 -19.847 1 96.01 63 GLY B CA 1
ATOM 2807 C C . GLY B 1 63 ? -20.449 -16.983 -19.736 1 96.01 63 GLY B C 1
ATOM 2808 O O . GLY B 1 63 ? -20.71 -18.081 -19.242 1 96.01 63 GLY B O 1
ATOM 2809 N N . SER B 1 64 ? -19.244 -16.63 -20.123 1 98.06 64 SER B N 1
ATOM 2810 C CA . SER B 1 64 ? -18.159 -17.606 -20.098 1 98.06 64 SER B CA 1
ATOM 2811 C C . SER B 1 64 ? -17.161 -17.294 -18.988 1 98.06 64 SER B C 1
ATOM 2813 O O . SER B 1 64 ? -16.491 -16.26 -19.022 1 98.06 64 SER B O 1
ATOM 2815 N N . LEU B 1 65 ? -16.972 -18.192 -18.115 1 97.96 65 LEU B N 1
ATOM 2816 C CA . LEU B 1 65 ? -16.042 -18.018 -17.005 1 97.96 65 LEU B CA 1
ATOM 2817 C C . LEU B 1 65 ? -14.598 -18.058 -17.494 1 97.96 65 LEU B C 1
ATOM 2819 O O . LEU B 1 65 ? -13.754 -17.298 -17.013 1 97.96 65 LEU B O 1
ATOM 2823 N N . TRP B 1 66 ? -14.323 -18.858 -18.487 1 98.26 66 TRP B N 1
ATOM 2824 C CA . TRP B 1 66 ? -12.951 -19.006 -18.961 1 98.26 66 TRP B CA 1
ATOM 2825 C C . TRP B 1 66 ? -12.518 -17.787 -19.768 1 98.26 66 TRP B C 1
ATOM 2827 O O . TRP B 1 66 ? -11.346 -17.404 -19.747 1 98.26 66 TRP B O 1
ATOM 2837 N N . LEU B 1 67 ? -13.483 -17.185 -20.452 1 98.51 67 LEU B N 1
ATOM 2838 C CA . LEU B 1 67 ? -13.158 -15.904 -21.069 1 98.51 67 LEU B CA 1
ATOM 2839 C C . LEU B 1 67 ? -12.851 -14.852 -20.009 1 98.51 67 LEU B C 1
ATOM 2841 O O . LEU B 1 67 ? -11.974 -14.007 -20.202 1 98.51 67 LEU B O 1
ATOM 2845 N N . GLY B 1 68 ? -13.622 -14.871 -18.921 1 98.75 68 GLY B N 1
ATOM 2846 C CA . GLY B 1 68 ? -13.318 -13.991 -17.804 1 98.75 68 GLY B CA 1
ATOM 2847 C C . GLY B 1 68 ? -11.911 -14.175 -17.266 1 98.75 68 GLY B C 1
ATOM 2848 O O . GLY B 1 68 ? -11.202 -13.197 -17.02 1 98.75 68 GLY B O 1
ATOM 2849 N N . VAL B 1 69 ? -11.513 -15.43 -17.134 1 98.78 69 VAL B N 1
ATOM 2850 C CA . VAL B 1 69 ? -10.177 -15.737 -16.635 1 98.78 69 VAL B CA 1
ATOM 2851 C C . VAL B 1 69 ? -9.127 -15.208 -17.61 1 98.78 69 VAL B C 1
ATOM 2853 O O . VAL B 1 69 ? -8.14 -14.595 -17.196 1 98.78 69 VAL B O 1
ATOM 2856 N N . LEU B 1 70 ? -9.326 -15.415 -18.883 1 98.83 70 LEU B N 1
ATOM 2857 C CA . LEU B 1 70 ? -8.387 -14.952 -19.899 1 98.83 70 LEU B CA 1
ATOM 2858 C C . LEU B 1 70 ? -8.243 -13.435 -19.854 1 98.83 70 LEU B C 1
ATOM 2860 O O . LEU B 1 70 ? -7.128 -12.911 -19.918 1 98.83 70 LEU B O 1
ATOM 2864 N N . VAL B 1 71 ? -9.362 -12.741 -19.743 1 98.88 71 VAL B N 1
ATOM 2865 C CA . VAL B 1 71 ? -9.344 -11.283 -19.693 1 98.88 71 VAL B CA 1
ATOM 2866 C C . VAL B 1 71 ? -8.602 -10.817 -18.443 1 98.88 71 VAL B C 1
ATOM 2868 O O . VAL B 1 71 ? -7.797 -9.885 -18.502 1 98.88 71 VAL B O 1
ATOM 2871 N N . ALA B 1 72 ? -8.89 -11.438 -17.294 1 98.9 72 ALA B N 1
ATOM 2872 C CA . ALA B 1 72 ? -8.201 -11.087 -16.055 1 98.9 72 ALA B CA 1
ATOM 2873 C C . ALA B 1 72 ? -6.691 -11.254 -16.2 1 98.9 72 ALA B C 1
ATOM 2875 O O . ALA B 1 72 ? -5.923 -10.376 -15.8 1 98.9 72 ALA B O 1
ATOM 2876 N N . VAL B 1 73 ? -6.286 -12.355 -16.803 1 98.9 73 VAL B N 1
ATOM 2877 C CA . VAL B 1 73 ? -4.869 -12.657 -16.978 1 98.9 73 VAL B CA 1
ATOM 2878 C C . VAL B 1 73 ? -4.235 -11.632 -17.916 1 98.9 73 VAL B C 1
ATOM 2880 O O . VAL B 1 73 ? -3.146 -11.122 -17.643 1 98.9 73 VAL B O 1
ATOM 2883 N N . LEU B 1 74 ? -4.865 -11.288 -18.979 1 98.9 74 LEU B N 1
ATOM 2884 C CA . LEU B 1 74 ? -4.338 -10.346 -19.961 1 98.9 74 LEU B CA 1
ATOM 2885 C C . LEU B 1 74 ? -4.253 -8.941 -19.374 1 98.9 74 LEU B C 1
ATOM 2887 O O . LEU B 1 74 ? -3.276 -8.225 -19.605 1 98.9 74 LEU B O 1
ATOM 2891 N N . VAL B 1 75 ? -5.286 -8.538 -18.657 1 98.9 75 VAL B N 1
ATOM 2892 C CA . VAL B 1 75 ? -5.276 -7.228 -18.014 1 98.9 75 VAL B CA 1
ATOM 2893 C C . VAL B 1 75 ? -4.152 -7.168 -16.982 1 98.9 75 VAL B C 1
ATOM 2895 O O . VAL B 1 75 ? -3.444 -6.163 -16.883 1 98.9 75 VAL B O 1
ATOM 2898 N N . GLY B 1 76 ? -4.04 -8.254 -16.225 1 98.88 76 GLY B N 1
ATOM 2899 C CA . GLY B 1 76 ? -2.938 -8.323 -15.279 1 98.88 76 GLY B CA 1
ATOM 2900 C C . GLY B 1 76 ? -1.576 -8.221 -15.94 1 98.88 76 GLY B C 1
ATOM 2901 O O . GLY B 1 76 ? -0.699 -7.502 -15.458 1 98.88 76 GLY B O 1
ATOM 2902 N N . ALA B 1 77 ? -1.426 -8.913 -17.029 1 98.89 77 ALA B N 1
ATOM 2903 C CA . ALA B 1 77 ? -0.18 -8.856 -17.789 1 98.89 77 ALA B CA 1
ATOM 2904 C C . ALA B 1 77 ? 0.079 -7.446 -18.312 1 98.89 77 ALA B C 1
ATOM 2906 O O . ALA B 1 77 ? 1.211 -6.959 -18.266 1 98.89 77 ALA B O 1
ATOM 2907 N N . LEU B 1 78 ? -0.901 -6.828 -18.774 1 98.79 78 LEU B N 1
ATOM 2908 C CA . LEU B 1 78 ? -0.784 -5.476 -19.309 1 98.79 78 LEU B CA 1
ATOM 2909 C C . LEU B 1 78 ? -0.371 -4.494 -18.218 1 98.79 78 LEU B C 1
ATOM 2911 O O . LEU B 1 78 ? 0.49 -3.639 -18.439 1 98.79 78 LEU B O 1
ATOM 2915 N N . MET B 1 79 ? -0.987 -4.607 -17.088 1 97.85 79 MET B N 1
ATOM 2916 C CA . MET B 1 79 ? -0.651 -3.705 -15.99 1 97.85 79 MET B CA 1
ATOM 2917 C C . MET B 1 79 ? 0.743 -4.003 -15.449 1 97.85 79 MET B C 1
ATOM 2919 O O . MET B 1 79 ? 1.451 -3.094 -15.011 1 97.85 79 MET B O 1
ATOM 2923 N N . GLY B 1 80 ? 1.054 -5.309 -15.447 1 98.51 80 GLY B N 1
ATOM 2924 C CA . GLY B 1 80 ? 2.442 -5.632 -15.155 1 98.51 80 GLY B CA 1
ATOM 2925 C C . GLY B 1 80 ? 3.421 -4.973 -16.108 1 98.51 80 GLY B C 1
ATOM 2926 O O . GLY B 1 80 ? 4.454 -4.45 -15.683 1 98.51 80 GLY B O 1
ATOM 2927 N N . ALA B 1 81 ? 3.091 -4.968 -17.359 1 98.48 81 ALA B N 1
ATOM 2928 C CA . ALA B 1 81 ? 3.928 -4.314 -18.361 1 98.48 81 ALA B CA 1
ATOM 2929 C C . ALA B 1 81 ? 4.029 -2.814 -18.097 1 98.48 81 ALA B C 1
ATOM 2931 O O . ALA B 1 81 ? 5.095 -2.218 -18.267 1 98.48 81 ALA B O 1
ATOM 2932 N N . LEU B 1 82 ? 2.978 -2.254 -17.725 1 94.5 82 LEU B N 1
ATOM 2933 C CA . LEU B 1 82 ? 2.97 -0.832 -17.403 1 94.5 82 LEU B CA 1
ATOM 2934 C C . LEU B 1 82 ? 3.896 -0.535 -16.228 1 94.5 82 LEU B C 1
ATOM 2936 O O . LEU B 1 82 ? 4.666 0.427 -16.267 1 94.5 82 LEU B O 1
ATOM 2940 N N . HIS B 1 83 ? 3.749 -1.311 -15.216 1 95.2 83 HIS B N 1
ATOM 2941 C CA . HIS B 1 83 ? 4.626 -1.151 -14.061 1 95.2 83 HIS B CA 1
ATOM 2942 C C . HIS B 1 83 ? 6.092 -1.284 -14.46 1 95.2 83 HIS B C 1
ATOM 2944 O O . HIS B 1 83 ? 6.935 -0.503 -14.012 1 95.2 83 HIS B O 1
ATOM 2950 N N . ALA B 1 84 ? 6.358 -2.273 -15.306 1 97.04 84 ALA B N 1
ATOM 2951 C CA . ALA B 1 84 ? 7.728 -2.499 -15.761 1 97.04 84 ALA B CA 1
ATOM 2952 C C . ALA B 1 84 ? 8.218 -1.34 -16.623 1 97.04 84 ALA B C 1
ATOM 2954 O O . ALA B 1 84 ? 9.402 -0.995 -16.596 1 97.04 84 ALA B O 1
ATOM 2955 N N . LEU B 1 85 ? 7.326 -0.809 -17.389 1 93.58 85 LEU B N 1
ATOM 2956 C CA . LEU B 1 85 ? 7.701 0.347 -18.196 1 93.58 85 LEU B CA 1
ATOM 2957 C C . LEU B 1 85 ? 8.237 1.473 -17.318 1 93.58 85 LEU B C 1
ATOM 2959 O O . LEU B 1 85 ? 9.27 2.069 -17.628 1 93.58 85 LEU B O 1
ATOM 2963 N N . PHE B 1 86 ? 7.581 1.683 -16.216 1 89.33 86 PHE B N 1
ATOM 2964 C CA . PHE B 1 86 ? 7.961 2.778 -15.332 1 89.33 86 PHE B CA 1
ATOM 2965 C C . PHE B 1 86 ? 9.222 2.43 -14.55 1 89.33 86 PHE B C 1
ATOM 2967 O O . PHE B 1 86 ? 10.138 3.248 -14.441 1 89.33 86 PHE B O 1
ATOM 2974 N N . THR B 1 87 ? 9.358 1.237 -14.078 1 91.92 87 THR B N 1
ATOM 2975 C CA . THR B 1 87 ? 10.397 0.904 -13.11 1 91.92 87 THR B CA 1
ATOM 2976 C C . THR B 1 87 ? 11.64 0.366 -13.815 1 91.92 87 THR B C 1
ATOM 2978 O O . THR B 1 87 ? 12.766 0.633 -13.389 1 91.92 87 THR B O 1
ATOM 2981 N N . VAL B 1 88 ? 11.433 -0.376 -14.908 1 94.06 88 VAL B N 1
ATOM 2982 C CA . VAL B 1 88 ? 12.55 -1.054 -15.558 1 94.06 88 VAL B CA 1
ATOM 2983 C C . VAL B 1 88 ? 13.085 -0.191 -16.699 1 94.06 88 VAL B C 1
ATOM 2985 O O . VAL B 1 88 ? 14.285 0.083 -16.769 1 94.06 88 VAL B O 1
ATOM 2988 N N . ALA B 1 89 ? 12.206 0.209 -17.512 1 91.58 89 ALA B N 1
ATOM 2989 C CA . ALA B 1 89 ? 12.637 0.976 -18.678 1 91.58 89 ALA B CA 1
ATOM 2990 C C . ALA B 1 89 ? 13.004 2.405 -18.289 1 91.58 89 ALA B C 1
ATOM 2992 O O . ALA B 1 89 ? 14.061 2.909 -18.678 1 91.58 89 ALA B O 1
ATOM 2993 N N . LEU B 1 90 ? 12.186 3.01 -17.477 1 87.07 90 LEU B N 1
ATOM 2994 C CA . LEU B 1 90 ? 12.398 4.419 -17.166 1 87.07 90 LEU B CA 1
ATOM 2995 C C . LEU B 1 90 ? 13.202 4.577 -15.88 1 87.07 90 LEU B C 1
ATOM 2997 O O . LEU B 1 90 ? 13.662 5.675 -15.561 1 87.07 90 LEU B O 1
ATOM 3001 N N . GLY B 1 91 ? 13.286 3.482 -15.117 1 86.9 91 GLY B N 1
ATOM 3002 C CA . GLY B 1 91 ? 14.142 3.487 -13.942 1 86.9 91 GLY B CA 1
ATOM 3003 C C . GLY B 1 91 ? 13.586 4.317 -12.801 1 86.9 91 GLY B C 1
ATOM 3004 O O . GLY B 1 91 ? 14.343 4.85 -11.987 1 86.9 91 GLY B O 1
ATOM 3005 N N . LEU B 1 92 ? 12.261 4.461 -12.798 1 83.65 92 LEU B N 1
ATOM 3006 C CA . LEU B 1 92 ? 11.62 5.234 -11.74 1 83.65 92 LEU B CA 1
ATOM 3007 C C . LEU B 1 92 ? 11.565 4.436 -10.441 1 83.65 92 LEU B C 1
ATOM 3009 O O . LEU B 1 92 ? 11.786 3.223 -10.443 1 83.65 92 LEU B O 1
ATOM 3013 N N . SER B 1 93 ? 11.318 5.129 -9.296 1 83.87 93 SER B N 1
ATOM 3014 C CA . SER B 1 93 ? 11.217 4.487 -7.99 1 83.87 93 SER B CA 1
ATOM 3015 C C . SER B 1 93 ? 10.121 3.426 -7.98 1 83.87 93 SER B C 1
ATOM 3017 O O . SER B 1 93 ? 8.98 3.701 -8.357 1 83.87 93 SER B O 1
ATOM 3019 N N . GLN B 1 94 ? 10.454 2.284 -7.624 1 88.56 94 GLN B N 1
ATOM 3020 C CA . GLN B 1 94 ? 9.526 1.158 -7.646 1 88.56 94 GLN B CA 1
ATOM 3021 C C . G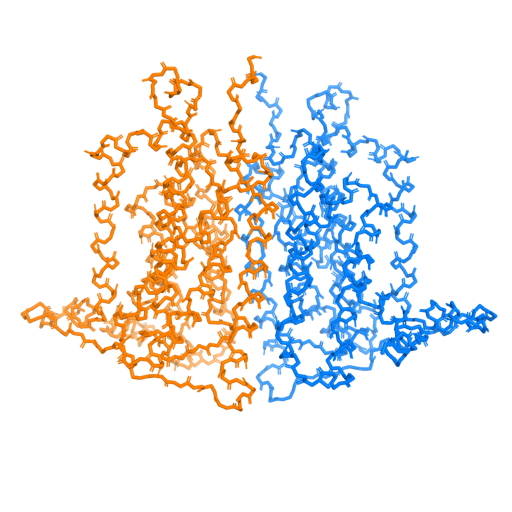LN B 1 94 ? 8.399 1.354 -6.636 1 88.56 94 GLN B C 1
ATOM 3023 O O . GLN B 1 94 ? 7.266 0.928 -6.871 1 88.56 94 GLN B O 1
ATOM 3028 N N . HIS B 1 95 ? 8.639 2.01 -5.521 1 84.79 95 HIS B N 1
ATOM 3029 C CA . HIS B 1 95 ? 7.607 2.229 -4.514 1 84.79 95 HIS B CA 1
ATOM 3030 C C . HIS B 1 95 ? 6.568 3.234 -5 1 84.79 95 HIS B C 1
ATOM 3032 O O . HIS B 1 95 ? 5.364 3.007 -4.86 1 84.79 95 HIS B O 1
ATOM 3038 N N . VAL B 1 96 ? 7.061 4.268 -5.546 1 81.39 96 VAL B N 1
ATOM 3039 C CA . VAL B 1 96 ? 6.168 5.322 -6.015 1 81.39 96 VAL B CA 1
ATOM 3040 C C . VAL B 1 96 ? 5.336 4.812 -7.189 1 81.39 96 VAL B C 1
ATOM 3042 O O . VAL B 1 96 ? 4.118 5.002 -7.225 1 81.39 96 VAL B O 1
ATOM 3045 N N . CYS B 1 97 ? 6.048 4.2 -8.111 1 86.64 97 CYS B N 1
ATOM 3046 C CA . CYS B 1 97 ? 5.361 3.687 -9.291 1 86.64 97 CYS B CA 1
ATOM 3047 C C . CYS B 1 97 ? 4.367 2.596 -8.913 1 86.64 97 CYS B C 1
ATOM 3049 O O . CYS B 1 97 ? 3.264 2.538 -9.46 1 86.64 97 CYS B O 1
ATOM 3051 N N . GLY B 1 98 ? 4.803 1.74 -8.046 1 90.57 98 GLY B N 1
ATOM 3052 C CA . GLY B 1 98 ? 3.901 0.692 -7.596 1 90.57 98 GLY B CA 1
ATOM 3053 C C . GLY B 1 98 ? 2.63 1.229 -6.966 1 90.57 98 GLY B C 1
ATOM 3054 O O . GLY B 1 98 ? 1.531 0.767 -7.281 1 90.57 98 GLY B O 1
ATOM 3055 N N . ILE B 1 99 ? 2.782 2.163 -6.092 1 86.36 99 ILE B N 1
ATOM 3056 C CA . ILE B 1 99 ? 1.632 2.787 -5.447 1 86.36 99 ILE B CA 1
ATOM 3057 C C . ILE B 1 99 ? 0.779 3.501 -6.493 1 86.36 99 ILE B C 1
ATOM 3059 O O . ILE B 1 99 ? -0.451 3.417 -6.462 1 86.36 99 ILE B O 1
ATOM 3063 N N . GLY B 1 100 ? 1.447 4.244 -7.368 1 84.96 100 GLY B N 1
ATOM 3064 C CA . GLY B 1 100 ? 0.733 4.871 -8.469 1 84.96 100 GLY B CA 1
ATOM 3065 C C . GLY B 1 100 ? -0.103 3.893 -9.272 1 84.96 100 GLY B C 1
ATOM 3066 O O . GLY B 1 100 ? -1.26 4.174 -9.592 1 84.96 100 GLY B O 1
ATOM 3067 N N . VAL B 1 101 ? 0.493 2.797 -9.574 1 90.57 101 VAL B N 1
ATOM 3068 C CA . VAL B 1 101 ? -0.207 1.772 -10.34 1 90.57 101 VAL B CA 1
ATOM 3069 C C . VAL B 1 101 ? -1.384 1.234 -9.529 1 90.57 101 VAL B C 1
ATOM 3071 O O . VAL B 1 101 ? -2.453 0.96 -10.081 1 90.57 101 VAL B O 1
ATOM 3074 N N . THR B 1 102 ? -1.181 1.024 -8.276 1 91.37 102 THR B N 1
ATOM 3075 C CA . THR B 1 102 ? -2.275 0.583 -7.418 1 91.37 102 THR B CA 1
ATOM 3076 C C . THR B 1 102 ? -3.434 1.574 -7.466 1 91.37 102 THR B C 1
ATOM 3078 O O . THR B 1 102 ? -4.587 1.181 -7.656 1 91.37 102 THR B O 1
ATOM 3081 N N . LEU B 1 103 ? -3.164 2.809 -7.271 1 84.23 103 LEU B N 1
ATOM 3082 C CA . LEU B 1 103 ? -4.202 3.835 -7.259 1 84.23 103 LEU B CA 1
ATOM 3083 C C . LEU B 1 103 ? -4.88 3.938 -8.621 1 84.23 103 LEU B C 1
ATOM 3085 O O . LEU B 1 103 ? -6.106 4.048 -8.702 1 84.23 103 LEU B O 1
ATOM 3089 N N . PHE B 1 104 ? -4.067 3.888 -9.634 1 85.83 104 PHE B N 1
ATOM 3090 C CA . PHE B 1 104 ? -4.593 3.956 -10.992 1 85.83 104 PHE B CA 1
ATOM 3091 C C . PHE B 1 104 ? -5.505 2.77 -11.279 1 85.83 104 PHE B C 1
ATOM 3093 O O . PHE B 1 104 ? -6.613 2.942 -11.793 1 85.83 104 PHE B O 1
ATOM 3100 N N . SER B 1 105 ? -4.993 1.609 -11.033 1 91.77 105 SER B N 1
ATOM 3101 C CA . SER B 1 105 ? -5.759 0.395 -11.297 1 91.77 105 SER B CA 1
ATOM 3102 C C . SER B 1 105 ? -7.052 0.371 -10.489 1 91.77 105 SER B C 1
ATOM 3104 O O . SER B 1 105 ? -8.095 -0.054 -10.991 1 91.77 105 SER B O 1
ATOM 3106 N N . SER B 1 106 ? -7.03 0.732 -9.261 1 87.74 106 SER B N 1
ATOM 3107 C CA . SER B 1 106 ? -8.227 0.787 -8.43 1 87.74 106 SER B CA 1
ATOM 3108 C C . SER B 1 106 ? -9.243 1.778 -8.988 1 87.74 106 SER B C 1
ATOM 3110 O O . SER B 1 106 ? -10.428 1.459 -9.106 1 87.74 106 SER B O 1
ATOM 3112 N N . GLY B 1 107 ? -8.783 3.005 -9.287 1 83.18 107 GLY B N 1
ATOM 3113 C CA . GLY B 1 107 ? -9.665 3.996 -9.884 1 83.18 107 GLY B CA 1
ATOM 3114 C C . GLY B 1 107 ? -10.281 3.535 -11.191 1 83.18 107 GLY B C 1
ATOM 3115 O O . GLY B 1 107 ? -11.468 3.761 -11.438 1 83.18 107 GLY B O 1
ATOM 3116 N N . LEU B 1 108 ? -9.434 2.923 -11.995 1 87.62 108 LEU B N 1
ATOM 3117 C CA . LEU B 1 108 ? -9.911 2.424 -13.28 1 87.62 108 LEU B CA 1
ATOM 3118 C C . LEU B 1 108 ? -10.961 1.335 -13.084 1 87.62 108 LEU B C 1
ATOM 3120 O O . LEU B 1 108 ? -11.947 1.278 -13.822 1 87.62 108 LEU B O 1
ATOM 3124 N N . ALA B 1 109 ? -10.727 0.457 -12.129 1 91.13 109 ALA B N 1
ATOM 3125 C CA . ALA B 1 109 ? -11.687 -0.603 -11.829 1 91.13 109 ALA B CA 1
ATOM 3126 C C . ALA B 1 109 ? -13.033 -0.02 -11.408 1 91.13 109 ALA B C 1
ATOM 3128 O O . ALA B 1 109 ? -14.081 -0.442 -11.903 1 91.13 109 ALA B O 1
ATOM 3129 N N . TYR B 1 110 ? -12.987 0.887 -10.547 1 82.74 110 TYR B N 1
ATOM 3130 C CA . TYR B 1 110 ? -14.21 1.516 -10.061 1 82.74 110 TYR B CA 1
ATOM 3131 C C . TYR B 1 110 ? -14.928 2.253 -11.185 1 82.74 110 TYR B C 1
ATOM 3133 O O . TYR B 1 110 ? -16.147 2.135 -11.334 1 82.74 110 TYR B O 1
ATOM 3141 N N . PHE B 1 111 ? -14.141 2.953 -11.967 1 81.23 111 PHE B N 1
ATOM 3142 C CA . PHE B 1 111 ? -14.697 3.74 -13.061 1 81.23 111 PHE B CA 1
ATOM 3143 C C . PHE B 1 111 ? -15.387 2.839 -14.079 1 81.23 111 PHE B C 1
ATOM 3145 O O . PHE B 1 111 ? -16.542 3.073 -14.441 1 81.23 111 PHE B O 1
ATOM 3152 N N . LEU B 1 112 ? -14.691 1.869 -14.502 1 88.15 112 LEU B N 1
ATOM 3153 C CA . LEU B 1 112 ? -15.222 0.992 -15.54 1 88.15 112 LEU B CA 1
ATOM 3154 C C . LEU B 1 112 ? -16.414 0.195 -15.02 1 88.15 112 LEU B C 1
ATOM 3156 O O . LEU B 1 112 ? -17.362 -0.069 -15.764 1 88.15 112 LEU B O 1
ATOM 3160 N N . TYR B 1 113 ? -16.345 -0.21 -13.796 1 89.18 113 TYR B N 1
ATOM 3161 C CA . TYR B 1 113 ? -17.469 -0.942 -13.223 1 89.18 113 TYR B CA 1
ATOM 3162 C C . TYR B 1 113 ? -18.733 -0.092 -13.226 1 89.18 113 TYR B C 1
ATOM 3164 O O . TYR B 1 113 ? -19.805 -0.564 -13.612 1 89.18 113 TYR B O 1
ATOM 3172 N N . ARG B 1 114 ? -18.663 1 -12.79 1 82.77 114 ARG B N 1
ATOM 3173 C CA . ARG B 1 114 ? -19.811 1.899 -12.731 1 82.77 114 ARG B CA 1
ATOM 3174 C C . ARG B 1 114 ? -20.319 2.231 -14.13 1 82.77 114 ARG B C 1
ATOM 3176 O O . ARG B 1 114 ? -21.522 2.408 -14.333 1 82.77 114 ARG B O 1
ATOM 3183 N N . LEU B 1 115 ? -19.362 2.44 -15.053 1 81.46 115 LEU B N 1
ATOM 3184 C CA . LEU B 1 115 ? -19.729 2.736 -16.434 1 81.46 115 LEU B CA 1
ATOM 3185 C C . LEU B 1 115 ? -20.528 1.588 -17.042 1 81.46 115 LEU B C 1
ATOM 3187 O O . LEU B 1 115 ? -21.484 1.818 -17.787 1 81.46 115 LEU B O 1
ATOM 3191 N N . ILE B 1 116 ? -20.165 0.425 -16.673 1 88.67 116 ILE B N 1
ATOM 3192 C CA . ILE B 1 116 ? -20.753 -0.745 -17.316 1 88.67 116 ILE B CA 1
ATOM 3193 C C . ILE B 1 116 ? -22.016 -1.165 -16.567 1 88.67 116 ILE B C 1
ATOM 3195 O O . ILE B 1 116 ? -23.03 -1.498 -17.185 1 88.67 116 ILE B O 1
ATOM 3199 N N . PHE B 1 117 ? -21.951 -1.157 -15.229 1 88.94 117 PHE B N 1
ATOM 3200 C CA . PHE B 1 117 ? -23.051 -1.715 -14.45 1 88.94 117 PHE B CA 1
ATOM 3201 C C . PHE B 1 117 ? -23.842 -0.609 -13.761 1 88.94 117 PHE B C 1
ATOM 3203 O O . PHE B 1 117 ? -24.923 -0.855 -13.223 1 88.94 117 PHE B O 1
ATOM 3210 N N . GLY B 1 118 ? -23.388 0.584 -13.735 1 76.84 118 GLY B N 1
ATOM 3211 C CA . GLY B 1 118 ? -24.065 1.676 -13.054 1 76.84 118 GLY B CA 1
ATOM 3212 C C . GLY B 1 118 ? -23.993 1.572 -11.543 1 76.84 118 GLY B C 1
ATOM 3213 O O . GLY B 1 118 ? -23.07 0.961 -11 1 76.84 118 GLY B O 1
ATOM 3214 N N . GLN B 1 119 ? -24.798 2.446 -10.828 1 72.21 119 GLN B N 1
ATOM 3215 C CA . GLN B 1 119 ? -24.909 2.38 -9.375 1 72.21 119 GLN B CA 1
ATOM 3216 C C . GLN B 1 119 ? -26.02 1.424 -8.951 1 72.21 119 GLN B C 1
ATOM 3218 O O . GLN B 1 119 ? -27.197 1.675 -9.217 1 72.21 119 GLN B O 1
ATOM 3223 N N . GLN B 1 120 ? -25.622 0.252 -8.653 1 69.08 120 GLN B N 1
ATOM 3224 C CA . GLN B 1 120 ? -26.623 -0.753 -8.312 1 69.08 120 GLN B CA 1
ATOM 3225 C C . GLN B 1 120 ? -26.776 -0.888 -6.8 1 69.08 120 GLN B C 1
ATOM 3227 O O . GLN B 1 120 ? -25.798 -0.77 -6.059 1 69.08 120 GLN B O 1
ATOM 3232 N N . SER B 1 121 ? -27.959 -0.899 -6.379 1 68.34 121 SER B N 1
ATOM 3233 C CA . SER B 1 121 ? -28.229 -1.156 -4.969 1 68.34 121 SER B CA 1
ATOM 3234 C C . SER B 1 121 ? -27.711 -2.527 -4.547 1 68.34 121 SER B C 1
ATOM 3236 O O . SER B 1 121 ? -27.203 -2.69 -3.436 1 68.34 121 SER B O 1
ATOM 3238 N N . VAL B 1 122 ? -27.964 -3.495 -5.534 1 76.85 122 VAL B N 1
ATOM 3239 C CA . VAL B 1 122 ? -27.449 -4.84 -5.295 1 76.85 122 VAL B CA 1
ATOM 3240 C C . VAL B 1 122 ? -26.394 -5.183 -6.343 1 76.85 122 VAL B C 1
ATOM 3242 O O . VAL B 1 122 ? -26.637 -5.048 -7.545 1 76.85 122 VAL B O 1
ATOM 3245 N N . PRO B 1 123 ? -25.277 -5.526 -5.942 1 79.08 123 PRO B N 1
ATOM 3246 C CA . PRO B 1 123 ? -24.23 -5.882 -6.902 1 79.08 123 PRO B CA 1
ATOM 3247 C C . PRO B 1 123 ? -24.618 -7.063 -7.789 1 79.08 123 PRO B C 1
ATOM 3249 O O . PRO B 1 123 ? -25.198 -8.039 -7.304 1 79.08 123 PRO B O 1
ATOM 3252 N N . PRO B 1 124 ? -24.413 -6.88 -9.013 1 89.6 124 PRO B N 1
ATOM 3253 C CA . PRO B 1 124 ? -24.649 -8.02 -9.902 1 89.6 124 PRO B CA 1
ATOM 3254 C C . PRO B 1 124 ? -23.832 -9.25 -9.513 1 89.6 124 PRO B C 1
ATOM 3256 O O . PRO B 1 124 ? -22.744 -9.119 -8.945 1 89.6 124 PRO B O 1
ATOM 3259 N N . SER B 1 125 ? -24.421 -10.417 -9.759 1 93.67 125 SER B N 1
ATOM 3260 C CA . SER B 1 125 ? -23.736 -11.673 -9.469 1 93.67 125 SER B CA 1
ATOM 3261 C C . SER B 1 125 ? -23.668 -12.563 -10.706 1 93.67 125 SER B C 1
ATOM 3263 O O . SER B 1 125 ? -24.377 -12.328 -11.686 1 93.67 125 SER B O 1
ATOM 3265 N N . ILE B 1 126 ? -22.797 -13.458 -10.744 1 95.39 126 ILE B N 1
ATOM 3266 C CA . ILE B 1 126 ? -22.67 -14.429 -11.825 1 95.39 126 ILE B CA 1
ATOM 3267 C C . ILE B 1 126 ? -22.765 -15.845 -11.26 1 95.39 126 ILE B C 1
ATOM 3269 O O . ILE B 1 126 ? -22.696 -16.041 -10.045 1 95.39 126 ILE B O 1
ATOM 3273 N N . ASP B 1 127 ? -23.068 -16.813 -12.207 1 93.94 127 ASP B N 1
ATOM 3274 C CA . ASP B 1 127 ? -22.908 -18.217 -11.844 1 93.94 127 ASP B CA 1
ATOM 3275 C C . ASP B 1 127 ? -21.436 -18.622 -11.848 1 93.94 127 ASP B C 1
ATOM 3277 O O . ASP B 1 127 ? -20.873 -18.926 -12.902 1 93.94 127 ASP B O 1
ATOM 3281 N N . GLY B 1 128 ? -20.824 -18.587 -10.764 1 94.16 128 GLY B N 1
ATOM 3282 C CA . GLY B 1 128 ? -19.388 -18.778 -10.631 1 94.16 128 GLY B CA 1
ATOM 3283 C C . GLY B 1 128 ? -18.959 -20.221 -10.823 1 94.16 128 GLY B C 1
ATOM 3284 O O . GLY B 1 128 ? -19.776 -21.077 -11.165 1 94.16 128 GLY B O 1
ATOM 3285 N N . PHE B 1 129 ? -17.677 -20.477 -10.753 1 94.09 129 PHE B N 1
ATOM 3286 C CA . PHE B 1 129 ? -17.114 -21.821 -10.825 1 94.09 129 PHE B CA 1
ATOM 3287 C C . PHE B 1 129 ? -17.716 -22.718 -9.751 1 94.09 129 PHE B C 1
ATOM 3289 O O . PHE B 1 129 ? -17.948 -22.276 -8.623 1 94.09 129 PHE B O 1
ATOM 3296 N N . LYS B 1 130 ? -18.039 -23.902 -10.074 1 88.84 130 LYS B N 1
ATOM 3297 C CA . LYS B 1 130 ? -18.535 -24.901 -9.133 1 88.84 130 LYS B CA 1
ATOM 3298 C C . LYS B 1 130 ? -17.441 -25.9 -8.764 1 88.84 130 LYS B C 1
ATOM 3300 O O . LYS B 1 130 ? -16.508 -26.121 -9.539 1 88.84 130 LYS B O 1
ATOM 3305 N N . PRO B 1 131 ? -17.532 -26.388 -7.524 1 85.8 131 PRO B N 1
ATOM 3306 C CA . PRO B 1 131 ? -16.548 -27.407 -7.152 1 85.8 131 PRO B CA 1
ATOM 3307 C C . PRO B 1 131 ? -16.565 -28.614 -8.087 1 85.8 131 PRO B C 1
ATOM 3309 O O . PRO B 1 131 ? -17.633 -29.03 -8.544 1 85.8 131 PRO B O 1
ATOM 3312 N N . VAL B 1 132 ? -15.427 -29.019 -8.51 1 80.77 132 VAL B N 1
ATOM 3313 C CA . VAL B 1 132 ? -15.269 -30.187 -9.37 1 80.77 132 VAL B CA 1
ATOM 3314 C C . VAL B 1 132 ? -14.606 -31.319 -8.588 1 80.77 132 VAL B C 1
ATOM 3316 O O . VAL B 1 132 ? -13.408 -31.265 -8.301 1 80.77 132 VAL B O 1
ATOM 3319 N N . PRO B 1 133 ? -15.438 -32.165 -8.182 1 72.53 133 PRO B N 1
ATOM 3320 C CA . PRO B 1 133 ? -14.856 -33.294 -7.452 1 72.53 133 PRO B CA 1
ATOM 3321 C C . PRO B 1 133 ? -13.93 -34.143 -8.319 1 72.53 133 PRO B C 1
ATOM 3323 O O . PRO B 1 133 ? -14.227 -34.386 -9.492 1 72.53 133 PRO B O 1
ATOM 3326 N N . ILE B 1 134 ? -12.68 -34.319 -7.926 1 64.52 134 ILE B N 1
ATOM 3327 C CA . ILE B 1 134 ? -11.815 -35.278 -8.604 1 64.52 134 ILE B CA 1
ATOM 3328 C C . ILE B 1 134 ? -12.201 -36.698 -8.199 1 64.52 134 ILE B C 1
ATOM 3330 O O . ILE B 1 134 ? -12.14 -37.052 -7.019 1 64.52 134 ILE B O 1
ATOM 3334 N N . PRO B 1 135 ? -12.647 -37.393 -9.223 1 63.14 135 PRO B N 1
ATOM 3335 C CA . PRO B 1 135 ? -13.102 -38.747 -8.897 1 63.14 135 PRO B CA 1
ATOM 3336 C C . PRO B 1 135 ? -12.03 -39.575 -8.192 1 63.14 135 PRO B C 1
ATOM 3338 O O . PRO B 1 135 ? -10.84 -39.429 -8.484 1 63.14 135 PRO B O 1
ATOM 3341 N N . LEU B 1 136 ? -12.348 -40.379 -7.189 1 58.37 136 LEU B N 1
ATOM 3342 C CA . LEU B 1 136 ? -11.539 -41.316 -6.418 1 58.37 136 LEU B CA 1
ATOM 3343 C C . LEU B 1 136 ? -10.833 -40.607 -5.267 1 58.37 136 LEU B C 1
ATOM 3345 O O . LEU B 1 136 ? -10.877 -41.071 -4.126 1 58.37 136 LEU B O 1
ATOM 3349 N N . LEU B 1 137 ? -10.306 -39.452 -5.533 1 55.76 137 LEU B N 1
ATOM 3350 C CA . LEU B 1 137 ? -9.527 -38.787 -4.494 1 55.76 137 LEU B CA 1
ATOM 3351 C C . LEU B 1 137 ? -10.433 -37.981 -3.568 1 55.76 137 LEU B C 1
ATOM 3353 O O . LEU B 1 137 ? -10.108 -37.78 -2.396 1 55.76 137 LEU B O 1
ATOM 3357 N N . ALA B 1 138 ? -11.552 -37.64 -4.123 1 56.18 138 ALA B N 1
ATOM 3358 C CA . ALA B 1 138 ? -12.511 -36.852 -3.353 1 56.18 138 ALA B CA 1
ATOM 3359 C C . ALA B 1 138 ? -13.105 -37.673 -2.212 1 56.18 138 ALA B C 1
ATOM 3361 O O . ALA B 1 138 ? -13.61 -37.115 -1.235 1 56.18 138 ALA B O 1
ATOM 3362 N N . ASP B 1 139 ? -12.934 -38.993 -2.402 1 55.19 139 ASP B N 1
ATOM 3363 C CA . ASP B 1 139 ? -13.55 -39.892 -1.431 1 55.19 139 ASP B CA 1
ATOM 3364 C C . ASP B 1 139 ? -12.596 -40.192 -0.277 1 55.19 139 ASP B C 1
ATOM 3366 O O . ASP B 1 139 ? -12.964 -40.881 0.676 1 55.19 139 ASP B O 1
ATOM 3370 N N . ILE B 1 140 ? -11.277 -39.736 -0.441 1 54.37 140 ILE B N 1
ATOM 3371 C CA . ILE B 1 140 ? -10.359 -39.964 0.67 1 54.37 140 ILE B CA 1
ATOM 3372 C C . ILE B 1 140 ? -10.802 -39.147 1.881 1 54.37 140 ILE B C 1
ATOM 3374 O O . ILE B 1 140 ? -11.051 -37.944 1.77 1 54.37 140 ILE B O 1
ATOM 3378 N N . PRO B 1 141 ? -11.046 -39.844 3.021 1 57.87 141 PRO B N 1
ATOM 3379 C CA . PRO B 1 141 ? -11.542 -39.148 4.21 1 57.87 141 PRO B CA 1
ATOM 3380 C C . PRO B 1 141 ? -10.686 -37.941 4.588 1 57.87 141 PRO B C 1
ATOM 3382 O O . PRO B 1 141 ? -9.457 -37.999 4.497 1 57.87 141 PRO B O 1
ATOM 3385 N N . VAL B 1 142 ? -11.149 -36.86 4.972 1 56.14 142 VAL B N 1
ATOM 3386 C CA . VAL B 1 142 ? -10.595 -35.603 5.465 1 56.14 142 VAL B CA 1
ATOM 3387 C C . VAL B 1 142 ? -9.914 -34.854 4.322 1 56.14 142 VAL B C 1
ATOM 3389 O O . VAL B 1 142 ? -10.315 -33.741 3.976 1 56.14 142 VAL B O 1
ATOM 3392 N N . LEU B 1 143 ? -8.947 -35.591 3.668 1 56.96 143 LEU B N 1
ATOM 3393 C CA . LEU B 1 143 ? -8.158 -34.92 2.64 1 56.96 143 LEU B CA 1
ATOM 3394 C C . LEU B 1 143 ? -8.966 -34.75 1.358 1 56.96 143 LEU B C 1
ATOM 3396 O O . LEU B 1 143 ? -8.778 -33.777 0.625 1 56.96 143 LEU B O 1
ATOM 3400 N N . GLY B 1 144 ? -9.8 -35.741 1.076 1 54.54 144 GLY B N 1
ATOM 3401 C CA . GLY B 1 144 ? -10.566 -35.774 -0.16 1 54.54 144 GLY B CA 1
ATOM 3402 C C . GLY B 1 144 ? -11.482 -34.577 -0.327 1 54.54 144 GLY B C 1
ATOM 3403 O O . GLY B 1 144 ? -11.251 -33.728 -1.19 1 54.54 144 GLY B O 1
ATOM 3404 N N . PRO B 1 145 ? -12.443 -34.527 0.597 1 56.27 145 PRO B N 1
ATOM 3405 C CA . PRO B 1 145 ? -13.367 -33.397 0.48 1 56.27 145 PRO B CA 1
ATOM 3406 C C . PRO B 1 145 ? -12.673 -32.047 0.649 1 56.27 145 PRO B C 1
ATOM 3408 O O . PRO B 1 145 ? -13.133 -31.04 0.105 1 56.27 145 PRO B O 1
ATOM 3411 N N . ALA B 1 146 ? -11.558 -32.083 1.215 1 63.92 146 ALA B N 1
ATOM 3412 C CA . ALA B 1 146 ? -10.881 -30.819 1.495 1 63.92 146 ALA B CA 1
ATOM 3413 C C . ALA B 1 146 ? -10.079 -30.346 0.286 1 63.92 146 ALA B C 1
ATOM 3415 O O . ALA B 1 146 ? -10.075 -29.156 -0.037 1 63.92 146 ALA B O 1
ATOM 3416 N N . VAL B 1 147 ? -9.568 -31.297 -0.439 1 68.71 147 VAL B N 1
ATOM 3417 C CA . VAL B 1 147 ? -8.633 -30.919 -1.494 1 68.71 147 VAL B CA 1
ATOM 3418 C C . VAL B 1 147 ? -9.212 -31.294 -2.856 1 68.71 147 VAL B C 1
ATOM 3420 O O . VAL B 1 147 ? -8.897 -30.662 -3.867 1 68.71 147 VAL B O 1
ATOM 3423 N N . PHE B 1 148 ? -10.108 -32.205 -2.836 1 71.26 148 PHE B N 1
ATOM 3424 C CA . PHE B 1 148 ? -10.459 -32.766 -4.135 1 71.26 148 PHE B CA 1
ATOM 3425 C C . PHE B 1 148 ? -11.895 -32.414 -4.506 1 71.26 148 PHE B C 1
ATOM 3427 O O . PHE B 1 148 ? -12.505 -33.077 -5.347 1 71.26 148 PHE B O 1
ATOM 3434 N N . ASN B 1 149 ? -12.534 -31.546 -3.899 1 76.02 149 ASN B N 1
ATOM 3435 C CA . ASN B 1 149 ? -13.81 -30.928 -4.244 1 76.02 149 ASN B CA 1
ATOM 3436 C C . ASN B 1 149 ? -13.722 -29.405 -4.214 1 76.02 149 ASN B C 1
ATOM 3438 O O . ASN B 1 149 ? -14.45 -28.752 -3.464 1 76.02 149 ASN B O 1
ATOM 3442 N N . GLN B 1 150 ? -12.772 -29.037 -5.064 1 87 150 GLN B N 1
ATOM 3443 C CA . GLN B 1 150 ? -12.467 -27.61 -5.066 1 87 150 GLN B CA 1
ATOM 3444 C C . GLN B 1 150 ? -12.758 -26.988 -6.428 1 87 150 GLN B C 1
ATOM 3446 O O . GLN B 1 150 ? -13.077 -27.697 -7.385 1 87 150 GLN B O 1
ATOM 3451 N N . PHE B 1 151 ? -12.735 -25.771 -6.502 1 90.5 151 PHE B N 1
ATOM 3452 C CA . PHE B 1 151 ? -12.878 -25.04 -7.755 1 90.5 151 PHE B CA 1
ATOM 3453 C C . PHE B 1 151 ? -11.722 -25.353 -8.699 1 90.5 151 PHE B C 1
ATOM 3455 O O . PHE B 1 151 ? -10.617 -25.668 -8.252 1 90.5 151 PHE B O 1
ATOM 3462 N N . THR B 1 152 ? -11.939 -25.34 -9.928 1 91.81 152 THR B N 1
ATOM 3463 C CA . THR B 1 152 ? -10.927 -25.589 -10.948 1 91.81 152 THR B CA 1
ATOM 3464 C C . THR B 1 152 ? -9.718 -24.681 -10.743 1 91.81 152 THR B C 1
ATOM 3466 O O . THR B 1 152 ? -8.575 -25.11 -10.92 1 91.81 152 THR B O 1
ATOM 3469 N N . LEU B 1 153 ? -9.985 -23.423 -10.313 1 94.53 153 LEU B N 1
ATOM 3470 C CA . LEU B 1 153 ? -8.897 -22.467 -10.139 1 94.53 153 LEU B CA 1
ATOM 3471 C C . LEU B 1 153 ? -8.019 -22.851 -8.953 1 94.53 153 LEU B C 1
ATOM 3473 O O . LEU B 1 153 ? -6.845 -22.479 -8.897 1 94.53 153 LEU B O 1
ATOM 3477 N N . VAL B 1 154 ? -8.568 -23.563 -8.029 1 94.99 154 VAL B N 1
ATOM 3478 C CA . VAL B 1 154 ? -7.776 -24.064 -6.911 1 94.99 154 VAL B CA 1
ATOM 3479 C C . VAL B 1 154 ? -6.74 -25.065 -7.418 1 94.99 154 VAL B C 1
ATOM 3481 O O . VAL B 1 154 ? -5.574 -25.016 -7.019 1 94.99 154 VAL B O 1
ATOM 3484 N N . TYR B 1 155 ? -7.167 -25.955 -8.305 1 93.4 155 TYR B N 1
ATOM 3485 C CA . TYR B 1 155 ? -6.247 -26.933 -8.877 1 93.4 155 TYR B CA 1
ATOM 3486 C C . TYR B 1 155 ? -5.154 -26.245 -9.685 1 93.4 155 TYR B C 1
ATOM 3488 O O . TYR B 1 155 ? -4.006 -26.695 -9.697 1 93.4 155 TYR B O 1
ATOM 3496 N N . LEU B 1 156 ? -5.532 -25.17 -10.373 1 95.84 156 LEU B N 1
ATOM 3497 C CA . LEU B 1 156 ? -4.533 -24.408 -11.114 1 95.84 156 LEU B CA 1
ATOM 3498 C C . LEU B 1 156 ? -3.486 -23.824 -10.171 1 95.84 156 LEU B C 1
ATOM 3500 O O . LEU B 1 156 ? -2.3 -23.779 -10.504 1 95.84 156 LEU B O 1
ATOM 3504 N N . ALA B 1 157 ? -3.948 -23.35 -9.015 1 96.47 157 ALA B N 1
ATOM 3505 C CA . ALA B 1 157 ? -3.022 -22.794 -8.032 1 96.47 157 ALA B CA 1
ATOM 3506 C C . ALA B 1 157 ? -2.088 -23.871 -7.488 1 96.47 157 ALA B C 1
ATOM 3508 O O . ALA B 1 157 ? -0.899 -23.62 -7.275 1 96.47 157 ALA B O 1
ATOM 3509 N N . ILE B 1 158 ? -2.604 -25.052 -7.231 1 94.93 158 ILE B N 1
ATOM 3510 C CA . ILE B 1 158 ? -1.81 -26.162 -6.715 1 94.93 158 ILE B CA 1
ATOM 3511 C C . ILE B 1 158 ? -0.739 -26.547 -7.732 1 94.93 158 ILE B C 1
ATOM 3513 O O . ILE B 1 158 ? 0.41 -26.806 -7.366 1 94.93 158 ILE B O 1
ATOM 3517 N N . ILE B 1 159 ? -1.067 -26.515 -8.987 1 96.69 159 ILE B N 1
ATOM 3518 C CA . ILE B 1 159 ? -0.133 -26.87 -10.05 1 96.69 159 ILE B CA 1
ATOM 3519 C C . ILE B 1 159 ? 0.86 -25.73 -10.267 1 96.69 159 ILE B C 1
ATOM 3521 O O . ILE B 1 159 ? 2.019 -25.966 -10.615 1 96.69 159 ILE B O 1
ATOM 3525 N N . ALA B 1 160 ? 0.377 -24.522 -10.021 1 97.99 160 ALA B N 1
ATOM 3526 C CA . ALA B 1 160 ? 1.212 -23.349 -10.263 1 97.99 160 ALA B CA 1
ATOM 3527 C C . ALA B 1 160 ? 2.442 -23.356 -9.36 1 97.99 160 ALA B C 1
ATOM 3529 O O . ALA B 1 160 ? 3.499 -22.844 -9.736 1 97.99 160 ALA B O 1
ATOM 3530 N N . VAL B 1 161 ? 2.305 -23.953 -8.179 1 98.22 161 VAL B N 1
ATOM 3531 C CA . VAL B 1 161 ? 3.402 -23.931 -7.218 1 98.22 161 VAL B CA 1
ATOM 3532 C C . VAL B 1 161 ? 4.563 -24.775 -7.739 1 98.22 161 VAL B C 1
ATOM 3534 O O . VAL B 1 161 ? 5.681 -24.276 -7.893 1 98.22 161 VAL B O 1
ATOM 3537 N N . PRO B 1 162 ? 4.34 -26.068 -8.045 1 98.09 162 PRO B N 1
ATOM 3538 C CA . PRO B 1 162 ? 5.453 -26.839 -8.602 1 98.09 162 PRO B CA 1
ATOM 3539 C C . PRO B 1 162 ? 5.9 -26.327 -9.97 1 98.09 162 PRO B C 1
ATOM 3541 O O . PRO B 1 162 ? 7.081 -26.42 -10.312 1 98.09 162 PRO B O 1
ATOM 3544 N N . LEU B 1 163 ? 5.016 -25.805 -10.768 1 98.52 163 LEU B N 1
ATOM 3545 C CA . LEU B 1 163 ? 5.394 -25.231 -12.055 1 98.52 163 LEU B CA 1
ATOM 3546 C C . LEU B 1 163 ? 6.305 -24.023 -11.865 1 98.52 163 LEU B C 1
ATOM 3548 O O . LEU B 1 163 ? 7.286 -23.859 -12.594 1 98.52 163 LEU B O 1
ATOM 3552 N N . ALA B 1 164 ? 5.941 -23.161 -10.968 1 98.67 164 ALA B N 1
ATOM 3553 C CA . ALA B 1 164 ? 6.78 -22.004 -10.667 1 98.67 164 ALA B CA 1
ATOM 3554 C C . ALA B 1 164 ? 8.164 -22.438 -10.192 1 98.67 164 ALA B C 1
ATOM 3556 O O . ALA B 1 164 ? 9.174 -21.847 -10.581 1 98.67 164 ALA B O 1
ATOM 3557 N N . ALA B 1 165 ? 8.169 -23.483 -9.348 1 98.4 165 ALA B N 1
ATOM 3558 C CA . ALA B 1 165 ? 9.444 -24.015 -8.874 1 98.4 165 ALA B CA 1
ATOM 3559 C C . ALA B 1 165 ? 10.274 -24.563 -10.032 1 98.4 165 ALA B C 1
ATOM 3561 O O . ALA B 1 165 ? 11.48 -24.317 -10.11 1 98.4 165 ALA B O 1
ATOM 3562 N N . PHE B 1 166 ? 9.647 -25.294 -10.886 1 98.35 166 PHE B N 1
ATOM 3563 C CA . PHE B 1 166 ? 10.325 -25.853 -12.05 1 98.35 166 PHE B CA 1
ATOM 3564 C C . PHE B 1 166 ? 10.877 -24.745 -12.939 1 98.35 166 PHE B C 1
ATOM 3566 O O . PHE B 1 166 ? 12.04 -24.79 -13.346 1 98.35 166 PHE B O 1
ATOM 3573 N N . VAL B 1 167 ? 10.077 -23.7 -13.229 1 98.33 167 VAL B N 1
ATOM 3574 C CA . VAL B 1 167 ? 10.466 -22.604 -14.11 1 98.33 167 VAL B CA 1
ATOM 3575 C C . VAL B 1 167 ? 11.626 -21.828 -13.49 1 98.33 167 VAL B C 1
ATOM 3577 O O . VAL B 1 167 ? 12.595 -21.494 -14.176 1 98.33 167 VAL B O 1
ATOM 3580 N N . LEU B 1 168 ? 11.571 -21.583 -12.206 1 98.08 168 LEU B N 1
ATOM 3581 C CA . LEU B 1 168 ? 12.545 -20.729 -11.534 1 98.08 168 LEU B CA 1
ATOM 3582 C C . LEU B 1 168 ? 13.874 -21.455 -11.356 1 98.08 168 LEU B C 1
ATOM 3584 O O . LEU B 1 168 ? 14.94 -20.852 -11.495 1 98.08 168 LEU B O 1
ATOM 3588 N N . TYR B 1 169 ? 13.827 -22.858 -11.155 1 97.97 169 TYR B N 1
ATOM 3589 C CA . TYR B 1 169 ? 15.057 -23.515 -10.729 1 97.97 169 TYR B CA 1
ATOM 3590 C C . TYR B 1 169 ? 15.58 -24.451 -11.812 1 97.97 169 TYR B C 1
ATOM 3592 O O . TYR B 1 169 ? 16.737 -24.877 -11.769 1 97.97 169 TYR B O 1
ATOM 3600 N N . ARG B 1 170 ? 14.74 -24.75 -12.774 1 98.13 170 ARG B N 1
ATOM 3601 C CA . ARG B 1 170 ? 15.162 -25.801 -13.693 1 98.13 170 ARG B CA 1
ATOM 3602 C C . ARG B 1 170 ? 15.178 -25.296 -15.132 1 98.13 170 ARG B C 1
ATOM 3604 O O . ARG B 1 170 ? 15.443 -26.062 -16.062 1 98.13 170 ARG B O 1
ATOM 3611 N N . THR B 1 171 ? 14.9 -24.083 -15.384 1 98.22 171 THR B N 1
ATOM 3612 C CA . THR B 1 171 ? 14.915 -23.558 -16.745 1 98.22 171 THR B CA 1
ATOM 3613 C C . THR B 1 171 ? 15.953 -22.448 -16.884 1 98.22 171 THR B C 1
ATOM 3615 O O . THR B 1 171 ? 16.315 -21.802 -15.898 1 98.22 171 THR B O 1
ATOM 3618 N N . PRO B 1 172 ? 16.43 -22.218 -18.089 1 97.91 172 PRO B N 1
ATOM 3619 C CA . PRO B 1 172 ? 17.363 -21.115 -18.331 1 97.91 172 PRO B CA 1
ATOM 3620 C C . PRO B 1 172 ? 16.752 -19.749 -18.026 1 97.91 172 PRO B C 1
ATOM 3622 O O . PRO B 1 172 ? 17.457 -18.839 -17.581 1 97.91 172 PRO B O 1
ATOM 3625 N N . TRP B 1 173 ? 15.509 -19.666 -18.24 1 98.24 173 TRP B N 1
ATOM 3626 C CA . TRP B 1 173 ? 14.844 -18.402 -17.943 1 98.24 173 TRP B CA 1
ATOM 3627 C C . TRP B 1 173 ? 14.862 -18.116 -16.445 1 98.24 173 TRP B C 1
ATOM 3629 O O . TRP B 1 173 ? 15.104 -16.982 -16.026 1 98.24 173 TRP B O 1
ATOM 3639 N N . GLY B 1 174 ? 14.569 -19.142 -15.703 1 98.44 174 GLY B N 1
ATOM 3640 C CA . GLY B 1 174 ? 14.634 -18.985 -14.259 1 98.44 174 GLY B CA 1
ATOM 3641 C C . GLY B 1 174 ? 16.013 -18.59 -13.764 1 98.44 174 GLY B C 1
ATOM 3642 O O . GLY B 1 174 ? 16.138 -17.795 -12.83 1 98.44 174 GLY B O 1
ATOM 3643 N N . LEU B 1 175 ? 17.029 -19.117 -14.369 1 97.89 175 LEU B N 1
ATOM 3644 C CA . LEU B 1 175 ? 18.395 -18.73 -14.033 1 97.89 175 LEU B CA 1
ATOM 3645 C C . LEU B 1 175 ? 18.636 -17.257 -14.3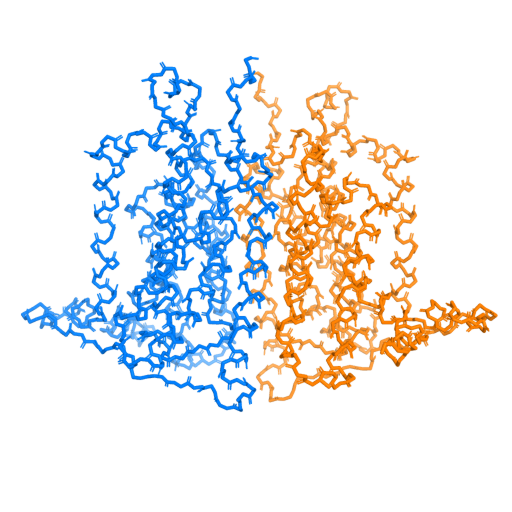47 1 97.89 175 LEU B C 1
ATOM 3647 O O . LEU B 1 175 ? 19.246 -16.54 -13.551 1 97.89 175 LEU B O 1
ATOM 3651 N N . SER B 1 176 ? 18.154 -16.872 -15.496 1 98.39 176 SER B N 1
ATOM 3652 C CA . SER B 1 176 ? 18.296 -15.471 -15.88 1 98.39 176 SER B CA 1
ATOM 3653 C C . SER B 1 176 ? 17.603 -14.55 -14.882 1 98.39 176 SER B C 1
ATOM 3655 O O . SER B 1 176 ? 18.134 -13.494 -14.531 1 98.39 176 SER B O 1
ATOM 3657 N N . VAL B 1 177 ? 16.418 -14.934 -14.434 1 98.53 177 VAL B N 1
ATOM 3658 C CA . VAL B 1 177 ? 15.644 -14.145 -13.481 1 98.53 177 VAL B CA 1
ATOM 3659 C C . VAL B 1 177 ? 16.422 -14.002 -12.175 1 98.53 177 VAL B C 1
ATOM 3661 O O . VAL B 1 177 ? 16.554 -12.898 -11.641 1 98.53 177 VAL B O 1
ATOM 3664 N N . ARG B 1 178 ? 16.98 -15.054 -11.712 1 97.91 178 ARG B N 1
ATOM 3665 C CA . ARG B 1 178 ? 17.721 -15.037 -10.455 1 97.91 178 ARG B CA 1
ATOM 3666 C C . ARG B 1 178 ? 19.017 -14.245 -10.595 1 97.91 178 ARG B C 1
ATOM 3668 O O . ARG B 1 178 ? 19.404 -13.512 -9.682 1 97.91 178 ARG B O 1
ATOM 3675 N N . MET B 1 179 ? 19.641 -14.288 -11.732 1 97.49 179 MET B N 1
ATOM 3676 C CA . MET B 1 179 ? 20.893 -13.572 -11.959 1 97.49 179 MET B CA 1
ATOM 3677 C C . MET B 1 179 ? 20.659 -12.066 -12.006 1 97.49 179 MET B C 1
ATOM 3679 O O . MET B 1 179 ? 21.402 -11.299 -11.392 1 97.49 179 MET B O 1
ATOM 3683 N N . VAL B 1 180 ? 19.628 -11.724 -12.703 1 97.55 180 VAL B N 1
ATOM 3684 C CA . VAL B 1 180 ? 19.364 -10.297 -12.859 1 97.55 180 VAL B CA 1
ATOM 3685 C C . VAL B 1 180 ? 18.936 -9.701 -11.52 1 97.55 180 VAL B C 1
ATOM 3687 O O . VAL B 1 180 ? 19.166 -8.518 -11.258 1 97.55 180 VAL B O 1
ATOM 3690 N N . GLY B 1 181 ? 18.27 -10.569 -10.736 1 96.65 181 GLY B N 1
ATOM 3691 C CA . GLY B 1 181 ? 17.871 -10.112 -9.414 1 96.65 181 GLY B CA 1
ATOM 3692 C C . GLY B 1 181 ? 19.032 -10.001 -8.445 1 96.65 181 GLY B C 1
ATOM 3693 O O . GLY B 1 181 ? 18.98 -9.221 -7.491 1 96.65 181 GLY B O 1
ATOM 3694 N N . GLU B 1 182 ? 20.14 -10.707 -8.683 1 95.9 182 GLU B N 1
ATOM 3695 C CA . GLU B 1 182 ? 21.28 -10.71 -7.772 1 95.9 182 GLU B CA 1
ATOM 3696 C C . GLU B 1 182 ? 22.367 -9.749 -8.245 1 95.9 182 GLU B C 1
ATOM 3698 O O . GLU B 1 182 ? 22.881 -8.95 -7.459 1 95.9 182 GLU B O 1
ATOM 3703 N N . ASN B 1 183 ? 22.744 -9.933 -9.516 1 96.14 183 ASN B N 1
ATOM 3704 C CA . ASN B 1 183 ? 23.8 -9.112 -10.099 1 96.14 183 ASN B CA 1
ATOM 3705 C C . ASN B 1 183 ? 23.51 -8.781 -11.56 1 96.14 183 ASN B C 1
ATOM 3707 O O . ASN B 1 183 ? 24.069 -9.404 -12.465 1 96.14 183 ASN B O 1
ATOM 3711 N N . PRO B 1 184 ? 22.788 -7.714 -11.738 1 96.29 184 PRO B N 1
ATOM 3712 C CA . PRO B 1 184 ? 22.407 -7.362 -13.108 1 96.29 184 PRO B CA 1
ATOM 3713 C C . PRO B 1 184 ? 23.612 -7.062 -13.996 1 96.29 184 PRO B C 1
ATOM 3715 O O . PRO B 1 184 ? 23.595 -7.37 -15.191 1 96.29 184 PRO B O 1
ATOM 3718 N N . ARG B 1 185 ? 24.619 -6.453 -13.461 1 95.07 185 ARG B N 1
ATOM 3719 C CA . ARG B 1 185 ? 25.806 -6.125 -14.244 1 95.07 185 ARG B CA 1
ATOM 3720 C C . ARG B 1 185 ? 26.499 -7.388 -14.743 1 95.07 185 ARG B C 1
ATOM 3722 O O . ARG B 1 185 ? 26.91 -7.461 -15.903 1 95.07 185 ARG B O 1
ATOM 3729 N N . ALA B 1 186 ? 26.636 -8.284 -13.842 1 95.11 186 ALA B N 1
ATOM 3730 C CA . ALA B 1 186 ? 27.235 -9.562 -14.22 1 95.11 186 ALA B CA 1
ATOM 3731 C C . ALA B 1 186 ? 26.377 -10.284 -15.255 1 95.11 186 ALA B C 1
ATOM 3733 O O . ALA B 1 186 ? 26.903 -10.906 -16.181 1 95.11 186 ALA B O 1
ATOM 3734 N N . ALA B 1 187 ? 25.096 -10.228 -15.103 1 96.09 187 ALA B N 1
ATOM 3735 C CA . ALA B 1 187 ? 24.178 -10.85 -16.055 1 96.09 187 ALA B CA 1
ATOM 3736 C C . ALA B 1 187 ? 24.323 -10.229 -17.441 1 96.09 187 ALA B C 1
ATOM 3738 O O . ALA B 1 187 ? 24.381 -10.943 -18.445 1 96.09 187 ALA B O 1
ATOM 3739 N N . ASP B 1 188 ? 24.364 -8.962 -17.486 1 95.37 188 ASP B N 1
ATOM 3740 C CA . ASP B 1 188 ? 24.512 -8.251 -18.752 1 95.37 188 ASP B CA 1
ATOM 3741 C C . ASP B 1 188 ? 25.82 -8.628 -19.444 1 95.37 188 ASP B C 1
ATOM 3743 O O . ASP B 1 188 ? 25.856 -8.801 -20.664 1 95.37 188 ASP B O 1
ATOM 3747 N N . SER B 1 189 ? 26.824 -8.717 -18.638 1 95.04 189 SER B N 1
ATOM 3748 C CA . SER B 1 189 ? 28.128 -9.094 -19.173 1 95.04 189 SER B CA 1
ATOM 3749 C C . SER B 1 189 ? 28.105 -10.51 -19.74 1 95.04 189 SER B C 1
ATOM 3751 O O . SER B 1 189 ? 28.866 -10.83 -20.655 1 95.04 189 SER B O 1
ATOM 3753 N N . ALA B 1 190 ? 27.246 -11.301 -19.233 1 95.99 190 ALA B N 1
ATOM 3754 C CA . ALA B 1 190 ? 27.147 -12.693 -19.662 1 95.99 190 ALA B CA 1
ATOM 3755 C C . ALA B 1 190 ? 26.174 -12.84 -20.828 1 95.99 190 ALA B C 1
ATOM 3757 O O . ALA B 1 190 ? 25.869 -13.956 -21.254 1 95.99 190 ALA B O 1
ATOM 3758 N N . GLY B 1 191 ? 25.577 -11.725 -21.282 1 95.17 191 GLY B N 1
ATOM 3759 C CA . GLY B 1 191 ? 24.749 -11.751 -22.477 1 95.17 191 GLY B CA 1
ATOM 3760 C C . GLY B 1 191 ? 23.264 -11.81 -22.173 1 95.17 191 GLY B C 1
ATOM 3761 O O . GLY B 1 191 ? 22.444 -11.947 -23.084 1 95.17 191 GLY B O 1
ATOM 3762 N N . VAL B 1 192 ? 22.923 -11.772 -20.969 1 96.72 192 VAL B N 1
ATOM 3763 C CA . VAL B 1 192 ? 21.517 -11.787 -20.58 1 96.72 192 VAL B CA 1
ATOM 3764 C C . VAL B 1 192 ? 20.965 -10.363 -20.586 1 96.72 192 VAL B C 1
ATOM 3766 O O . VAL B 1 192 ? 21.567 -9.455 -20.009 1 96.72 192 VAL B O 1
ATOM 3769 N N . SER B 1 193 ? 19.827 -10.205 -21.279 1 97.39 193 SER B N 1
ATOM 3770 C CA . SER B 1 193 ? 19.207 -8.884 -21.281 1 97.39 193 SER B CA 1
ATOM 3771 C C . SER B 1 193 ? 18.478 -8.613 -19.969 1 97.39 193 SER B C 1
ATOM 3773 O O . SER B 1 193 ? 17.399 -9.158 -19.728 1 97.39 193 SER B O 1
ATOM 3775 N N . VAL B 1 194 ? 19.012 -7.733 -19.25 1 97.64 194 VAL B N 1
ATOM 3776 C CA . VAL B 1 194 ? 18.457 -7.425 -17.936 1 97.64 194 VAL B CA 1
ATOM 3777 C C . VAL B 1 194 ? 17.061 -6.825 -18.093 1 97.64 194 VAL B C 1
ATOM 3779 O O . VAL B 1 194 ? 16.117 -7.251 -17.425 1 97.64 194 VAL B O 1
ATOM 3782 N N . ILE B 1 195 ? 16.859 -5.928 -19.024 1 97.38 195 ILE B N 1
ATOM 3783 C CA . ILE B 1 195 ? 15.603 -5.216 -19.234 1 97.38 195 ILE B CA 1
ATOM 3784 C C . ILE B 1 195 ? 14.522 -6.196 -19.682 1 97.38 195 ILE B C 1
ATOM 3786 O O . ILE B 1 195 ? 13.433 -6.235 -19.106 1 97.38 195 ILE B O 1
ATOM 3790 N N . ALA B 1 196 ? 14.846 -6.996 -20.577 1 98.19 196 ALA B N 1
ATOM 3791 C CA . ALA B 1 196 ? 13.866 -7.941 -21.107 1 98.19 196 ALA B CA 1
ATOM 3792 C C . ALA B 1 196 ? 13.451 -8.955 -20.045 1 98.19 196 ALA B C 1
ATOM 3794 O O . ALA B 1 196 ? 12.269 -9.286 -19.922 1 98.19 196 ALA B O 1
ATOM 3795 N N . THR B 1 197 ? 14.427 -9.453 -19.351 1 98.5 197 THR B N 1
ATOM 3796 C CA . THR B 1 197 ? 14.149 -10.459 -18.331 1 98.5 197 THR B CA 1
ATOM 3797 C C . THR B 1 197 ? 13.267 -9.882 -17.228 1 98.5 197 THR B C 1
ATOM 3799 O O . THR B 1 197 ? 12.306 -10.522 -16.796 1 98.5 197 THR B O 1
ATOM 3802 N N . ARG B 1 198 ? 13.547 -8.671 -16.782 1 98.6 198 ARG B N 1
ATOM 3803 C CA . ARG B 1 198 ? 12.74 -8.026 -15.751 1 98.6 198 ARG B CA 1
ATOM 3804 C C . ARG B 1 198 ? 11.323 -7.762 -16.249 1 98.6 198 ARG B C 1
ATOM 3806 O O . ARG B 1 198 ? 10.352 -7.991 -15.525 1 98.6 198 ARG B O 1
ATOM 3813 N N . PHE B 1 199 ? 11.248 -7.351 -17.513 1 98.57 199 PHE B N 1
ATOM 3814 C CA . PHE B 1 199 ? 9.931 -7.148 -18.104 1 98.57 199 PHE B CA 1
ATOM 3815 C C . PHE B 1 199 ? 9.121 -8.438 -18.077 1 98.57 199 PHE B C 1
ATOM 3817 O O . PHE B 1 199 ? 7.966 -8.443 -17.647 1 98.57 199 PHE B O 1
ATOM 3824 N N . GLN B 1 200 ? 9.714 -9.438 -18.53 1 98.78 200 GLN B N 1
ATOM 3825 C CA . GLN B 1 200 ? 9.021 -10.719 -18.62 1 98.78 200 GLN B CA 1
ATOM 3826 C C . GLN B 1 200 ? 8.573 -11.2 -17.243 1 98.78 200 GLN B C 1
ATOM 3828 O O . GLN B 1 200 ? 7.449 -11.681 -17.083 1 98.78 200 GLN B O 1
ATOM 3833 N N . ALA B 1 201 ? 9.448 -11.079 -16.261 1 98.81 201 ALA B N 1
ATOM 3834 C CA . ALA B 1 201 ? 9.13 -11.522 -14.906 1 98.81 2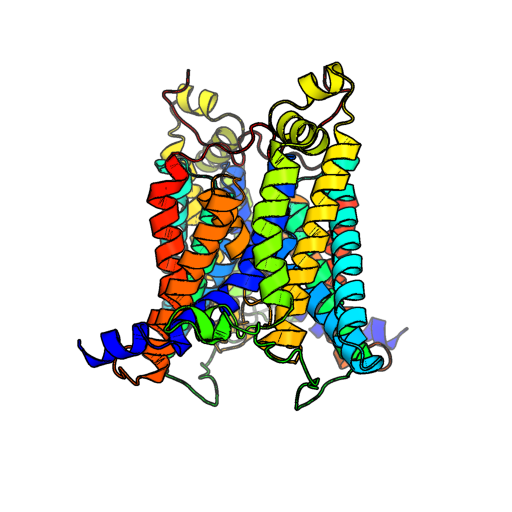01 ALA B CA 1
ATOM 3835 C C . ALA B 1 201 ? 7.973 -10.716 -14.323 1 98.81 201 ALA B C 1
ATOM 3837 O O . ALA B 1 201 ? 7.065 -11.279 -13.706 1 98.81 201 ALA B O 1
ATOM 3838 N N . VAL B 1 202 ? 7.964 -9.418 -14.558 1 98.79 202 VAL B N 1
ATOM 3839 C CA . VAL B 1 202 ? 6.935 -8.541 -14.009 1 98.79 202 VAL B CA 1
ATOM 3840 C C . VAL B 1 202 ? 5.61 -8.785 -14.728 1 98.79 202 VAL B C 1
ATOM 3842 O O . VAL B 1 202 ? 4.547 -8.773 -14.103 1 98.79 202 VAL B O 1
ATOM 3845 N N . ILE B 1 203 ? 5.656 -9.033 -16.008 1 98.88 203 ILE B N 1
ATOM 3846 C CA . ILE B 1 203 ? 4.461 -9.327 -16.791 1 98.88 203 ILE B CA 1
ATOM 3847 C C . ILE B 1 203 ? 3.85 -10.646 -16.324 1 98.88 203 ILE B C 1
ATOM 3849 O O . ILE B 1 203 ? 2.637 -10.738 -16.118 1 98.88 203 ILE B O 1
ATOM 3853 N N . LEU B 1 204 ? 4.719 -11.624 -16.162 1 98.84 204 LEU B N 1
ATOM 3854 C CA . LEU B 1 204 ? 4.245 -12.892 -15.619 1 98.84 204 LEU B CA 1
ATOM 3855 C C . LEU B 1 204 ? 3.618 -12.694 -14.243 1 98.84 204 LEU B C 1
ATOM 3857 O O . LEU B 1 204 ? 2.582 -13.289 -13.937 1 98.84 204 LEU B O 1
ATOM 3861 N N . GLY B 1 205 ? 4.289 -11.91 -13.436 1 98.77 205 GLY B N 1
ATOM 3862 C CA . GLY B 1 205 ? 3.731 -11.578 -12.135 1 98.77 205 GLY B CA 1
ATOM 3863 C C . GLY B 1 205 ? 2.338 -10.982 -12.217 1 98.77 205 GLY B C 1
ATOM 3864 O O . GLY B 1 205 ? 1.43 -11.413 -11.504 1 98.77 205 GLY B O 1
ATOM 3865 N N . GLY B 1 206 ? 2.193 -10.005 -13.104 1 98.82 206 GLY B N 1
ATOM 3866 C CA . GLY B 1 206 ? 0.888 -9.4 -13.314 1 98.82 206 GLY B CA 1
ATOM 3867 C C . GLY B 1 206 ? -0.169 -10.397 -13.752 1 98.82 206 GLY B C 1
ATOM 3868 O O . GLY B 1 206 ? -1.314 -10.334 -13.3 1 98.82 206 GLY B O 1
ATOM 3869 N N . ALA B 1 207 ? 0.207 -11.288 -14.615 1 98.88 207 ALA B N 1
ATOM 3870 C CA . ALA B 1 207 ? -0.717 -12.318 -15.085 1 98.88 207 ALA B CA 1
ATOM 3871 C C . ALA B 1 207 ? -1.207 -13.184 -13.928 1 98.88 207 ALA B C 1
ATOM 3873 O O . ALA B 1 207 ? -2.394 -13.508 -13.847 1 98.88 207 ALA B O 1
ATOM 3874 N N . LEU B 1 208 ? -0.32 -13.556 -13.075 1 98.87 208 LEU B N 1
ATOM 3875 C CA . LEU B 1 208 ? -0.683 -14.37 -11.92 1 98.87 208 LEU B CA 1
ATOM 3876 C C . LEU B 1 208 ? -1.555 -13.58 -10.95 1 98.87 208 LEU B C 1
ATOM 3878 O O . LEU B 1 208 ? -2.457 -14.139 -10.323 1 98.87 208 LEU B O 1
ATOM 3882 N N . MET B 1 209 ? -1.297 -12.285 -10.809 1 98.74 209 MET B N 1
ATOM 3883 C CA . MET B 1 209 ? -2.184 -11.42 -10.036 1 98.74 209 MET B CA 1
ATOM 3884 C C . MET B 1 209 ? -3.586 -11.404 -10.634 1 98.74 209 MET B C 1
ATOM 3886 O O . MET B 1 209 ? -4.575 -11.303 -9.906 1 98.74 209 MET B O 1
ATOM 3890 N N . GLY B 1 210 ? -3.597 -11.489 -11.956 1 98.84 210 GLY B N 1
ATOM 3891 C CA . GLY B 1 210 ? -4.877 -11.577 -12.641 1 98.84 210 GLY B CA 1
ATOM 3892 C C . GLY B 1 210 ? -5.671 -12.814 -12.266 1 98.84 210 GLY B C 1
ATOM 3893 O O . GLY B 1 210 ? -6.883 -12.739 -12.052 1 98.84 210 GLY B O 1
ATOM 3894 N N . LEU B 1 211 ? -5.01 -13.932 -12.151 1 98.77 211 LEU B N 1
ATOM 3895 C CA . LEU B 1 211 ? -5.663 -15.165 -11.724 1 98.77 211 LEU B CA 1
ATOM 3896 C C . LEU B 1 211 ? -6.209 -15.029 -10.307 1 98.77 211 LEU B C 1
ATOM 3898 O O . LEU B 1 211 ? -7.292 -15.534 -10.003 1 98.77 211 LEU B O 1
ATOM 3902 N N . ALA B 1 212 ? -5.418 -14.386 -9.449 1 98.74 212 ALA B N 1
ATOM 3903 C CA . ALA B 1 212 ? -5.873 -14.138 -8.083 1 98.74 212 ALA B CA 1
ATOM 3904 C C . ALA B 1 212 ? -7.171 -13.335 -8.075 1 98.74 212 ALA B C 1
ATOM 3906 O O . ALA B 1 212 ? -8.114 -13.674 -7.356 1 98.74 212 ALA B O 1
ATOM 3907 N N . GLY B 1 213 ? -7.218 -12.299 -8.885 1 98.59 213 GLY B N 1
ATOM 3908 C CA . GLY B 1 213 ? -8.425 -11.496 -8.998 1 98.59 213 GLY B CA 1
ATOM 3909 C C . GLY B 1 213 ? -9.611 -12.273 -9.536 1 98.59 213 GLY B C 1
ATOM 3910 O O . GLY B 1 213 ? -10.722 -12.159 -9.016 1 98.59 213 GLY B O 1
ATOM 3911 N N . ALA B 1 214 ? -9.339 -13.055 -10.536 1 98.65 214 ALA B N 1
ATOM 3912 C CA . ALA B 1 214 ? -10.392 -13.876 -11.129 1 98.65 214 ALA B CA 1
ATOM 3913 C C . ALA B 1 214 ? -10.983 -14.836 -10.101 1 98.65 214 ALA B C 1
ATOM 3915 O O . ALA B 1 214 ? -12.199 -15.032 -10.052 1 98.65 214 ALA B O 1
ATOM 3916 N N . PHE B 1 215 ? -10.169 -15.428 -9.312 1 98.46 215 PHE B N 1
ATOM 3917 C CA . PHE B 1 215 ? -10.641 -16.362 -8.296 1 98.46 215 PHE B CA 1
ATOM 3918 C C . PHE B 1 215 ? -11.601 -15.675 -7.333 1 98.46 215 PHE B C 1
ATOM 3920 O O . PHE B 1 215 ? -12.632 -16.242 -6.965 1 98.46 215 PHE B O 1
ATOM 3927 N N . LEU B 1 216 ? -11.304 -14.511 -6.918 1 97.64 216 LEU B N 1
ATOM 3928 C CA . LEU B 1 216 ? -12.096 -13.815 -5.91 1 97.64 216 LEU B CA 1
ATOM 3929 C C . LEU B 1 216 ? -13.505 -13.537 -6.423 1 97.64 216 LEU B C 1
ATOM 3931 O O . LEU B 1 216 ? -14.485 -13.75 -5.706 1 97.64 216 LEU B O 1
ATOM 3935 N N . THR B 1 217 ? -13.623 -13.165 -7.674 1 97.77 217 THR B N 1
ATOM 3936 C CA . THR B 1 217 ? -14.925 -12.687 -8.124 1 97.77 217 THR B CA 1
ATOM 3937 C C . THR B 1 217 ? -15.683 -13.792 -8.856 1 97.77 217 THR B C 1
ATOM 3939 O O . THR B 1 217 ? -16.904 -13.716 -9.011 1 97.77 217 THR B O 1
ATOM 3942 N N . MET B 1 218 ? -14.987 -14.856 -9.332 1 97.72 218 MET B N 1
ATOM 3943 C CA . MET B 1 218 ? -15.683 -15.831 -10.167 1 97.72 218 MET B CA 1
ATOM 3944 C C . MET B 1 218 ? -15.755 -17.188 -9.475 1 97.72 218 MET B C 1
ATOM 3946 O O . MET B 1 218 ? -16.389 -18.115 -9.981 1 97.72 218 MET B O 1
ATOM 3950 N N . ALA B 1 219 ? -15.084 -17.305 -8.345 1 95.32 219 ALA B N 1
ATOM 3951 C CA . ALA B 1 219 ? -15.132 -18.565 -7.607 1 95.32 219 ALA B CA 1
ATOM 3952 C C . ALA B 1 219 ? -15.532 -18.333 -6.152 1 95.32 219 ALA B C 1
ATOM 3954 O O . ALA B 1 219 ? -16.49 -18.935 -5.662 1 95.32 219 ALA B O 1
ATOM 3955 N N . GLN B 1 220 ? -14.981 -17.362 -5.581 1 93.31 220 GLN B N 1
ATOM 3956 C CA . GLN B 1 220 ? -15.176 -17.188 -4.146 1 93.31 220 GLN B CA 1
ATOM 3957 C C . GLN B 1 220 ? -16.446 -16.393 -3.856 1 93.31 220 GLN B C 1
ATOM 3959 O O . GLN B 1 220 ? -17.244 -16.778 -2.999 1 93.31 220 GLN B O 1
ATOM 3964 N N . PHE B 1 221 ? -16.658 -15.295 -4.558 1 93.06 221 PHE B N 1
ATOM 3965 C CA . PHE B 1 221 ? -17.747 -14.406 -4.172 1 93.06 221 PHE B CA 1
ATOM 3966 C C . PHE B 1 221 ? -18.816 -14.357 -5.257 1 93.06 221 PHE B C 1
ATOM 3968 O O . PHE B 1 221 ? -19.945 -13.93 -5.005 1 93.06 221 PHE B O 1
ATOM 3975 N N . ASN B 1 222 ? -18.495 -14.667 -6.47 1 94.76 222 ASN B N 1
ATOM 3976 C CA . ASN B 1 222 ? -19.385 -14.661 -7.626 1 94.76 222 ASN B CA 1
ATOM 3977 C C . ASN B 1 222 ? -19.915 -13.261 -7.919 1 94.76 222 ASN B C 1
ATOM 3979 O O . ASN B 1 222 ? -20.967 -13.108 -8.542 1 94.76 222 ASN B O 1
ATOM 3983 N N . ALA B 1 223 ? -19.259 -12.291 -7.386 1 95.59 223 ALA B N 1
ATOM 3984 C CA . ALA B 1 223 ? -19.604 -10.884 -7.572 1 95.59 223 ALA B CA 1
ATOM 3985 C C . ALA B 1 223 ? -18.379 -9.992 -7.4 1 95.59 223 ALA B C 1
ATOM 3987 O O . ALA B 1 223 ? -17.387 -10.399 -6.791 1 95.59 223 ALA B O 1
ATOM 3988 N N . PHE B 1 224 ? -18.495 -8.834 -7.985 1 95.4 224 PHE B N 1
ATOM 3989 C CA . PHE B 1 224 ? -17.453 -7.832 -7.797 1 95.4 224 PHE B CA 1
ATOM 3990 C C . PHE B 1 224 ? -17.923 -6.733 -6.852 1 95.4 224 PHE B C 1
ATOM 3992 O O . PHE B 1 224 ? -19.017 -6.19 -7.019 1 95.4 224 PHE B O 1
ATOM 3999 N N . THR B 1 225 ? -17.166 -6.537 -5.826 1 90.12 225 THR B N 1
ATOM 4000 C CA . THR B 1 225 ? -17.329 -5.385 -4.946 1 90.12 225 THR B CA 1
ATOM 4001 C C . THR B 1 225 ? -16.017 -4.618 -4.81 1 90.12 225 THR B C 1
ATOM 4003 O O . THR B 1 225 ? -14.941 -5.172 -5.045 1 90.12 225 THR B O 1
ATOM 4006 N N . PHE B 1 226 ? -16.008 -3.407 -4.498 1 82.14 226 PHE B N 1
ATOM 4007 C CA . PHE B 1 226 ? -14.823 -2.561 -4.439 1 82.14 226 PHE B CA 1
ATOM 4008 C C . PHE B 1 226 ? -13.883 -3.023 -3.332 1 82.14 226 PHE B C 1
ATOM 4010 O O . PHE B 1 226 ? -12.675 -2.783 -3.396 1 82.14 226 PHE B O 1
ATOM 4017 N N . GLY B 1 227 ? -14.304 -3.71 -2.403 1 82.01 227 GLY B N 1
ATOM 4018 C CA . GLY B 1 227 ? -13.472 -4.208 -1.319 1 82.01 227 GLY B CA 1
ATOM 4019 C C . GLY B 1 227 ? -13.092 -5.668 -1.48 1 82.01 227 GLY B C 1
ATOM 4020 O O . GLY B 1 227 ? -12.574 -6.287 -0.548 1 82.01 227 GLY B O 1
ATOM 4021 N N . VAL B 1 228 ? -13.215 -6.165 -2.663 1 90.9 228 VAL B N 1
ATOM 4022 C CA . VAL B 1 228 ? -13.141 -7.608 -2.861 1 90.9 228 VAL B CA 1
ATOM 4023 C C . VAL B 1 228 ? -11.723 -8.098 -2.575 1 90.9 228 VAL B C 1
ATOM 4025 O O . VAL B 1 228 ? -11.531 -9.216 -2.092 1 90.9 228 VAL B O 1
ATOM 4028 N N . VAL B 1 229 ? -10.667 -7.334 -2.889 1 92.62 229 VAL B N 1
ATOM 4029 C CA . VAL B 1 229 ? -9.291 -7.76 -2.654 1 92.62 229 VAL B CA 1
ATOM 4030 C C . VAL B 1 229 ? -8.943 -7.594 -1.176 1 92.62 229 VAL B C 1
ATOM 4032 O O . VAL B 1 229 ? -8.213 -8.41 -0.608 1 92.62 229 VAL B O 1
ATOM 4035 N N . SER B 1 230 ? -9.365 -6.559 -0.606 1 85.27 230 SER B N 1
ATOM 4036 C CA . SER B 1 230 ? -9.369 -6.319 0.833 1 85.27 230 SER B CA 1
ATOM 4037 C C . SER B 1 230 ? -7.973 -6.486 1.426 1 85.27 230 SER B C 1
ATOM 4039 O O . SER B 1 230 ? -7.802 -7.161 2.443 1 85.27 230 SER B O 1
ATOM 4041 N N . GLY B 1 231 ? -6.877 -6.014 0.755 1 85.51 231 GLY B N 1
ATOM 4042 C CA . GLY B 1 231 ? -5.537 -5.986 1.32 1 85.51 231 GLY B CA 1
ATOM 4043 C C . GLY B 1 231 ? -4.738 -7.241 1.025 1 85.51 231 GLY B C 1
ATOM 4044 O O . GLY B 1 231 ? -3.551 -7.318 1.347 1 85.51 231 GLY B O 1
ATOM 4045 N N . ARG B 1 232 ? -5.288 -8.189 0.423 1 91.02 232 ARG B N 1
ATOM 4046 C CA . ARG B 1 232 ? -4.612 -9.449 0.131 1 91.02 232 ARG B CA 1
ATOM 4047 C C . ARG B 1 232 ? -3.366 -9.218 -0.717 1 91.02 232 ARG B C 1
ATOM 4049 O O . ARG B 1 232 ? -2.375 -9.939 -0.583 1 91.02 232 ARG B O 1
ATOM 4056 N N . GLY B 1 233 ? -3.426 -8.257 -1.586 1 93.28 233 GLY B N 1
ATOM 4057 C CA . GLY B 1 233 ? -2.231 -7.921 -2.343 1 93.28 233 GLY B CA 1
ATOM 4058 C C . GLY B 1 233 ? -1.064 -7.509 -1.465 1 93.28 233 GLY B C 1
ATOM 4059 O O . GLY B 1 233 ? 0.071 -7.934 -1.692 1 93.28 233 GLY B O 1
ATOM 4060 N N . TRP B 1 234 ? -1.32 -6.731 -0.491 1 89.1 234 TRP B N 1
ATOM 4061 C CA . TRP B 1 234 ? -0.299 -6.304 0.461 1 89.1 234 TRP B CA 1
ATOM 4062 C C . TRP B 1 234 ? 0.238 -7.491 1.253 1 89.1 234 TRP B C 1
ATOM 4064 O O . TRP B 1 234 ? 1.444 -7.596 1.485 1 89.1 234 TRP B O 1
ATOM 4074 N N . VAL B 1 235 ? -0.685 -8.308 1.606 1 88.34 235 VAL B N 1
ATOM 4075 C CA . VAL B 1 235 ? -0.301 -9.498 2.357 1 88.34 235 VAL B CA 1
ATOM 4076 C C . VAL B 1 235 ? 0.655 -10.349 1.524 1 88.34 235 VAL B C 1
ATOM 4078 O O . VAL B 1 235 ? 1.614 -10.916 2.053 1 88.34 235 VAL B O 1
ATOM 4081 N N . ALA B 1 236 ? 0.364 -10.411 0.299 1 93.93 236 ALA B N 1
ATOM 4082 C CA . ALA B 1 236 ? 1.183 -11.224 -0.597 1 93.93 236 ALA B CA 1
ATOM 4083 C C . ALA B 1 236 ? 2.634 -10.753 -0.592 1 93.93 236 ALA B C 1
ATOM 4085 O O . ALA B 1 236 ? 3.557 -11.563 -0.71 1 93.93 236 ALA B O 1
ATOM 4086 N N . ILE B 1 237 ? 2.878 -9.52 -0.511 1 91.46 237 ILE B N 1
ATOM 4087 C CA . ILE B 1 237 ? 4.234 -8.985 -0.464 1 91.46 237 ILE B CA 1
ATOM 4088 C C . ILE B 1 237 ? 4.959 -9.522 0.768 1 91.46 237 ILE B C 1
ATOM 4090 O O . ILE B 1 237 ? 6.111 -9.953 0.679 1 91.46 237 ILE B O 1
ATOM 4094 N N . ALA B 1 238 ? 4.26 -9.513 1.851 1 86.33 238 ALA B N 1
ATOM 4095 C CA . ALA B 1 238 ? 4.84 -10.039 3.084 1 86.33 238 ALA B CA 1
ATOM 4096 C C . ALA B 1 238 ? 5.119 -11.534 2.965 1 86.33 238 ALA B C 1
ATOM 4098 O O . ALA B 1 238 ? 6.133 -12.025 3.468 1 86.33 238 ALA B O 1
ATOM 4099 N N . LEU B 1 239 ? 4.232 -12.202 2.324 1 90.9 239 LEU B N 1
ATOM 4100 C CA . LEU B 1 239 ? 4.361 -13.651 2.215 1 90.9 239 LEU B CA 1
ATOM 4101 C C . LEU B 1 239 ? 5.557 -14.026 1.346 1 90.9 239 LEU B C 1
ATOM 4103 O O . LEU B 1 239 ? 6.204 -15.049 1.581 1 90.9 239 LEU B O 1
ATOM 4107 N N . VAL B 1 240 ? 5.846 -13.202 0.336 1 93.05 240 VAL B N 1
ATOM 4108 C CA . VAL B 1 240 ? 7.032 -13.44 -0.481 1 93.05 240 VAL B CA 1
ATOM 4109 C C . VAL B 1 240 ? 8.281 -13.394 0.395 1 93.05 240 VAL B C 1
ATOM 4111 O O . VAL B 1 240 ? 9.173 -14.236 0.261 1 93.05 240 VAL B O 1
ATOM 4114 N N . VAL B 1 241 ? 8.311 -12.432 1.24 1 87.41 241 VAL B N 1
ATOM 4115 C CA . VAL B 1 241 ? 9.465 -12.248 2.113 1 87.41 241 VAL B CA 1
ATOM 4116 C C . VAL B 1 241 ? 9.548 -13.401 3.111 1 87.41 241 VAL B C 1
ATOM 4118 O O . VAL B 1 241 ? 10.625 -13.957 3.339 1 87.41 241 VAL B O 1
ATOM 4121 N N . PHE B 1 242 ? 8.423 -13.738 3.567 1 85.22 242 PHE B N 1
ATOM 4122 C CA . PHE B 1 242 ? 8.381 -14.856 4.501 1 85.22 242 PHE B CA 1
ATOM 4123 C C . PHE B 1 242 ? 8.809 -16.149 3.818 1 85.22 242 PHE B C 1
ATOM 4125 O O . PHE B 1 242 ? 9.418 -17.018 4.446 1 85.22 242 PHE B O 1
ATOM 4132 N N . GLY B 1 243 ? 8.406 -16.281 2.652 1 90 243 GLY B N 1
ATOM 4133 C CA . GLY B 1 243 ? 8.738 -17.47 1.883 1 90 243 GLY B CA 1
ATOM 4134 C C . GLY B 1 243 ? 10.142 -17.436 1.309 1 90 243 GLY B C 1
ATOM 4135 O O . GLY B 1 243 ? 10.564 -18.375 0.631 1 90 243 GLY B O 1
ATOM 4136 N N . ARG B 1 244 ? 10.863 -16.316 1.518 1 91.1 244 ARG B N 1
ATOM 4137 C CA . ARG B 1 244 ? 12.249 -16.157 1.09 1 91.1 244 ARG B CA 1
ATOM 4138 C C . ARG B 1 244 ? 12.375 -16.3 -0.423 1 91.1 244 ARG B C 1
ATOM 4140 O O . ARG B 1 244 ? 13.309 -16.936 -0.916 1 91.1 244 ARG B O 1
ATOM 4147 N N . TRP B 1 245 ? 11.402 -15.889 -1.112 1 95.08 245 TRP B N 1
ATOM 4148 C CA . TRP B 1 245 ? 11.385 -15.839 -2.57 1 95.08 245 TRP B CA 1
ATOM 4149 C C . TRP B 1 245 ? 11.487 -17.24 -3.164 1 95.08 245 TRP B C 1
ATOM 4151 O O . TRP B 1 245 ? 12.047 -17.422 -4.248 1 95.08 245 TRP B O 1
ATOM 4161 N N . ASP B 1 246 ? 11.039 -18.209 -2.379 1 96.71 246 ASP B N 1
ATOM 4162 C CA . ASP B 1 246 ? 10.937 -19.595 -2.827 1 96.71 246 ASP B CA 1
ATOM 4163 C C . ASP B 1 246 ? 9.479 -19.993 -3.05 1 96.71 246 ASP B C 1
ATOM 4165 O O . ASP B 1 246 ? 8.622 -19.728 -2.205 1 96.71 246 ASP B O 1
ATOM 4169 N N . PRO B 1 247 ? 9.241 -20.598 -4.212 1 98.03 247 PRO B N 1
ATOM 4170 C CA . PRO B 1 247 ? 7.846 -20.908 -4.535 1 98.03 247 PRO B CA 1
ATOM 4171 C C . PRO B 1 247 ? 7.186 -21.811 -3.495 1 98.03 247 PRO B C 1
ATOM 4173 O O . PRO B 1 247 ? 6.037 -21.58 -3.112 1 98.03 247 PRO B O 1
ATOM 4176 N N . TRP B 1 248 ? 7.881 -22.786 -3.004 1 97.2 248 TRP B N 1
ATOM 4177 C CA . TRP B 1 248 ? 7.321 -23.72 -2.032 1 97.2 248 TRP B CA 1
ATOM 4178 C C . TRP B 1 248 ? 7.077 -23.032 -0.693 1 97.2 248 TRP B C 1
ATOM 4180 O O . TRP B 1 248 ? 6.012 -23.191 -0.092 1 97.2 248 TRP B O 1
ATOM 4190 N N . ARG B 1 249 ? 7.99 -22.331 -0.267 1 93.27 249 ARG B N 1
ATOM 4191 C CA . ARG B 1 249 ? 7.873 -21.63 1.008 1 93.27 249 ARG B CA 1
ATOM 4192 C C . ARG B 1 249 ? 6.821 -20.528 0.932 1 93.27 249 ARG B C 1
ATOM 4194 O O . ARG B 1 249 ? 6.122 -20.262 1.912 1 93.27 249 ARG B O 1
ATOM 4201 N N . SER B 1 250 ? 6.805 -19.907 -0.213 1 94.42 250 SER B N 1
ATOM 4202 C CA . SER B 1 250 ? 5.778 -18.891 -0.416 1 94.42 250 SER B CA 1
ATOM 4203 C C . SER B 1 250 ? 4.38 -19.495 -0.341 1 94.42 250 SER B C 1
ATOM 4205 O O . SER B 1 250 ? 3.475 -18.906 0.254 1 94.42 250 SER B O 1
ATOM 4207 N N . ALA B 1 251 ? 4.241 -20.617 -0.96 1 95.72 251 ALA B N 1
ATOM 4208 C CA . ALA B 1 251 ? 2.965 -21.322 -0.881 1 95.72 251 ALA B CA 1
ATOM 4209 C C . ALA B 1 251 ? 2.655 -21.736 0.555 1 95.72 251 ALA B C 1
ATOM 4211 O O . ALA B 1 251 ? 1.502 -21.676 0.99 1 95.72 251 ALA B O 1
ATOM 4212 N N . GLY B 1 252 ? 3.645 -22.206 1.269 1 92.92 252 GLY B N 1
ATOM 4213 C CA . GLY B 1 252 ? 3.478 -22.525 2.678 1 92.92 252 GLY B CA 1
ATOM 4214 C C . GLY B 1 252 ? 3.05 -21.334 3.514 1 92.92 252 GLY B C 1
ATOM 4215 O O . GLY B 1 252 ? 2.197 -21.462 4.395 1 92.92 252 GLY B O 1
ATOM 4216 N N . ALA B 1 253 ? 3.685 -20.23 3.214 1 90.22 253 ALA B N 1
ATOM 4217 C CA . ALA B 1 253 ? 3.321 -19.002 3.916 1 90.22 253 ALA B CA 1
ATOM 4218 C C . ALA B 1 253 ? 1.869 -18.622 3.638 1 90.22 253 ALA B C 1
ATOM 4220 O O . ALA B 1 253 ? 1.15 -18.191 4.543 1 90.22 253 ALA B O 1
ATOM 4221 N N . ALA B 1 254 ? 1.47 -18.746 2.424 1 93.61 254 ALA B N 1
ATOM 4222 C CA . ALA B 1 254 ? 0.086 -18.466 2.053 1 93.61 254 ALA B CA 1
ATOM 4223 C C . ALA B 1 254 ? -0.878 -19.387 2.796 1 93.61 254 ALA B C 1
ATOM 4225 O O . ALA B 1 254 ? -1.932 -18.947 3.261 1 93.61 254 ALA B O 1
ATOM 4226 N N . LEU B 1 255 ? -0.53 -20.633 2.907 1 91.73 255 LEU B N 1
ATOM 4227 C CA . LEU B 1 255 ? -1.357 -21.605 3.615 1 91.73 255 LEU B CA 1
ATOM 4228 C C . LEU B 1 255 ? -1.449 -21.263 5.098 1 91.73 255 LEU B C 1
ATOM 4230 O O . LEU B 1 255 ? -2.511 -21.408 5.708 1 91.73 255 LEU B O 1
ATOM 4234 N N . LEU B 1 256 ? -0.366 -20.894 5.612 1 86.63 256 LEU B N 1
ATOM 4235 C CA . LEU B 1 256 ? -0.353 -20.519 7.022 1 86.63 256 LEU B CA 1
ATOM 4236 C C . LEU B 1 256 ? -1.264 -19.323 7.275 1 86.63 256 LEU B C 1
ATOM 4238 O O . LEU B 1 256 ? -2.023 -19.31 8.246 1 86.63 256 LEU B O 1
ATOM 4242 N N . PHE B 1 257 ? -1.083 -18.363 6.461 1 88.05 257 PHE B N 1
ATOM 4243 C CA . PHE B 1 257 ? -1.945 -17.195 6.598 1 88.05 257 PHE B CA 1
ATOM 4244 C C . PHE B 1 257 ? -3.412 -17.585 6.459 1 88.05 257 PHE B C 1
ATOM 4246 O O . PHE B 1 257 ? -4.26 -17.114 7.22 1 88.05 257 PHE B O 1
ATOM 4253 N N . ALA B 1 258 ? -3.676 -18.382 5.476 1 89.85 258 ALA B N 1
ATOM 4254 C CA . ALA B 1 258 ? -5.043 -18.838 5.241 1 89.85 258 ALA B CA 1
ATOM 4255 C C . ALA B 1 258 ? -5.572 -19.625 6.437 1 89.85 258 ALA B C 1
ATOM 4257 O O . ALA B 1 258 ? -6.763 -19.56 6.752 1 89.85 258 ALA B O 1
ATOM 4258 N N . PHE B 1 259 ? -4.751 -20.368 7.034 1 86.34 259 PHE B N 1
ATOM 4259 C CA . PHE B 1 259 ? -5.127 -21.118 8.226 1 86.34 259 PHE B CA 1
ATOM 4260 C C . PHE B 1 259 ? -5.588 -20.178 9.334 1 86.34 259 PHE B C 1
ATOM 4262 O O . PHE B 1 259 ? -6.632 -20.401 9.95 1 86.34 259 PHE B O 1
ATOM 4269 N N . VAL B 1 260 ? -4.858 -19.175 9.501 1 81.1 260 VAL B N 1
ATOM 4270 C CA . VAL B 1 260 ? -5.191 -18.217 10.549 1 81.1 260 VAL B CA 1
ATOM 4271 C C . VAL B 1 260 ? -6.489 -17.495 10.196 1 81.1 260 VAL B C 1
ATOM 4273 O O . VAL B 1 260 ? -7.341 -17.276 11.061 1 81.1 260 VAL B O 1
ATOM 4276 N N . ASP B 1 261 ? -6.585 -17.171 8.957 1 82.24 261 ASP B N 1
ATOM 4277 C CA . ASP B 1 261 ? -7.787 -16.497 8.477 1 82.24 261 ASP B CA 1
ATOM 4278 C C . ASP B 1 261 ? -9.015 -17.392 8.628 1 82.24 261 ASP B C 1
ATOM 4280 O O . ASP B 1 261 ? -10.073 -16.934 9.064 1 82.24 261 ASP B O 1
ATOM 4284 N N . ALA B 1 262 ? -8.893 -18.654 8.239 1 82.6 262 ALA B N 1
ATOM 4285 C CA . ALA B 1 262 ? -9.993 -19.608 8.36 1 82.6 262 ALA B CA 1
ATOM 4286 C C . ALA B 1 262 ? -10.375 -19.821 9.822 1 82.6 262 ALA B C 1
ATOM 4288 O O . ALA B 1 262 ? -11.556 -19.974 10.146 1 82.6 262 ALA B O 1
ATOM 4289 N N . LEU B 1 263 ? -9.378 -19.893 10.606 1 76.25 263 LEU B N 1
ATOM 4290 C CA . LEU B 1 263 ? -9.619 -20.065 12.034 1 76.25 263 LEU B CA 1
ATOM 4291 C C . LEU B 1 263 ? -10.424 -18.897 12.594 1 76.25 263 LEU B C 1
ATOM 4293 O O . LEU B 1 263 ? -11.325 -19.094 13.413 1 76.25 263 LEU B O 1
ATOM 4297 N N . GLN B 1 264 ? -10.089 -17.771 12.114 1 72.75 264 GLN B N 1
ATOM 4298 C CA . GLN B 1 264 ? -10.81 -16.575 12.536 1 72.75 264 GLN B CA 1
ATOM 4299 C C . GLN B 1 264 ? -12.279 -16.646 12.128 1 72.75 264 GLN B C 1
ATOM 4301 O O . GLN B 1 264 ? -13.164 -16.308 12.916 1 72.75 264 GLN B O 1
ATOM 4306 N N . LEU B 1 265 ? -12.551 -17.048 10.992 1 70.77 265 LEU B N 1
ATOM 4307 C CA . LEU B 1 265 ? -13.912 -17.14 10.475 1 70.77 265 LEU B CA 1
ATOM 4308 C C . LEU B 1 265 ? -14.718 -18.177 11.25 1 70.77 265 LEU B C 1
ATOM 4310 O O . LEU B 1 265 ? -15.903 -17.971 11.522 1 70.77 265 LEU B O 1
ATOM 4314 N N . ARG B 1 266 ? -14.091 -19.201 11.534 1 71.37 266 ARG B N 1
ATOM 4315 C CA . ARG B 1 266 ? -14.771 -20.263 12.268 1 71.37 266 ARG B CA 1
ATOM 4316 C C . ARG B 1 266 ? -15.079 -19.83 13.698 1 71.37 266 ARG B C 1
ATOM 4318 O O . ARG B 1 266 ? -16.128 -20.176 14.244 1 71.37 266 ARG B O 1
ATOM 4325 N N . MET B 1 267 ? -14.081 -19.299 14.196 1 68.8 267 MET B N 1
ATOM 4326 C CA . MET B 1 267 ? -14.296 -18.818 15.558 1 68.8 267 MET B CA 1
ATOM 4327 C C . MET B 1 267 ? -15.437 -17.807 15.605 1 68.8 267 MET B C 1
ATOM 4329 O O . MET B 1 267 ? -16.203 -17.772 16.569 1 68.8 267 MET B O 1
ATOM 4333 N N . GLN B 1 268 ? -15.591 -17.122 14.544 1 63.7 268 GLN B N 1
ATOM 4334 C CA . GLN B 1 268 ? -16.694 -16.174 14.432 1 63.7 268 GLN B CA 1
ATOM 4335 C C . GLN B 1 268 ? -18.03 -16.898 14.292 1 63.7 268 GLN B C 1
ATOM 4337 O O . GLN B 1 268 ? -19.034 -16.479 14.872 1 63.7 268 GLN B O 1
ATOM 4342 N N . ALA B 1 269 ? -18.021 -17.916 13.564 1 61.17 269 ALA B N 1
ATOM 4343 C CA . ALA B 1 269 ? -19.249 -18.662 13.303 1 61.17 269 ALA B CA 1
ATOM 4344 C C . ALA B 1 269 ? -19.676 -19.462 14.531 1 61.17 269 ALA B C 1
ATOM 4346 O O . ALA B 1 269 ? -20.864 -19.732 14.721 1 61.17 269 ALA B O 1
ATOM 4347 N N . SER B 1 270 ? -18.755 -20.039 15.207 1 58.63 270 SER B N 1
ATOM 4348 C CA . SER B 1 270 ? -19.095 -20.901 16.334 1 58.63 270 SER B CA 1
ATOM 4349 C C . SER B 1 270 ? -19.581 -20.084 17.527 1 58.63 270 SER B C 1
ATOM 4351 O O . SER B 1 270 ? -19.986 -20.646 18.547 1 58.63 270 SER B O 1
ATOM 4353 N N . GLY B 1 271 ? -19.835 -18.896 17.38 1 51.14 271 GLY B N 1
ATOM 4354 C CA . GLY B 1 271 ? -20.396 -18.18 18.514 1 51.14 271 GLY B CA 1
ATOM 4355 C C . GLY B 1 271 ? -19.403 -17.978 19.644 1 51.14 271 GLY B C 1
ATOM 4356 O O . GLY B 1 271 ? -19.796 -17.739 20.787 1 51.14 271 GLY B O 1
ATOM 4357 N N . LEU B 1 272 ? -18.392 -18.668 19.551 1 48.93 272 LEU B N 1
ATOM 4358 C CA . LEU B 1 272 ? -17.545 -18.397 20.707 1 48.93 272 LEU B CA 1
ATOM 4359 C C . LEU B 1 272 ? -17.511 -16.904 21.018 1 48.93 272 LEU B C 1
ATOM 4361 O O . LEU B 1 272 ? -16.858 -16.133 20.312 1 48.93 272 LEU B O 1
ATOM 4365 N N . GLY B 1 273 ? -18.603 -16.41 21.208 1 45.23 273 GLY B N 1
ATOM 4366 C CA . GLY B 1 273 ? -19.41 -15.22 21.427 1 45.23 273 GLY B CA 1
ATOM 4367 C C . GLY B 1 273 ? -18.637 -14.086 22.074 1 45.23 273 GLY B C 1
ATOM 4368 O O . GLY B 1 273 ? -19.11 -12.948 22.112 1 45.23 273 GLY B O 1
ATOM 4369 N N . HIS B 1 274 ? -17.842 -14.492 22.973 1 50.38 274 HIS B N 1
ATOM 4370 C CA . HIS B 1 274 ? -17.509 -13.337 23.8 1 50.38 274 HIS B CA 1
ATOM 4371 C C . HIS B 1 274 ? -16.359 -12.539 23.195 1 50.38 274 HIS B C 1
ATOM 4373 O O . HIS B 1 274 ? -16.02 -11.46 23.687 1 50.38 274 HIS B O 1
ATOM 4379 N N . ILE B 1 275 ? -15.702 -13.241 22.343 1 53.05 275 ILE B N 1
ATOM 4380 C CA . ILE B 1 275 ? -14.588 -12.441 21.846 1 53.05 275 ILE B CA 1
ATOM 4381 C C . ILE B 1 275 ? -15.019 -11.679 20.594 1 53.05 275 ILE B C 1
ATOM 4383 O O . ILE B 1 275 ? -15.501 -12.278 19.63 1 53.05 275 ILE B O 1
ATOM 4387 N N . PRO B 1 276 ? -15.008 -10.445 20.684 1 51.74 276 PRO B N 1
ATOM 4388 C CA . PRO B 1 276 ? -15.444 -9.587 19.58 1 51.74 276 PRO B CA 1
ATOM 4389 C C . PRO B 1 276 ? -14.798 -9.964 18.249 1 51.74 276 PRO B C 1
ATOM 4391 O O . PRO B 1 276 ? -13.643 -10.397 18.22 1 51.74 276 PRO B O 1
ATOM 4394 N N . TYR B 1 277 ? -15.53 -10.279 17.169 1 52.91 277 TYR B N 1
ATOM 4395 C CA . TYR B 1 277 ? -15.219 -10.551 15.77 1 52.91 277 TYR B CA 1
ATOM 4396 C C . TYR B 1 277 ? -13.94 -9.839 15.348 1 52.91 277 TYR B C 1
ATOM 4398 O O . TYR B 1 277 ? -13.114 -10.407 14.629 1 52.91 277 TYR B O 1
ATOM 4406 N N . GLU B 1 278 ? -13.789 -8.781 15.919 1 50.57 278 GLU B N 1
ATOM 4407 C CA . GLU B 1 278 ? -12.762 -7.849 15.463 1 50.57 278 GLU B CA 1
ATOM 4408 C C . GLU B 1 278 ? -11.375 -8.289 15.922 1 50.57 278 GLU B C 1
ATOM 4410 O O . GLU B 1 278 ? -10.379 -8.028 15.243 1 50.57 278 GLU B O 1
ATOM 4415 N N . ALA B 1 279 ? -11.381 -8.992 17.035 1 57.53 279 ALA B N 1
ATOM 4416 C CA . ALA B 1 279 ? -10.088 -9.496 17.492 1 57.53 279 ALA B CA 1
ATOM 4417 C C . ALA B 1 279 ? -9.518 -10.514 16.509 1 57.53 279 ALA B C 1
ATOM 4419 O O . ALA B 1 279 ? -8.311 -10.535 16.257 1 57.53 279 ALA B O 1
ATOM 4420 N N . PHE B 1 280 ? -10.407 -11.126 15.94 1 58.29 280 PHE B N 1
ATOM 4421 C CA . PHE B 1 280 ? -9.979 -12.198 15.05 1 58.29 280 PHE B CA 1
ATOM 4422 C C . PHE B 1 280 ? -9.505 -11.637 13.715 1 58.29 280 PHE B C 1
ATOM 4424 O O . PHE B 1 280 ? -8.616 -12.205 13.078 1 58.29 280 PHE B O 1
ATOM 4431 N N . LEU B 1 281 ? -10.05 -10.534 13.36 1 56.45 281 LEU B N 1
ATOM 4432 C CA . LEU B 1 281 ? -9.63 -9.912 12.109 1 56.45 281 LEU B CA 1
ATOM 4433 C C . LEU B 1 281 ? -8.179 -9.451 12.191 1 56.45 281 LEU B C 1
ATOM 4435 O O . LEU B 1 281 ? -7.492 -9.362 11.171 1 56.45 281 LEU B O 1
ATOM 4439 N N . MET B 1 282 ? -7.764 -9.355 13.499 1 61.57 282 MET B N 1
ATOM 4440 C CA . MET B 1 282 ? -6.417 -8.827 13.7 1 61.57 282 MET B CA 1
ATOM 4441 C C . MET B 1 282 ? -5.384 -9.949 13.681 1 61.57 282 MET B C 1
ATOM 4443 O O . MET B 1 282 ? -4.201 -9.705 13.437 1 61.57 282 MET B O 1
ATOM 4447 N N . LEU B 1 283 ? -5.859 -11.157 13.89 1 67.16 283 LEU B N 1
ATOM 4448 C CA . LEU B 1 283 ? -4.926 -12.254 14.125 1 67.16 283 LEU B CA 1
ATOM 4449 C C . LEU B 1 283 ? -4.003 -12.448 12.927 1 67.16 283 LEU B C 1
ATOM 4451 O O . LEU B 1 283 ? -2.785 -12.554 13.086 1 67.16 283 LEU B O 1
ATOM 4455 N N . PRO B 1 284 ? -4.615 -12.434 11.737 1 64 284 PRO B N 1
ATOM 4456 C CA . PRO B 1 284 ? -3.705 -12.594 10.6 1 64 284 PRO B CA 1
ATOM 4457 C C . PRO B 1 284 ? -2.656 -11.487 10.525 1 64 284 PRO B C 1
ATOM 4459 O O . PRO B 1 284 ? -1.501 -11.749 10.179 1 64 284 PRO B O 1
ATOM 4462 N N . PHE B 1 285 ? -3.044 -10.396 10.983 1 64.25 285 PHE B N 1
ATOM 4463 C CA . PHE B 1 285 ? -2.142 -9.254 10.882 1 64.25 285 PHE B CA 1
ATOM 4464 C C . PHE B 1 285 ? -1.098 -9.29 11.992 1 64.25 285 PHE B C 1
ATOM 4466 O O . PHE B 1 285 ? 0.067 -8.955 11.766 1 64.25 285 PHE B O 1
ATOM 4473 N N . ILE B 1 286 ? -1.54 -9.707 13.188 1 68.78 286 ILE B N 1
ATOM 4474 C CA . ILE B 1 286 ? -0.604 -9.885 14.292 1 68.78 286 ILE B CA 1
ATOM 4475 C C . ILE B 1 286 ? 0.417 -10.962 13.934 1 68.78 286 ILE B C 1
ATOM 4477 O O . ILE B 1 286 ? 1.619 -10.783 14.148 1 68.78 286 ILE B O 1
ATOM 4481 N N . PHE B 1 287 ? -0.063 -12.035 13.4 1 67.79 287 PHE B N 1
ATOM 4482 C CA . PHE B 1 287 ? 0.822 -13.124 13.006 1 67.79 287 PHE B CA 1
ATOM 4483 C C . PHE B 1 287 ? 1.829 -12.654 11.963 1 67.79 287 PHE B C 1
ATOM 4485 O O . PHE B 1 287 ? 3.005 -13.02 12.018 1 67.79 287 PHE B O 1
ATOM 4492 N N . THR B 1 288 ? 1.307 -11.87 11.038 1 63.13 288 THR B N 1
ATOM 4493 C CA . THR B 1 288 ? 2.201 -11.365 10.002 1 63.13 288 THR B CA 1
ATOM 4494 C C . THR B 1 288 ? 3.313 -10.517 10.614 1 63.13 288 THR B C 1
ATOM 4496 O O . THR B 1 288 ? 4.482 -10.662 10.252 1 63.13 288 THR B O 1
ATOM 4499 N N . ILE B 1 289 ? 3.031 -9.74 11.61 1 63.94 289 ILE B N 1
ATOM 4500 C CA . ILE B 1 289 ? 4.004 -8.867 12.256 1 63.94 289 ILE B CA 1
ATOM 4501 C C . ILE B 1 289 ? 4.998 -9.705 13.056 1 63.94 289 ILE B C 1
ATOM 4503 O O . ILE B 1 289 ? 6.209 -9.484 12.979 1 63.94 289 ILE B O 1
ATOM 4507 N N . VAL B 1 290 ? 4.413 -10.595 13.859 1 69.54 290 VAL B N 1
ATOM 4508 C CA . VAL B 1 290 ? 5.264 -11.43 14.7 1 69.54 290 VAL B CA 1
ATOM 4509 C C . VAL B 1 290 ? 6.193 -12.268 13.823 1 69.54 290 VAL B C 1
ATOM 4511 O O . VAL B 1 290 ? 7.389 -12.376 14.102 1 69.54 290 VAL B O 1
ATOM 4514 N N . ALA B 1 291 ? 5.564 -12.849 12.812 1 67.09 291 ALA B N 1
ATOM 4515 C CA . ALA B 1 291 ? 6.373 -13.638 11.887 1 67.09 291 ALA B CA 1
ATOM 4516 C C . ALA B 1 291 ? 7.451 -12.778 11.231 1 67.09 291 ALA B C 1
ATOM 4518 O O . ALA B 1 291 ? 8.592 -13.217 11.072 1 67.09 291 ALA B O 1
ATOM 4519 N N . MET B 1 292 ? 7.091 -11.588 10.9 1 63.55 292 MET B N 1
ATOM 4520 C CA . MET B 1 292 ? 8.041 -10.66 10.293 1 63.55 292 MET B CA 1
ATOM 4521 C C . MET B 1 292 ? 9.182 -10.343 11.254 1 63.55 292 MET B C 1
ATOM 4523 O O . MET B 1 292 ? 10.341 -10.261 10.843 1 63.55 292 MET B O 1
ATOM 4527 N N . ALA B 1 293 ? 8.829 -10.073 12.467 1 62.51 293 ALA B N 1
ATOM 4528 C CA . ALA B 1 293 ? 9.823 -9.747 13.486 1 62.51 293 ALA B CA 1
ATOM 4529 C C . ALA B 1 293 ? 10.82 -10.889 13.665 1 62.51 293 ALA B C 1
ATOM 4531 O O . ALA B 1 293 ? 12.005 -10.653 13.908 1 62.51 293 ALA B O 1
ATOM 4532 N N . PHE B 1 294 ? 10.303 -12.089 13.48 1 65.86 294 PHE B N 1
ATOM 4533 C CA . PHE B 1 294 ? 11.171 -13.223 13.773 1 65.86 294 PHE B CA 1
ATOM 4534 C C . PHE B 1 294 ? 11.842 -13.733 12.503 1 65.86 294 PHE B C 1
ATOM 4536 O O . PHE B 1 294 ? 13.002 -14.149 12.532 1 65.86 294 PHE B O 1
ATOM 4543 N N . MET B 1 295 ? 11.072 -13.8 11.473 1 60.63 295 MET B N 1
ATOM 4544 C CA . MET B 1 295 ? 11.566 -14.512 10.298 1 60.63 295 MET B CA 1
ATOM 4545 C C . MET B 1 295 ? 12.273 -13.558 9.341 1 60.63 295 MET B C 1
ATOM 4547 O O . MET B 1 295 ? 13.128 -13.978 8.559 1 60.63 295 MET B O 1
ATOM 4551 N N . SER B 1 296 ? 11.931 -12.278 9.329 1 59.71 296 SER B N 1
ATOM 4552 C CA . SER B 1 296 ? 12.489 -11.364 8.337 1 59.71 296 SER B CA 1
ATOM 4553 C C . SER B 1 296 ? 13.94 -11.02 8.657 1 59.71 296 SER B C 1
ATOM 4555 O O . SER B 1 296 ? 14.682 -10.563 7.785 1 59.71 296 SER B O 1
ATOM 4557 N N . ARG B 1 297 ? 14.32 -11.362 9.803 1 61.68 297 ARG B N 1
ATOM 4558 C CA . ARG B 1 297 ? 15.685 -11.01 10.18 1 61.68 297 ARG B CA 1
ATOM 4559 C C . ARG B 1 297 ? 16.7 -11.785 9.347 1 61.68 297 ARG B C 1
ATOM 4561 O O . ARG B 1 297 ? 17.811 -11.306 9.11 1 61.68 297 ARG B O 1
ATOM 4568 N N . ASN B 1 298 ? 16.235 -12.892 8.896 1 66.09 298 ASN B N 1
ATOM 4569 C CA . ASN B 1 298 ? 17.199 -13.721 8.18 1 66.09 298 ASN B CA 1
ATOM 4570 C C . ASN B 1 298 ? 16.904 -13.757 6.683 1 66.09 298 ASN B C 1
ATOM 4572 O O . ASN B 1 298 ? 17.562 -14.481 5.934 1 66.09 298 ASN B O 1
ATOM 4576 N N . ALA B 1 299 ? 15.879 -12.996 6.321 1 71.57 299 ALA B N 1
ATOM 4577 C CA . ALA B 1 299 ? 15.547 -12.998 4.899 1 71.57 299 ALA B CA 1
ATOM 4578 C C . ALA B 1 299 ? 16.507 -12.112 4.11 1 71.57 299 ALA B C 1
ATOM 4580 O O . ALA B 1 299 ? 16.771 -10.972 4.499 1 71.57 299 ALA B O 1
ATOM 4581 N N . VAL B 1 300 ? 17.113 -12.825 3.15 1 76.29 300 VAL B N 1
ATOM 4582 C CA . VAL B 1 300 ? 18.014 -12.071 2.285 1 76.29 300 VAL B CA 1
ATOM 4583 C C . VAL B 1 300 ? 17.332 -11.787 0.948 1 76.29 300 VAL B C 1
ATOM 4585 O O . VAL B 1 300 ? 17.1 -12.703 0.156 1 76.29 300 VAL B O 1
ATOM 4588 N N . ALA B 1 301 ? 16.966 -10.57 0.782 1 83.46 301 ALA B N 1
ATOM 4589 C CA . ALA B 1 301 ? 16.331 -10.152 -0.465 1 83.46 301 ALA B CA 1
ATOM 4590 C C . ALA B 1 301 ? 17.325 -10.182 -1.623 1 83.46 301 ALA B C 1
ATOM 4592 O O . ALA B 1 301 ? 18.536 -10.088 -1.412 1 83.46 301 ALA B O 1
ATOM 4593 N N . PRO B 1 302 ? 16.74 -10.392 -2.842 1 86.41 302 PRO B N 1
ATOM 4594 C CA . PRO B 1 302 ? 17.641 -10.201 -3.981 1 86.41 302 PRO B CA 1
ATOM 4595 C C . PRO B 1 302 ? 18.421 -8.891 -3.904 1 86.41 302 PRO B C 1
ATOM 4597 O O . PRO B 1 302 ? 17.847 -7.845 -3.59 1 86.41 302 PRO B O 1
ATOM 4600 N N . SER B 1 303 ? 19.68 -8.918 -4.145 1 86.85 303 SER B N 1
ATOM 4601 C CA . SER B 1 303 ? 20.584 -7.804 -3.881 1 86.85 303 SER B CA 1
ATOM 4602 C C . SER B 1 303 ? 20.231 -6.591 -4.736 1 86.85 303 SER B C 1
ATOM 4604 O O . SER B 1 303 ? 20.493 -5.452 -4.345 1 86.85 303 SER B O 1
ATOM 4606 N N . ALA B 1 304 ? 19.626 -6.849 -5.865 1 88.84 304 ALA B N 1
ATOM 4607 C CA . ALA B 1 304 ? 19.353 -5.745 -6.781 1 88.84 304 ALA B CA 1
ATOM 4608 C C . ALA B 1 304 ? 17.905 -5.278 -6.66 1 88.84 304 ALA B C 1
ATOM 4610 O O . ALA B 1 304 ? 17.436 -4.475 -7.47 1 88.84 304 ALA B O 1
ATOM 4611 N N . LEU B 1 305 ? 17.258 -5.826 -5.675 1 89.9 305 LEU B N 1
ATOM 4612 C CA . LEU B 1 305 ? 15.865 -5.44 -5.477 1 89.9 305 LEU B CA 1
ATOM 4613 C C . LEU B 1 305 ? 15.746 -3.94 -5.233 1 89.9 305 LEU B C 1
ATOM 4615 O O . LEU B 1 305 ? 16.525 -3.367 -4.468 1 89.9 305 LEU B O 1
ATOM 4619 N N . LEU B 1 306 ? 14.781 -3.244 -5.939 1 84.75 306 LEU B N 1
ATOM 4620 C CA . LEU B 1 306 ? 14.43 -1.836 -5.788 1 84.75 306 LEU B CA 1
ATOM 4621 C C . LEU B 1 306 ? 15.477 -0.941 -6.443 1 84.75 306 LEU B C 1
ATOM 4623 O O . LEU B 1 306 ? 15.404 0.285 -6.339 1 84.75 306 LEU B O 1
ATOM 4627 N N . LYS B 1 307 ? 16.503 -1.527 -7.132 1 82.34 307 LYS B N 1
ATOM 4628 C CA . LYS B 1 307 ? 17.553 -0.745 -7.778 1 82.34 307 LYS B CA 1
ATOM 4629 C C . LYS B 1 307 ? 17.38 -0.738 -9.294 1 82.34 307 LYS B C 1
ATOM 4631 O O . LYS B 1 307 ? 17.298 -1.797 -9.92 1 82.34 307 LYS B O 1
ATOM 4636 N N . PRO B 1 308 ? 17.283 0.427 -9.826 1 80.98 308 PRO B N 1
ATOM 4637 C CA . PRO B 1 308 ? 17.22 0.481 -11.289 1 80.98 308 PRO B CA 1
ATOM 4638 C C . PRO B 1 308 ? 18.516 0.023 -11.953 1 80.98 308 PRO B C 1
ATOM 4640 O O . PRO B 1 308 ? 19.598 0.185 -11.382 1 80.98 308 PRO B O 1
ATOM 4643 N N . PHE B 1 309 ? 18.396 -0.524 -13.079 1 84.12 309 PHE B N 1
ATOM 4644 C CA . PHE B 1 309 ? 19.562 -0.929 -13.856 1 84.12 309 PHE B CA 1
ATOM 4645 C C . PHE B 1 309 ? 19.802 0.032 -15.014 1 84.12 309 PHE B C 1
ATOM 4647 O O . PHE B 1 309 ? 18.892 0.304 -15.8 1 84.12 309 PHE B O 1
ATOM 4654 N N . ARG B 1 310 ? 20.958 0.635 -15.009 1 82.77 310 ARG B N 1
ATOM 4655 C CA . ARG B 1 310 ? 21.418 1.481 -16.105 1 82.77 310 ARG B CA 1
ATOM 4656 C C . ARG B 1 310 ? 22.729 0.962 -16.685 1 82.77 310 ARG B C 1
ATOM 4658 O O . ARG B 1 310 ? 23.751 0.934 -15.996 1 82.77 310 ARG B O 1
ATOM 4665 N N . ARG B 1 311 ? 22.656 0.646 -17.827 1 76 311 ARG B N 1
ATOM 4666 C CA . ARG B 1 311 ? 23.839 0.083 -18.47 1 76 311 ARG B CA 1
ATOM 4667 C C . ARG B 1 311 ? 24.972 1.103 -18.52 1 76 311 ARG B C 1
ATOM 4669 O O . ARG B 1 311 ? 26.147 0.737 -18.45 1 76 311 ARG B O 1
ATOM 4676 N N . GLU B 1 312 ? 24.559 2.394 -18.636 1 69.18 312 GLU B N 1
ATOM 4677 C CA . GLU B 1 312 ? 25.573 3.43 -18.811 1 69.18 312 GLU B CA 1
ATOM 4678 C C . GLU B 1 312 ? 26.241 3.777 -17.483 1 69.18 312 GLU B C 1
ATOM 4680 O O . GLU B 1 312 ? 27.264 4.465 -17.459 1 69.18 312 GLU B O 1
ATOM 4685 N N . GLU B 1 313 ? 25.734 3.595 -16.319 1 57.62 313 GLU B N 1
ATOM 4686 C CA . GLU B 1 313 ? 26.35 3.987 -15.055 1 57.62 313 GLU B CA 1
ATOM 4687 C C . GLU B 1 313 ? 27.542 3.095 -14.722 1 57.62 313 GLU B C 1
ATOM 4689 O O . GLU B 1 313 ? 27.369 1.948 -14.306 1 57.62 313 GLU B O 1
ATOM 4694 N N . ARG B 1 314 ? 28.776 3.213 -15.481 1 43.31 314 ARG B N 1
ATOM 4695 C CA . ARG B 1 314 ? 30.083 2.607 -15.246 1 43.31 314 ARG B CA 1
ATOM 4696 C C . ARG B 1 314 ? 30.701 3.124 -13.951 1 43.31 314 ARG B C 1
ATOM 4698 O O . ARG B 1 314 ? 30.559 4.302 -13.616 1 43.31 314 ARG B O 1
#

Sequence (628 aa):
MSAVFEQIFQVGFLAAIIRIATPLAFATLGEMFSERAGVLNLGIEGIMLLCAMAGFTAASLSGSLWLGVLVAVLVGALMGALHALFTVALGLSQHVCGIGVTLFSSGLAYFLYRLIFGQQSVPPSIDGFKPVPIPLLADIPVLGPAVFNQFTLVYLAIIAVPLAAFVLYRTPWGLSVRMVGENPRAADSAGVSVIATRFQAVILGGALMGLAGAFLTMAQFNAFTFGVVSGRGWVAIALVVFGRWDPWRSAGAALLFAFVDALQLRMQASGLGHIPYEAFLMLPFIFTIVAMAFMSRNAVAPSALLKPFRREERMSAVFEQIFQVGFLAAIIRIATPLAFATLGEMFSERAGVLNLGIEGIMLLCAMAGFTAASLSGSLWLGVLVAVLVGALMGALHALFTVALGLSQHVCGIGVTLFSSGLAYFLYRLIFGQQSVPPSIDGFKPVPIPLLADIPVLGPAVFNQFTLVYLAIIAVPLAAFVLYRTPWGLSVRMVGENPRAADSAGVSVIATRFQAVILGGALMGLAGAFLTMAQFNAFTFGVVSGRGWVAIALVVFGRWDPWRSAGAALLFAFVDALQLRMQASGLGHIPYEAFLMLPFIFTIVAMAFMSRNAVAPSALLKPFRREER

Secondary structure (DSSP, 8-state):
-HHHHHHHTSHHHHHHHHHHHHHHHHHHHHHHHHHHTT---TTHHHHHHHHHHHHHHHHHHHS-HHHHHHHHHHHHHHHHHHHHIIIIIS---HHHHHHHHHHHHHHHHHHHHHHHH-S-SS--B---PPPEEPTTGGGSTTHHHHHSEE-HHHHHHHHHHHHHHHHHHHSHHHHHHHHHHH-HHHHHHTT--HHHHHHHHHHHHHHHHHHHHHHIIIIISSB--TTSSTTHHHHHHHHHHHTTT-HHHHHHHHHHHHHHHHHHHHHHHTT-TTS-HHHHHHHHHHHHHHHHHHHGGG----TTTT----TT--/-HHHHHHHTSHHHHHHHHHHHHHHHHHHHHHHHHHHTT---TTHHHHHHHHHHHHHHHHHHHS-HHHHHHHHHHHHHHHHHHHHIIIIIS---HHHHHHHHHHHHHHHHHHHHHHHH-S-SS--B---PPPEE-TTGGGSTTHHHHHSEE-HHHHHHHHHHHHHHHHHHHSHHHHHHHHHHH-HHHHHHTT--HHHHHHHHHHHHHHHHHHHHHHIIIIISSB--TTSSTTHHHHHHHHHHHTTT-HHHHHHHHHHHHHHHHHHHHHHHTT-TTS-HHHHHHHHHHHHHHHHHHHGGG----TTTT----TT--

Nearest PDB structures (foldseek):
  5b58-assembly1_B  TM=4.712E-01  e=2.552E-01  Burkholderia cenocepacia J2315
  7lb8-assembly1_B  TM=6.129E-01  e=7.868E-01  Escherichia coli K-12
  5hxh-assembly1_A  TM=2.638E-01  e=9.802E+00  Methanocaldococcus jannaschii DSM 2661
  5jdg-assembly1_A  TM=2.306E-01  e=8.957E+00  Methanocaldococcus jannaschii DSM 2661
  5jdm-assembly1_A  TM=1.737E-01  e=8.186E+00  Methanocaldococcus jannaschii DSM 2661

Radius of gyration: 24.41 Å; Cα contacts (8 Å, |Δi|>4): 1270; chains: 2; bounding box: 61×82×49 Å

Solvent-accessible surface area (backbone atoms only — not comparable to full-atom values): 29274 Å² total; per-residue (Å²): 114,64,64,58,51,52,51,60,68,28,40,65,39,48,26,44,20,51,61,54,15,32,38,35,32,28,32,19,52,10,50,26,42,15,31,39,25,12,38,54,66,53,20,42,45,11,37,19,40,26,7,16,41,47,6,41,50,43,18,64,74,68,71,33,63,66,57,5,42,52,46,2,24,52,48,8,24,49,50,17,41,52,51,27,45,44,29,51,73,66,44,39,61,30,65,51,51,11,42,34,42,15,46,31,28,40,22,48,29,52,16,52,46,36,63,74,67,44,91,56,94,64,69,68,70,52,91,41,60,59,62,49,63,39,84,76,50,29,70,37,81,58,57,5,51,21,65,23,44,32,37,66,67,46,56,52,42,63,50,42,37,60,48,47,40,44,43,46,73,69,34,72,65,20,48,50,30,49,35,30,2,50,38,40,68,62,30,42,73,72,69,42,56,49,63,59,48,38,38,51,28,24,20,50,13,19,23,29,20,2,49,17,14,22,40,46,16,36,50,71,61,17,32,68,57,96,62,67,57,73,59,47,38,60,50,18,57,46,28,19,51,72,14,60,68,32,46,65,42,23,41,50,39,23,41,51,48,15,42,45,47,42,49,31,53,45,46,54,68,66,48,63,65,82,58,53,65,26,57,39,60,22,44,47,26,49,49,50,38,54,46,43,69,64,54,45,74,74,45,77,70,46,71,28,45,71,51,63,76,56,88,79,72,119,115,63,66,58,50,51,50,59,68,28,41,64,39,50,28,44,20,49,60,55,14,32,39,37,31,28,30,18,52,11,50,26,42,13,29,40,25,12,39,55,67,55,20,42,45,11,37,19,40,26,6,16,42,46,7,40,49,42,18,63,74,68,71,33,63,66,57,6,42,52,45,1,24,50,50,8,24,51,51,18,41,51,52,30,46,44,29,51,73,64,44,37,60,31,65,53,49,11,43,34,41,14,46,31,28,39,23,47,31,51,16,52,46,35,65,73,67,44,92,55,95,64,69,67,69,52,91,42,61,58,62,50,63,38,84,77,50,30,70,38,80,60,57,5,51,20,63,22,44,32,38,66,68,46,55,51,42,61,49,43,38,60,48,49,41,44,43,46,73,72,34,73,63,20,48,52,30,46,35,28,1,49,38,40,67,62,28,43,74,72,69,42,58,51,65,60,48,38,39,50,28,24,18,52,13,18,22,28,20,2,49,19,13,22,40,46,16,36,50,71,62,15,32,66,56,95,62,66,58,72,61,46,39,60,49,18,57,45,27,19,50,71,14,59,67,32,47,67,42,24,42,50,39,23,41,51,48,15,42,46,47,44,50,32,54,46,45,55,71,67,48,62,64,80,58,53,65,25,57,40,60,23,45,45,25,48,49,50,38,55,46,43,70,64,54,44,73,74,46,76,69,44,70,27,45,71,50,62,76,56,89,79,77,122

InterPro domains:
  IPR001851 ABC transporter, permease [PF02653] (14-291)

Foldseek 3Di:
DVVLVVVCLDLVLLQQLLLQLLLLLLLLLLQLLLQLLQAGALLLLLLLQLLLLQLLVQCVVVVDNVSSLVRLLQSLLVLLLVLLCVCAVVVDFRVVSNVVNNVVSLVVSVVVNCVVPNDDPDFDFHQFFFFDADPPQLPPPSCNSRQRRAGPSSVVSVVVLVVSQCCLPPDPLNVLSNCSLAPVLVSVVVPRDSSVSSSVSSSSSSSSSSSSSSSQCRPNPRGRDSCSSVCSSVVSVLLCQLLLSHSVSSSVSSSVLSSLVSSLVVCVVVCCPPPPSVVSVCRSVVCSVVSCVPRNVPRDGRPSHSGHDDPPPD/DVVLVVVCLDLVLLLQLLLQLLLLLLLLLLQLLLQLLQAGALLLLLLLQLLLLQLLVQCVVVVDNVSSLVRLLQSLLVLLLVLLCVCAVVVDFRVVSNVVNNVVSLVVSVVVNCVVPNDDPDFDFHQFFFFDADPPQLPPPSCNSRQRRAGPSSVVSVVVLVVSQCCLPPDPLNVLSNCSLAPVLVSVVVPRDSSVSSSVSSSSSSSSSSSSSSSQCRPNPRGRDSCSSVCSSVVSVLLCQLLLSHSVSSSVSSSVLSSLVSSLVVCVVVCCPPPPSVVSVCRSVVCSVVSCVPRNVPRDGRPSHSGHDDPPPD

pLDDT: mean 85.77, std 15.25, range [36.9, 98.91]

Organism: Mesorhizobium plurifarium (NCBI:txid69974)